Protein AF-A0A956HU89-F1 (afdb_monomer)

Structure (mmCIF, N/CA/C/O backbone):
data_AF-A0A956HU89-F1
#
_entry.id   AF-A0A956HU89-F1
#
loop_
_atom_site.group_PDB
_atom_site.id
_atom_site.type_symbol
_atom_site.label_atom_id
_atom_site.label_alt_id
_atom_site.label_comp_id
_atom_site.label_asym_id
_atom_site.label_entity_id
_atom_site.label_seq_id
_atom_site.pdbx_PDB_ins_code
_atom_site.Cartn_x
_atom_site.Cartn_y
_atom_site.Cartn_z
_atom_site.occupancy
_atom_site.B_iso_or_equiv
_atom_site.auth_seq_id
_atom_site.auth_comp_id
_atom_site.auth_asym_id
_atom_site.auth_atom_id
_atom_site.pdbx_PDB_model_num
ATOM 1 N N . ALA A 1 1 ? -17.784 -11.201 74.706 1.00 82.88 1 ALA A N 1
ATOM 2 C CA . ALA A 1 1 ? -17.337 -9.892 74.181 1.00 82.88 1 ALA A CA 1
ATOM 3 C C . ALA A 1 1 ? -16.255 -10.049 73.110 1.00 82.88 1 ALA A C 1
ATOM 5 O O . ALA A 1 1 ? -16.541 -9.756 71.960 1.00 82.88 1 ALA A O 1
ATOM 6 N N . ALA A 1 2 ? -15.072 -10.586 73.434 1.00 87.94 2 ALA A N 1
ATOM 7 C CA . ALA A 1 2 ? -13.952 -10.700 72.485 1.00 87.94 2 ALA A CA 1
ATOM 8 C C . ALA A 1 2 ? -14.277 -11.460 71.180 1.00 87.94 2 ALA A C 1
ATOM 10 O O . ALA A 1 2 ? -13.906 -11.008 70.104 1.00 87.94 2 ALA A O 1
ATOM 11 N N . VAL A 1 3 ? -15.031 -12.565 71.254 1.00 91.31 3 VAL A N 1
ATOM 12 C CA . VAL A 1 3 ? -15.441 -13.345 70.066 1.00 91.31 3 VAL A CA 1
ATOM 13 C C . VAL A 1 3 ? -16.353 -12.539 69.133 1.00 91.31 3 VAL A C 1
ATOM 15 O O . VAL A 1 3 ? -16.169 -12.566 67.924 1.00 91.31 3 VAL A O 1
ATOM 18 N N . ILE A 1 4 ? -17.294 -11.773 69.695 1.00 92.44 4 ILE A N 1
ATOM 19 C CA . ILE A 1 4 ? -18.227 -10.930 68.927 1.00 92.44 4 ILE A CA 1
ATOM 20 C C . ILE A 1 4 ? -17.469 -9.784 68.249 1.00 92.44 4 ILE A C 1
ATOM 22 O O . ILE A 1 4 ? -17.718 -9.489 67.086 1.00 92.44 4 ILE A O 1
ATOM 26 N N . VAL A 1 5 ? -16.509 -9.177 68.955 1.00 91.75 5 VAL A N 1
ATOM 27 C CA . VAL A 1 5 ? -15.653 -8.116 68.403 1.00 91.75 5 VAL A CA 1
ATOM 28 C C . VAL A 1 5 ? -14.773 -8.657 67.276 1.00 91.75 5 VAL A C 1
ATOM 30 O O . VAL A 1 5 ? -14.705 -8.039 66.222 1.00 91.75 5 VAL A O 1
ATOM 33 N N . SER A 1 6 ? -14.156 -9.828 67.460 1.00 91.81 6 SER A N 1
ATOM 34 C CA . SER A 1 6 ? -13.343 -10.479 66.424 1.00 91.81 6 SER A CA 1
ATOM 35 C C . SER A 1 6 ? -14.162 -10.799 65.169 1.00 91.81 6 SER A C 1
ATOM 37 O O . SER A 1 6 ? -13.731 -10.486 64.060 1.00 91.81 6 SER A O 1
ATOM 39 N N . LEU A 1 7 ? -15.375 -11.341 65.344 1.00 93.06 7 LEU A N 1
ATOM 40 C CA . LEU A 1 7 ? -16.300 -11.649 64.249 1.00 93.06 7 LEU A CA 1
ATOM 41 C C . LEU A 1 7 ? -16.748 -10.383 63.501 1.00 93.06 7 LEU A C 1
ATOM 43 O O . LEU A 1 7 ? -16.737 -10.346 62.274 1.00 93.06 7 LEU A O 1
ATOM 47 N N . ALA A 1 8 ? -17.104 -9.322 64.230 1.00 93.25 8 ALA A N 1
ATOM 48 C CA . ALA A 1 8 ? -17.482 -8.048 63.624 1.00 93.25 8 ALA A CA 1
ATOM 49 C C . ALA A 1 8 ? -16.316 -7.433 62.833 1.00 93.25 8 ALA A C 1
ATOM 51 O O . ALA A 1 8 ? -16.512 -6.967 61.713 1.00 93.25 8 ALA A O 1
ATOM 52 N N . LEU A 1 9 ? -15.095 -7.489 63.377 1.00 93.56 9 LEU A N 1
ATOM 53 C CA . LEU A 1 9 ? -13.902 -6.964 62.714 1.00 93.56 9 LEU A CA 1
ATOM 54 C C . LEU A 1 9 ? -13.557 -7.748 61.440 1.00 93.56 9 LEU A C 1
ATOM 56 O O . LEU A 1 9 ? -13.135 -7.151 60.455 1.00 93.56 9 LEU A O 1
ATOM 60 N N . THR A 1 10 ? -13.762 -9.069 61.435 1.00 95.50 10 THR A N 1
ATOM 61 C CA . THR A 1 10 ? -13.542 -9.897 60.238 1.00 95.50 10 THR A CA 1
ATOM 62 C C . THR A 1 10 ? -14.574 -9.615 59.155 1.00 95.50 10 THR A C 1
ATOM 64 O O . THR A 1 10 ? -14.192 -9.482 57.998 1.00 95.50 10 THR A O 1
ATOM 67 N N . ILE A 1 11 ? -15.854 -9.457 59.508 1.00 95.50 11 ILE A N 1
ATOM 68 C CA . ILE A 1 11 ? -16.905 -9.101 58.540 1.00 95.50 11 ILE A CA 1
ATOM 69 C C . ILE A 1 11 ? -16.629 -7.723 57.931 1.00 95.50 11 ILE A C 1
ATOM 71 O O . ILE A 1 11 ? -16.642 -7.582 56.710 1.00 95.50 11 ILE A O 1
ATOM 75 N N . VAL A 1 12 ? -16.328 -6.722 58.764 1.00 94.88 12 VAL A N 1
ATOM 76 C CA . VAL A 1 12 ? -16.001 -5.367 58.296 1.00 94.88 12 VAL A CA 1
ATOM 77 C C . VAL A 1 12 ? -14.730 -5.374 57.449 1.00 94.88 12 VAL A C 1
ATOM 79 O O . VAL A 1 12 ? -14.713 -4.764 56.385 1.00 94.88 12 VAL A O 1
ATOM 82 N N . GLY A 1 13 ? -13.691 -6.102 57.867 1.00 93.06 13 GLY A N 1
ATOM 83 C CA . GLY A 1 13 ? -12.455 -6.246 57.100 1.00 93.06 13 GLY A CA 1
ATOM 84 C C . GLY A 1 13 ? -12.687 -6.884 55.730 1.00 93.06 13 GLY A C 1
ATOM 85 O O . GLY A 1 13 ? -12.198 -6.371 54.727 1.00 93.06 13 GLY A O 1
ATOM 86 N N . LEU A 1 14 ? -13.490 -7.950 55.662 1.00 95.25 14 LEU A N 1
ATOM 87 C CA . LEU A 1 14 ? -13.819 -8.625 54.406 1.00 95.25 14 LEU A CA 1
ATOM 88 C C . LEU A 1 14 ? -14.645 -7.724 53.475 1.00 95.25 14 LEU A C 1
ATOM 90 O O . LEU A 1 14 ? -14.374 -7.672 52.274 1.00 95.25 14 LEU A O 1
ATOM 94 N N . PHE A 1 15 ? -15.600 -6.968 54.027 1.00 94.06 15 PHE A N 1
ATOM 95 C CA . PHE A 1 15 ? -16.367 -5.971 53.277 1.00 94.06 15 PHE A CA 1
ATOM 96 C C . PHE A 1 15 ? -15.479 -4.847 52.747 1.00 94.06 15 PHE A C 1
ATOM 98 O O . PHE A 1 15 ? -15.583 -4.493 51.577 1.00 94.06 15 PHE A O 1
ATOM 105 N N . MET A 1 16 ? -14.585 -4.312 53.579 1.00 93.31 16 MET A N 1
ATOM 106 C CA . MET A 1 16 ? -13.702 -3.213 53.194 1.00 93.31 16 MET A CA 1
ATOM 107 C C . MET A 1 16 ? -12.724 -3.644 52.096 1.00 93.31 16 MET A C 1
ATOM 109 O O . MET A 1 16 ? -12.531 -2.905 51.136 1.00 93.31 16 MET A O 1
ATOM 113 N N . VAL A 1 17 ? -12.156 -4.852 52.191 1.00 92.12 17 VAL A N 1
ATOM 114 C CA . VAL A 1 17 ? -11.281 -5.411 51.147 1.00 92.12 17 VAL A CA 1
ATOM 115 C C . VAL A 1 17 ? -12.058 -5.655 49.853 1.00 92.12 17 VAL A C 1
ATOM 117 O O . VAL A 1 17 ? -11.590 -5.261 48.791 1.00 92.12 17 VAL A O 1
ATOM 120 N N . SER A 1 18 ? -13.259 -6.235 49.927 1.00 90.31 18 SER A N 1
ATOM 121 C CA . SER A 1 18 ? -14.090 -6.482 48.737 1.00 90.31 18 SER A CA 1
ATOM 122 C C . SER A 1 18 ? -14.494 -5.178 48.044 1.00 90.31 18 SER A C 1
ATOM 124 O O . SER A 1 18 ? -14.421 -5.078 46.822 1.00 90.31 18 SER A O 1
ATOM 126 N N . PHE A 1 19 ? -14.861 -4.158 48.822 1.00 91.25 19 PHE A N 1
ATOM 127 C CA . PHE A 1 19 ? -15.212 -2.836 48.309 1.00 91.25 19 PHE A CA 1
ATOM 128 C C . PHE A 1 19 ? -14.010 -2.119 47.683 1.00 91.25 19 PHE A C 1
ATOM 130 O O . PHE A 1 19 ? -14.131 -1.530 46.613 1.00 91.25 19 PHE A O 1
ATOM 137 N N . LEU A 1 20 ? -12.836 -2.206 48.315 1.00 90.69 20 LEU A N 1
ATOM 138 C CA . LEU A 1 20 ? -11.608 -1.601 47.802 1.00 90.69 20 LEU A CA 1
ATOM 139 C C . LEU A 1 20 ? -11.134 -2.275 46.507 1.00 90.69 20 LEU A C 1
ATOM 141 O O . LEU A 1 20 ? -10.669 -1.586 45.604 1.00 90.69 20 LEU A O 1
ATOM 145 N N . ILE A 1 21 ? -11.297 -3.597 46.393 1.00 88.88 21 ILE A N 1
ATOM 146 C CA . ILE A 1 21 ? -11.040 -4.324 45.145 1.00 88.88 21 ILE A CA 1
ATOM 147 C C . ILE A 1 21 ? -12.030 -3.881 44.061 1.00 88.88 21 ILE A C 1
ATOM 149 O O . ILE A 1 21 ? -11.584 -3.565 42.965 1.00 88.88 21 ILE A O 1
ATOM 153 N N . GLY A 1 22 ? -13.330 -3.788 44.370 1.00 85.00 22 GLY A N 1
ATOM 154 C CA . GLY A 1 22 ? -14.356 -3.353 43.412 1.00 85.00 22 GLY A CA 1
ATOM 155 C C . GLY A 1 22 ? -14.124 -1.937 42.874 1.00 85.00 22 GLY A C 1
ATOM 156 O O . GLY A 1 22 ? -14.068 -1.737 41.664 1.00 85.00 22 GLY A O 1
ATOM 157 N N . LEU A 1 23 ? -13.880 -0.965 43.762 1.00 88.81 23 LEU A N 1
ATOM 158 C CA . LEU A 1 23 ? -13.516 0.395 43.347 1.00 88.81 23 LEU A CA 1
ATOM 159 C C . LEU A 1 23 ? -12.195 0.426 42.574 1.00 88.81 23 LEU A C 1
ATOM 161 O O . LEU A 1 23 ? -12.066 1.167 41.605 1.00 88.81 23 LEU A O 1
ATOM 165 N N . GLY A 1 24 ? -11.212 -0.377 42.989 1.00 79.56 24 GLY A N 1
ATOM 166 C CA . GLY A 1 24 ? -9.936 -0.483 42.292 1.00 79.56 24 GLY A CA 1
ATOM 167 C C . GLY A 1 24 ? -10.103 -0.979 40.857 1.00 79.56 24 GLY A C 1
ATOM 168 O O . GLY A 1 24 ? -9.500 -0.413 39.949 1.00 79.56 24 GLY A O 1
ATOM 169 N N . THR A 1 25 ? -10.941 -1.993 40.631 1.00 83.81 25 THR A N 1
ATOM 170 C CA . THR A 1 25 ? -11.200 -2.518 39.284 1.00 83.81 25 THR A CA 1
ATOM 171 C C . THR A 1 25 ? -11.967 -1.536 38.406 1.00 83.81 25 THR A C 1
ATOM 173 O O . THR A 1 25 ? -11.621 -1.407 37.233 1.00 83.81 25 THR A O 1
ATOM 176 N N . ASP A 1 26 ? -12.936 -0.801 38.958 1.00 83.44 26 ASP A N 1
ATOM 177 C CA . ASP A 1 26 ? -13.706 0.194 38.199 1.00 83.44 26 ASP A CA 1
ATOM 178 C C . ASP A 1 26 ? -12.840 1.394 37.800 1.00 83.44 26 ASP A C 1
ATOM 180 O O . ASP A 1 26 ? -12.830 1.786 36.637 1.00 83.44 26 ASP A O 1
ATOM 184 N N . VAL A 1 27 ? -12.026 1.915 38.724 1.00 80.31 27 VAL A N 1
ATOM 185 C CA . VAL A 1 27 ? -11.102 3.023 38.430 1.00 80.31 27 VAL A CA 1
ATOM 186 C C . VAL A 1 27 ? -10.046 2.609 37.407 1.00 80.31 27 VAL A C 1
ATOM 188 O O . VAL A 1 27 ? -9.702 3.397 36.531 1.00 80.31 27 VAL A O 1
ATOM 191 N N . VAL A 1 28 ? -9.523 1.379 37.487 1.00 77.62 28 VAL A N 1
ATOM 192 C CA . VAL A 1 28 ? -8.573 0.867 36.486 1.00 77.62 28 VAL A CA 1
ATOM 193 C C . VAL A 1 28 ? -9.242 0.733 35.123 1.00 77.62 28 VAL A C 1
ATOM 195 O O . VAL A 1 28 ? -8.631 1.102 34.124 1.00 77.62 28 VAL A O 1
ATOM 198 N N . ARG A 1 29 ? -10.488 0.255 35.072 1.00 75.25 29 ARG A N 1
ATOM 199 C CA . ARG A 1 29 ? -11.255 0.169 33.829 1.00 75.25 29 ARG A CA 1
ATOM 200 C C . ARG A 1 29 ? -11.483 1.550 33.217 1.00 75.25 29 ARG A C 1
ATOM 202 O O . ARG A 1 29 ? -11.174 1.735 32.046 1.00 75.25 29 ARG A O 1
ATOM 209 N N . GLU A 1 30 ? -11.914 2.524 34.012 1.00 76.88 30 GLU A N 1
ATOM 210 C CA . GLU A 1 30 ? -12.132 3.904 33.564 1.00 76.88 30 GLU A CA 1
ATOM 211 C C . GLU A 1 30 ? -10.821 4.570 33.111 1.00 76.88 30 GLU A C 1
ATOM 213 O O . GLU A 1 30 ? -10.773 5.233 32.078 1.00 76.88 30 GLU A O 1
ATOM 218 N N . LEU A 1 31 ? -9.707 4.330 33.814 1.00 73.06 31 LEU A N 1
ATOM 219 C CA . LEU A 1 31 ? -8.377 4.777 33.386 1.00 73.06 31 LEU A CA 1
ATOM 220 C C . LEU A 1 31 ? -7.920 4.105 32.091 1.00 73.06 31 LEU A C 1
ATOM 222 O O . LEU A 1 31 ? -7.289 4.762 31.263 1.00 73.06 31 LEU A O 1
ATOM 226 N N . MET A 1 32 ? -8.208 2.815 31.910 1.00 72.06 32 MET A N 1
ATOM 227 C CA . MET A 1 32 ? -7.911 2.109 30.667 1.00 72.06 32 MET A CA 1
ATOM 228 C C . MET A 1 32 ? -8.724 2.697 29.514 1.00 72.06 32 MET A C 1
ATOM 230 O O . MET A 1 32 ? -8.128 3.035 28.493 1.00 72.06 32 MET A O 1
ATOM 234 N N . GLU A 1 33 ? -10.025 2.916 29.701 1.00 69.44 33 GLU A N 1
ATOM 235 C CA . GLU A 1 33 ? -10.912 3.557 28.722 1.00 69.44 33 GLU A CA 1
ATOM 236 C C . GLU A 1 33 ? -10.426 4.983 28.383 1.00 69.44 33 GLU A C 1
ATOM 238 O O . GLU A 1 33 ? -10.229 5.306 27.212 1.00 69.44 33 GLU A O 1
ATOM 243 N N . LEU A 1 34 ? -10.075 5.805 29.379 1.00 68.88 34 LEU A N 1
ATOM 244 C CA . LEU A 1 34 ? -9.512 7.148 29.166 1.00 68.88 34 LEU A CA 1
ATOM 245 C C . LEU A 1 34 ? -8.141 7.127 28.474 1.00 68.88 34 LEU A C 1
ATOM 247 O O . LEU A 1 34 ? -7.839 8.000 27.659 1.00 68.88 34 LEU A O 1
ATOM 251 N N . SER A 1 35 ? -7.296 6.137 28.772 1.00 62.53 35 SER A N 1
ATOM 252 C CA . SER A 1 35 ? -5.987 5.994 28.123 1.00 62.53 35 SER A CA 1
ATOM 253 C C . SER A 1 35 ? -6.107 5.645 26.638 1.00 62.53 35 SER A C 1
ATOM 255 O O . SER A 1 35 ? -5.249 6.047 25.849 1.00 62.53 35 SER A O 1
ATOM 257 N N . GLN A 1 36 ? -7.180 4.951 26.242 1.00 65.62 36 GLN A N 1
ATOM 258 C CA . GLN A 1 36 ? -7.464 4.618 24.845 1.00 65.62 36 GLN A CA 1
ATOM 259 C C . GLN A 1 36 ? -7.910 5.839 24.029 1.00 65.62 36 GLN A C 1
ATOM 261 O O . GLN A 1 36 ? -7.708 5.857 22.815 1.00 65.62 36 GLN A O 1
ATOM 266 N N . LEU A 1 37 ? -8.451 6.876 24.681 1.00 66.50 37 LEU A N 1
ATOM 267 C CA . LEU A 1 37 ? -8.852 8.130 24.033 1.00 66.50 37 LEU A CA 1
ATOM 268 C C . LEU A 1 37 ? -7.666 9.043 23.695 1.00 66.50 37 LEU A C 1
ATOM 270 O O . LEU A 1 37 ? -7.812 9.985 22.916 1.00 66.50 37 LEU A O 1
ATOM 274 N N . ARG A 1 38 ? -6.488 8.794 24.279 1.00 73.00 38 ARG A N 1
ATOM 275 C CA . ARG A 1 38 ? -5.314 9.638 24.053 1.00 73.00 38 ARG A CA 1
ATOM 276 C C . ARG A 1 38 ? -4.676 9.329 22.692 1.00 73.00 38 ARG A C 1
ATOM 278 O O . ARG A 1 38 ? -4.453 8.149 22.389 1.00 73.00 38 ARG A O 1
ATOM 285 N N . PRO A 1 39 ? -4.303 10.357 21.901 1.00 75.88 39 PRO A N 1
ATOM 286 C CA . PRO A 1 39 ? -3.524 10.137 20.692 1.00 75.88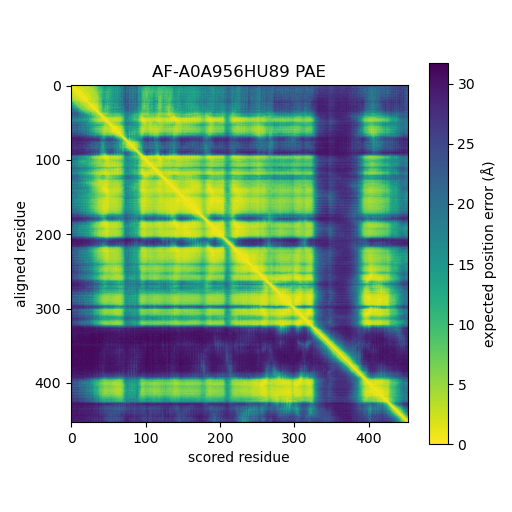 39 PRO A CA 1
ATOM 287 C C . PRO A 1 39 ? -2.216 9.405 21.033 1.00 75.88 39 PRO A C 1
ATOM 289 O O . PRO A 1 39 ? -1.636 9.631 22.099 1.00 75.88 39 PRO A O 1
ATOM 292 N N . PRO A 1 40 ? -1.726 8.522 20.151 1.00 77.00 40 PRO A N 1
ATOM 293 C CA . PRO A 1 40 ? -0.491 7.781 20.373 1.00 77.00 40 PRO A CA 1
ATOM 294 C C . PRO A 1 40 ? 0.763 8.668 20.261 1.00 77.00 40 PRO A C 1
ATOM 296 O O . PRO A 1 40 ? 1.851 8.197 20.584 1.00 77.00 40 PRO A O 1
ATOM 299 N N . GLU A 1 41 ? 0.616 9.930 19.827 1.00 77.94 41 GLU A N 1
ATOM 300 C CA . GLU A 1 41 ? 1.696 10.915 19.645 1.00 77.94 41 GLU A CA 1
ATOM 301 C C . GLU A 1 41 ? 2.824 10.379 18.733 1.00 77.94 41 GLU A C 1
ATOM 303 O O . GLU A 1 41 ? 4.011 10.671 18.910 1.00 77.94 41 GLU A O 1
ATOM 308 N N . LEU A 1 42 ? 2.445 9.566 17.740 1.00 77.38 42 LEU A N 1
ATOM 309 C CA . LEU A 1 42 ? 3.357 8.956 16.778 1.00 77.38 42 LEU A CA 1
ATOM 310 C C . LEU A 1 42 ? 3.462 9.841 15.537 1.00 77.38 42 LEU A C 1
ATOM 312 O O . LEU A 1 42 ? 2.469 10.328 15.014 1.00 77.38 42 LEU A O 1
ATOM 316 N N . ARG A 1 43 ? 4.684 10.025 15.030 1.00 76.25 43 ARG A N 1
ATOM 317 C CA . ARG A 1 43 ? 4.925 10.783 13.796 1.00 76.25 43 ARG A CA 1
ATOM 318 C C . ARG A 1 43 ? 5.377 9.870 12.675 1.00 76.25 43 ARG A C 1
ATOM 320 O O . ARG A 1 43 ? 6.342 9.120 12.830 1.00 76.25 43 ARG A O 1
ATOM 327 N N . GLY A 1 44 ? 4.729 9.994 11.521 1.00 76.00 44 GLY A N 1
ATOM 328 C CA . GLY A 1 44 ? 5.063 9.226 10.327 1.00 76.00 44 GLY A CA 1
ATOM 329 C C . GLY A 1 44 ? 4.829 7.721 10.483 1.00 76.00 44 GLY A C 1
ATOM 330 O O . GLY A 1 44 ? 5.515 6.925 9.839 1.00 76.00 44 GLY A O 1
ATOM 331 N N . HIS A 1 45 ? 3.902 7.325 11.357 1.00 85.94 45 HIS A N 1
ATOM 332 C CA . HIS A 1 45 ? 3.486 5.935 11.521 1.00 85.94 45 HIS A CA 1
ATOM 333 C C . HIS A 1 45 ? 2.625 5.462 10.347 1.00 85.94 45 HIS A C 1
ATOM 335 O O . HIS A 1 45 ? 2.158 6.242 9.512 1.00 85.94 45 HIS A O 1
ATOM 341 N N . THR A 1 46 ? 2.470 4.145 10.268 1.00 88.56 46 THR A N 1
ATOM 342 C CA . THR A 1 46 ? 1.530 3.466 9.377 1.00 88.56 46 THR A CA 1
ATOM 343 C C . THR A 1 46 ? 0.319 3.037 10.190 1.00 88.56 46 THR A C 1
ATOM 345 O O . THR A 1 46 ? 0.480 2.344 11.193 1.00 88.56 46 THR A O 1
ATOM 348 N N . ILE A 1 47 ? -0.867 3.450 9.761 1.00 91.81 47 ILE A N 1
ATOM 349 C CA . ILE A 1 47 ? -2.148 3.037 10.328 1.00 91.81 47 ILE A CA 1
ATOM 350 C C . ILE A 1 47 ? -2.691 1.892 9.477 1.00 91.81 47 ILE A C 1
ATOM 352 O O . ILE A 1 47 ? -2.699 1.993 8.251 1.00 91.81 47 ILE A O 1
ATOM 356 N N . VAL A 1 48 ? -3.128 0.819 10.123 1.00 92.38 48 VAL A N 1
ATOM 357 C CA . VAL A 1 48 ? -3.802 -0.315 9.491 1.00 92.38 48 VAL A CA 1
ATOM 358 C C . VAL A 1 48 ? -5.152 -0.500 10.170 1.00 92.38 48 VAL A C 1
ATOM 360 O O . VAL A 1 48 ? -5.201 -0.661 11.388 1.00 92.38 48 VAL A O 1
ATOM 363 N N . VAL A 1 49 ? -6.232 -0.443 9.402 1.00 92.50 49 VAL A N 1
ATOM 364 C CA . VAL A 1 49 ? -7.613 -0.448 9.903 1.00 92.50 49 VAL A CA 1
ATOM 365 C C . VAL A 1 49 ? -8.315 -1.737 9.491 1.00 92.50 49 VAL A C 1
ATOM 367 O O . VAL A 1 49 ? -8.010 -2.273 8.428 1.00 92.50 49 VAL A O 1
ATOM 370 N N . ASN A 1 50 ? -9.244 -2.205 10.330 1.00 88.62 50 ASN A N 1
ATOM 371 C CA . ASN A 1 50 ? -10.042 -3.421 10.133 1.00 88.62 50 ASN A CA 1
ATOM 372 C C . ASN A 1 50 ? -9.177 -4.677 10.006 1.00 88.62 50 ASN A C 1
ATOM 374 O O . ASN A 1 50 ? -9.288 -5.457 9.066 1.00 88.62 50 ASN A O 1
ATOM 378 N N . ILE A 1 51 ? -8.275 -4.870 10.969 1.00 84.69 51 ILE A N 1
ATOM 379 C CA . ILE A 1 51 ? -7.503 -6.110 11.019 1.00 84.69 51 ILE A CA 1
ATOM 380 C C . ILE A 1 51 ? -8.363 -7.296 11.465 1.00 84.69 51 ILE A C 1
ATOM 382 O O . ILE A 1 51 ? -9.106 -7.223 12.443 1.00 84.69 51 ILE A O 1
ATOM 386 N N . ASP A 1 52 ? -8.157 -8.423 10.800 1.00 79.25 52 ASP A N 1
ATOM 387 C CA . ASP A 1 52 ? -8.707 -9.722 11.180 1.00 79.25 52 ASP A CA 1
ATOM 388 C C . ASP A 1 52 ? -7.599 -10.795 11.217 1.00 79.25 52 ASP A C 1
ATOM 390 O O . ASP A 1 52 ? -6.453 -10.545 10.825 1.00 79.25 52 ASP A O 1
ATOM 394 N N . LEU A 1 53 ? -7.910 -12.003 11.693 1.00 77.62 53 LEU A N 1
ATOM 395 C CA . LEU A 1 53 ? -6.997 -13.147 11.731 1.00 77.62 53 LEU A CA 1
ATOM 396 C C . LEU A 1 53 ? -6.390 -13.446 10.347 1.00 77.62 53 LEU A C 1
ATOM 398 O O . LEU A 1 53 ? -5.209 -13.778 10.247 1.00 77.62 53 LEU A O 1
ATOM 402 N N . SER A 1 54 ? -7.168 -13.259 9.278 1.00 74.25 54 SER A N 1
ATOM 403 C CA . SER A 1 54 ? -6.723 -13.390 7.882 1.00 74.25 54 SER A CA 1
ATOM 404 C C . SER A 1 54 ? -5.594 -12.412 7.517 1.00 74.25 54 SER A C 1
ATOM 406 O O . SER A 1 54 ? -4.678 -12.754 6.767 1.00 74.25 54 SER A O 1
ATOM 408 N N . THR A 1 55 ? -5.588 -11.220 8.119 1.00 79.00 55 THR A N 1
ATOM 409 C CA . THR A 1 55 ? -4.585 -10.168 7.882 1.00 79.00 55 THR A CA 1
ATOM 410 C C . THR A 1 55 ? -3.307 -10.343 8.714 1.00 79.00 55 THR A C 1
ATOM 412 O O . THR A 1 55 ? -2.325 -9.625 8.505 1.00 79.00 55 THR A O 1
ATOM 415 N N . GLN A 1 56 ? -3.255 -11.329 9.624 1.00 84.75 56 GLN A N 1
ATOM 416 C CA . GLN A 1 56 ? -2.071 -11.610 10.447 1.00 84.75 56 GLN A CA 1
ATOM 417 C C . GLN A 1 56 ? -0.824 -11.844 9.586 1.00 84.75 56 GLN A C 1
ATOM 419 O O . GLN A 1 56 ? 0.253 -11.329 9.900 1.00 84.75 56 GLN A O 1
ATOM 424 N N . GLN A 1 57 ? -0.944 -12.627 8.511 1.00 82.19 57 GLN A N 1
ATOM 425 C CA . GLN A 1 57 ? 0.185 -12.926 7.629 1.00 82.19 57 GLN A CA 1
ATOM 426 C C . GLN A 1 57 ? 0.691 -11.660 6.928 1.00 82.19 57 GLN A C 1
ATOM 428 O O . GLN A 1 57 ? 1.898 -11.441 6.843 1.00 82.19 57 GLN A O 1
ATOM 433 N N . LEU A 1 58 ? -0.222 -10.777 6.522 1.00 81.88 58 LEU A N 1
ATOM 434 C CA . LEU A 1 58 ? 0.122 -9.502 5.907 1.00 81.88 58 LEU A CA 1
ATOM 435 C C . LEU A 1 58 ? 0.882 -8.583 6.872 1.00 81.88 58 LEU A C 1
ATOM 437 O O . LEU A 1 58 ? 1.865 -7.964 6.476 1.00 81.88 58 LEU A O 1
ATOM 441 N N . LEU A 1 59 ? 0.494 -8.534 8.150 1.00 83.12 59 LEU A N 1
ATOM 442 C CA . LEU A 1 59 ? 1.233 -7.768 9.161 1.00 83.12 59 LEU A CA 1
ATOM 443 C C . LEU A 1 59 ? 2.667 -8.285 9.347 1.00 83.12 59 LEU A C 1
ATOM 445 O O . LEU A 1 59 ? 3.594 -7.480 9.466 1.00 83.12 59 LEU A O 1
ATOM 449 N N . HIS A 1 60 ? 2.873 -9.605 9.325 1.00 84.31 60 HIS A N 1
ATOM 450 C CA . HIS A 1 60 ? 4.220 -10.183 9.365 1.00 84.31 60 HIS A CA 1
ATOM 451 C C . HIS A 1 60 ? 5.038 -9.788 8.132 1.00 84.31 60 HIS A C 1
ATOM 453 O O . HIS A 1 60 ? 6.190 -9.375 8.273 1.00 84.31 60 HIS A O 1
ATOM 459 N N . GLU A 1 61 ? 4.447 -9.852 6.938 1.00 81.44 61 GLU A N 1
ATOM 460 C CA . GLU A 1 61 ? 5.113 -9.443 5.698 1.00 81.44 61 GLU A CA 1
ATOM 461 C C . GLU A 1 61 ? 5.443 -7.942 5.690 1.00 81.44 61 GLU A C 1
ATOM 463 O O . GLU A 1 61 ? 6.552 -7.557 5.323 1.00 81.44 61 GLU A O 1
ATOM 468 N N . LEU A 1 62 ? 4.551 -7.082 6.192 1.00 78.75 62 LEU A N 1
ATOM 469 C CA . LEU A 1 62 ? 4.801 -5.643 6.327 1.00 78.75 62 LEU A CA 1
ATOM 470 C C . LEU A 1 62 ? 5.939 -5.335 7.306 1.00 78.75 62 LEU A C 1
ATOM 472 O O . LEU A 1 62 ? 6.787 -4.480 7.024 1.00 78.75 62 LEU A O 1
ATOM 476 N N . LEU A 1 63 ? 5.985 -6.026 8.449 1.00 77.81 63 LEU A N 1
ATOM 477 C CA . LEU A 1 63 ? 7.096 -5.889 9.389 1.00 77.81 63 LEU A CA 1
ATOM 478 C C . LEU A 1 63 ? 8.405 -6.374 8.768 1.00 77.81 63 LEU A C 1
ATOM 480 O O . LEU A 1 63 ? 9.415 -5.671 8.864 1.00 77.81 63 LEU A O 1
ATOM 484 N N . ARG A 1 64 ? 8.387 -7.517 8.081 1.00 76.38 64 ARG A N 1
ATOM 485 C CA . ARG A 1 64 ? 9.552 -8.080 7.395 1.00 76.38 64 ARG A CA 1
ATOM 486 C C . ARG A 1 64 ? 10.073 -7.144 6.307 1.00 76.38 64 ARG A C 1
ATOM 488 O O . ARG A 1 64 ? 11.273 -6.878 6.256 1.00 76.38 64 ARG A O 1
ATOM 495 N N . TYR A 1 65 ? 9.187 -6.569 5.498 1.00 70.19 65 TYR A N 1
ATOM 496 C CA . TYR A 1 65 ? 9.526 -5.525 4.533 1.00 70.19 65 TYR A CA 1
ATOM 497 C C . TYR A 1 65 ? 10.205 -4.327 5.213 1.00 70.19 65 TYR A C 1
ATOM 499 O O . TYR A 1 65 ? 11.252 -3.853 4.769 1.00 70.19 65 TYR A O 1
ATOM 507 N N . SER A 1 66 ? 9.661 -3.862 6.343 1.00 66.88 66 SER A N 1
ATOM 508 C CA . SER A 1 66 ? 10.244 -2.738 7.086 1.00 66.88 66 SER A CA 1
ATOM 509 C C . SER A 1 66 ? 11.658 -3.030 7.601 1.00 66.88 66 SER A C 1
ATOM 511 O O . SER A 1 66 ? 12.486 -2.120 7.666 1.00 66.88 66 SER A O 1
ATOM 513 N N . GLN A 1 67 ? 11.953 -4.296 7.916 1.00 67.38 67 GLN A N 1
ATOM 514 C CA . GLN A 1 67 ? 13.279 -4.734 8.340 1.00 67.38 67 GLN A CA 1
ATOM 515 C C . GLN A 1 67 ? 14.288 -4.721 7.179 1.00 67.38 67 GLN A C 1
ATOM 517 O O . GLN A 1 67 ? 15.446 -4.365 7.382 1.00 67.38 67 GLN A O 1
ATOM 522 N N . LYS A 1 68 ? 13.853 -5.002 5.945 1.00 61.84 68 LYS A N 1
ATOM 523 C CA . LYS A 1 68 ? 14.712 -4.927 4.744 1.00 61.84 68 LYS A CA 1
ATOM 524 C C . LYS A 1 68 ? 15.123 -3.506 4.365 1.00 61.84 68 LYS A C 1
ATOM 526 O O . LYS A 1 68 ? 16.105 -3.310 3.655 1.00 61.84 68 LYS A O 1
ATOM 531 N N . LEU A 1 69 ? 14.399 -2.496 4.851 1.00 55.09 69 LEU A N 1
ATOM 532 C CA . LEU A 1 69 ? 14.778 -1.092 4.680 1.00 55.09 69 LEU A CA 1
ATOM 533 C C . LEU A 1 69 ? 15.967 -0.683 5.571 1.00 55.09 69 LEU A C 1
ATOM 535 O O . LEU A 1 69 ? 16.483 0.430 5.420 1.00 55.09 69 LEU A O 1
ATOM 539 N N . PHE A 1 70 ? 16.424 -1.546 6.489 1.00 51.47 70 PHE A N 1
ATOM 540 C CA . PHE A 1 70 ? 17.697 -1.344 7.175 1.00 51.47 70 PHE A CA 1
ATOM 541 C C . PHE A 1 70 ? 18.852 -1.763 6.253 1.00 51.47 70 PHE A C 1
ATOM 543 O O . PHE A 1 70 ? 18.828 -2.854 5.693 1.00 51.47 70 PHE A O 1
ATOM 550 N N . PRO A 1 71 ? 19.873 -0.909 6.065 1.00 49.34 71 PRO A N 1
ATOM 551 C CA . PRO A 1 71 ? 20.956 -1.200 5.137 1.00 49.34 71 PRO A CA 1
ATOM 552 C C . PRO A 1 71 ? 21.781 -2.407 5.606 1.00 49.34 71 PRO A C 1
ATOM 554 O O . PRO A 1 71 ? 22.545 -2.310 6.570 1.00 49.34 71 PRO A O 1
ATOM 557 N N . GLU A 1 72 ? 21.671 -3.525 4.888 1.00 39.31 72 GLU A N 1
ATOM 558 C CA . GLU A 1 72 ? 22.585 -4.662 5.002 1.00 39.31 72 GLU A CA 1
ATOM 559 C C . GLU A 1 72 ? 23.919 -4.310 4.319 1.00 39.31 72 GLU A C 1
ATOM 561 O O . GLU A 1 72 ? 23.975 -4.059 3.115 1.00 39.31 72 GLU A O 1
ATOM 566 N N . GLY A 1 73 ? 25.012 -4.231 5.085 1.00 39.59 73 GLY A N 1
ATOM 567 C CA . GLY A 1 73 ? 26.335 -3.923 4.537 1.00 39.59 73 GLY A CA 1
ATOM 568 C C . GLY A 1 73 ? 27.399 -3.617 5.591 1.00 39.59 73 GLY A C 1
ATOM 569 O O . GLY A 1 73 ? 27.096 -3.284 6.735 1.00 39.59 73 GLY A O 1
ATOM 570 N N . ALA A 1 74 ? 28.670 -3.741 5.199 1.00 40.75 74 ALA A N 1
ATOM 571 C CA . ALA A 1 74 ? 29.818 -3.474 6.062 1.00 40.75 74 ALA A CA 1
ATOM 572 C C . ALA A 1 74 ? 29.891 -1.995 6.496 1.00 40.75 74 ALA A C 1
ATOM 574 O O . ALA A 1 74 ? 29.552 -1.089 5.730 1.00 40.75 74 ALA A O 1
ATOM 575 N N . LEU A 1 75 ? 30.383 -1.778 7.722 1.00 40.47 75 LEU A N 1
ATOM 576 C CA . LEU A 1 75 ? 30.555 -0.495 8.418 1.00 40.47 75 LEU A CA 1
ATOM 577 C C . LEU A 1 75 ? 31.357 0.536 7.595 1.00 40.47 75 LEU A C 1
ATOM 579 O O . LEU A 1 75 ? 32.547 0.748 7.817 1.00 40.47 75 LEU A O 1
ATOM 583 N N . SER A 1 76 ? 30.713 1.216 6.649 1.00 50.53 76 SER A N 1
ATOM 584 C CA . SER A 1 76 ? 31.282 2.372 5.951 1.00 50.53 76 SER A CA 1
ATOM 585 C C . SER A 1 76 ? 30.823 3.678 6.610 1.00 50.53 76 SER A C 1
ATOM 587 O O . SER A 1 76 ? 29.751 3.757 7.207 1.00 50.53 76 SER A O 1
ATOM 589 N N . ARG A 1 77 ? 31.600 4.761 6.486 1.00 58.72 77 ARG A N 1
ATOM 590 C CA . ARG A 1 77 ? 31.186 6.084 7.005 1.00 58.72 77 ARG A CA 1
ATOM 591 C C . ARG A 1 77 ? 29.867 6.577 6.389 1.00 58.72 77 ARG A C 1
ATOM 593 O O . ARG A 1 77 ? 29.098 7.247 7.071 1.00 58.72 77 ARG A O 1
ATOM 600 N N . ARG A 1 78 ? 29.577 6.194 5.138 1.00 58.38 78 ARG A N 1
ATOM 601 C CA . ARG A 1 78 ? 28.287 6.453 4.476 1.00 58.38 78 ARG A CA 1
ATOM 602 C C . ARG A 1 78 ? 27.162 5.591 5.057 1.00 58.38 78 ARG A C 1
ATOM 604 O O . ARG A 1 78 ? 26.076 6.117 5.266 1.00 58.38 78 ARG A O 1
ATOM 611 N N . TRP A 1 79 ? 27.438 4.330 5.405 1.00 63.72 79 TRP A N 1
ATOM 612 C CA . TRP A 1 79 ? 26.510 3.462 6.143 1.00 63.72 79 TRP A CA 1
ATOM 613 C C . TRP A 1 79 ? 26.168 4.052 7.512 1.00 63.72 79 TRP A C 1
ATOM 615 O O . TRP A 1 79 ? 24.998 4.131 7.854 1.00 63.72 79 TRP A O 1
ATOM 625 N N . VAL A 1 80 ? 27.152 4.568 8.260 1.00 58.31 80 VAL A N 1
ATOM 626 C CA . VAL A 1 80 ? 26.907 5.213 9.565 1.00 58.31 80 VAL A CA 1
ATOM 627 C C . VAL A 1 80 ? 26.094 6.501 9.403 1.00 58.31 80 VAL A C 1
ATOM 629 O O . VAL A 1 80 ? 25.211 6.757 10.210 1.00 58.31 80 VAL A O 1
ATOM 632 N N . GLN A 1 81 ? 26.323 7.299 8.353 1.00 61.44 81 GLN A N 1
ATOM 633 C CA . GLN A 1 81 ? 25.512 8.492 8.060 1.00 61.44 81 GLN A CA 1
ATOM 634 C C . GLN A 1 81 ? 24.082 8.152 7.603 1.00 61.44 81 GLN A C 1
ATOM 636 O O . GLN A 1 81 ? 23.132 8.826 8.008 1.00 61.44 81 GLN A O 1
ATOM 641 N N . GLN A 1 82 ? 23.901 7.100 6.802 1.00 56.03 82 GLN A N 1
ATOM 642 C CA . GLN A 1 82 ? 22.583 6.585 6.409 1.00 56.03 82 GLN A CA 1
ATOM 643 C C . GLN A 1 82 ? 21.849 5.973 7.603 1.00 56.03 82 GLN A C 1
ATOM 645 O O . GLN A 1 82 ? 20.673 6.252 7.815 1.00 56.03 82 GLN A O 1
ATOM 650 N N . LEU A 1 83 ? 22.556 5.226 8.450 1.00 54.22 83 LEU A N 1
ATOM 651 C CA . LEU A 1 83 ? 22.025 4.718 9.701 1.00 54.22 83 LEU A CA 1
ATOM 652 C C . LEU A 1 83 ? 21.661 5.874 10.627 1.00 54.22 83 LEU A C 1
ATOM 654 O O . LEU A 1 83 ? 20.550 5.861 11.119 1.00 54.22 83 LEU A O 1
ATOM 658 N N . LEU A 1 84 ? 22.506 6.894 10.823 1.00 55.22 84 LEU A N 1
ATOM 659 C CA . LEU A 1 84 ? 22.235 8.073 11.669 1.00 55.22 84 LEU A CA 1
ATOM 660 C C . LEU A 1 84 ? 21.056 8.916 11.169 1.00 55.22 84 LEU A C 1
ATOM 662 O O . LEU A 1 84 ? 20.244 9.372 11.971 1.00 55.22 84 LEU A O 1
ATOM 666 N N . SER A 1 85 ? 20.921 9.108 9.857 1.00 56.09 85 SER A N 1
ATOM 667 C CA . SER A 1 85 ? 19.764 9.803 9.271 1.00 56.09 85 SER A CA 1
ATOM 668 C C . SER A 1 85 ? 18.475 8.973 9.348 1.00 56.09 85 SER A C 1
ATOM 670 O O . SER A 1 85 ? 17.393 9.544 9.498 1.00 56.09 85 SER A O 1
ATOM 672 N N . ASN A 1 86 ? 18.578 7.640 9.345 1.00 43.69 86 ASN A N 1
ATOM 673 C CA . ASN A 1 86 ? 17.448 6.728 9.546 1.00 43.69 86 ASN A CA 1
ATOM 674 C C . ASN A 1 86 ? 17.123 6.466 11.035 1.00 43.69 86 ASN A C 1
ATOM 676 O O . ASN A 1 86 ? 15.961 6.254 11.373 1.00 43.69 86 ASN A O 1
ATOM 680 N N . THR A 1 87 ? 18.107 6.533 11.938 1.00 44.28 87 THR A N 1
ATOM 681 C CA . THR A 1 87 ? 17.968 6.305 13.394 1.00 44.28 87 THR A CA 1
ATOM 682 C C . THR A 1 87 ? 17.557 7.561 14.147 1.00 44.28 87 THR A C 1
ATOM 684 O O . THR A 1 87 ? 16.768 7.444 15.081 1.00 44.28 87 THR A O 1
ATOM 687 N N . LYS A 1 88 ? 17.930 8.766 13.679 1.00 48.31 88 LYS A N 1
ATOM 688 C CA . LYS A 1 88 ? 17.291 10.025 14.119 1.00 48.31 88 LYS A CA 1
ATOM 689 C C . LYS A 1 88 ? 15.765 10.027 13.902 1.00 48.31 88 LYS A C 1
ATOM 691 O O . LYS A 1 88 ? 15.081 10.866 14.471 1.00 48.31 88 LYS A O 1
ATOM 696 N N . ARG A 1 89 ? 15.236 9.084 13.107 1.00 51.41 89 ARG A N 1
ATOM 697 C CA . ARG A 1 89 ? 13.807 8.874 12.819 1.00 51.41 89 ARG A CA 1
ATOM 698 C C . ARG A 1 89 ? 13.207 7.598 13.445 1.00 51.41 89 ARG A C 1
ATOM 700 O O . ARG A 1 89 ? 12.119 7.206 13.030 1.00 51.41 89 ARG A O 1
ATOM 707 N N . GLY A 1 90 ? 13.897 6.860 14.327 1.00 42.06 90 GLY A N 1
ATOM 708 C CA . GLY A 1 90 ? 13.473 5.469 14.585 1.00 42.06 90 GLY A CA 1
ATOM 709 C C . GLY A 1 90 ? 13.893 4.759 15.868 1.00 42.06 90 GLY A C 1
ATOM 710 O O . GLY A 1 90 ? 13.772 3.542 15.892 1.00 42.06 90 GLY A O 1
ATOM 711 N N . ILE A 1 91 ? 14.375 5.441 16.913 1.00 40.88 91 ILE A N 1
ATOM 712 C CA . ILE A 1 91 ? 14.798 4.747 18.151 1.00 40.88 91 ILE A CA 1
ATOM 713 C C . ILE A 1 91 ? 13.739 4.739 19.275 1.00 40.88 91 ILE A C 1
ATOM 715 O O . ILE A 1 91 ? 13.901 3.996 20.235 1.00 40.88 91 ILE A O 1
ATOM 719 N N . ALA A 1 92 ? 12.605 5.438 19.170 1.00 41.12 92 ALA A N 1
ATOM 720 C CA . ALA A 1 92 ? 11.602 5.405 20.244 1.00 41.12 92 ALA A CA 1
ATOM 721 C C . ALA A 1 92 ? 10.161 5.450 19.719 1.00 41.12 92 ALA A C 1
ATOM 723 O O . ALA A 1 92 ? 9.575 6.521 19.626 1.00 41.12 92 ALA A O 1
ATOM 724 N N . GLY A 1 93 ? 9.589 4.295 19.371 1.00 51.59 93 GLY A N 1
ATOM 725 C CA . GLY A 1 93 ? 8.144 4.183 19.153 1.00 51.59 93 GLY A CA 1
ATOM 726 C C . GLY A 1 93 ? 7.733 3.100 18.164 1.00 51.59 93 GLY A C 1
ATOM 727 O O . GLY A 1 93 ? 8.457 2.783 17.217 1.00 51.59 93 GLY A O 1
ATOM 728 N N . ALA A 1 94 ? 6.549 2.538 18.392 1.00 57.72 94 ALA A N 1
ATOM 729 C CA . ALA A 1 94 ? 5.851 1.712 17.421 1.00 57.72 94 ALA A CA 1
ATOM 730 C C . ALA A 1 94 ? 5.684 2.484 16.106 1.00 57.72 94 ALA A C 1
ATOM 732 O O . ALA A 1 94 ? 5.169 3.597 16.094 1.00 57.72 94 ALA A O 1
ATOM 733 N N . ARG A 1 95 ? 6.120 1.902 14.986 1.00 76.06 95 ARG A N 1
ATOM 734 C CA . ARG A 1 95 ? 5.901 2.490 13.649 1.00 76.06 95 ARG A CA 1
ATOM 735 C C . ARG A 1 95 ? 4.542 2.149 13.058 1.00 76.06 95 ARG A C 1
ATOM 737 O O . ARG A 1 95 ? 4.162 2.731 12.046 1.00 76.06 95 ARG A O 1
ATOM 744 N N . TYR A 1 96 ? 3.854 1.202 13.677 1.00 86.12 96 TYR A N 1
ATOM 745 C CA . TYR A 1 96 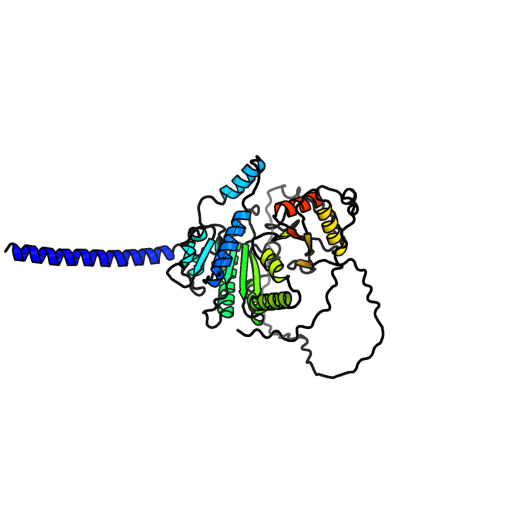? 2.600 0.656 13.208 1.00 86.12 96 TYR A CA 1
ATOM 746 C C . TYR A 1 96 ? 1.558 0.833 14.299 1.00 86.12 96 TYR A C 1
ATOM 748 O O . TYR A 1 96 ? 1.781 0.460 15.456 1.00 86.12 96 TYR A O 1
ATOM 756 N N . LEU A 1 97 ? 0.446 1.420 13.892 1.00 90.06 97 LEU A N 1
ATOM 757 C CA . LEU A 1 97 ? -0.783 1.498 14.643 1.00 90.06 97 LEU A CA 1
ATOM 758 C C . LEU A 1 97 ? -1.791 0.599 13.942 1.00 90.06 97 LEU A C 1
ATOM 760 O O . LEU A 1 97 ? -1.982 0.701 12.733 1.00 90.06 97 LEU A O 1
ATOM 764 N N . VAL A 1 98 ? -2.429 -0.263 14.706 1.00 91.38 98 VAL A N 1
ATOM 765 C CA . VAL A 1 98 ? -3.469 -1.152 14.226 1.00 91.38 98 VAL A CA 1
ATOM 766 C C . VAL A 1 98 ? -4.772 -0.787 14.914 1.00 91.38 98 VAL A C 1
ATOM 768 O O . VAL A 1 98 ? -4.803 -0.625 16.135 1.00 91.38 98 VAL A O 1
ATOM 771 N N . VAL A 1 99 ? -5.831 -0.662 14.124 1.00 90.31 99 VAL A N 1
ATOM 772 C CA . VAL A 1 99 ? -7.174 -0.354 14.598 1.00 90.31 99 VAL A CA 1
ATOM 773 C C . VAL A 1 99 ? -8.070 -1.559 14.370 1.00 90.31 99 VAL A C 1
ATOM 775 O O . VAL A 1 99 ? -8.145 -2.078 13.255 1.00 90.31 99 VAL A O 1
ATOM 778 N N . GLY A 1 100 ? -8.721 -2.014 15.435 1.00 88.69 100 GLY A N 1
ATOM 779 C CA . GLY A 1 100 ? -9.684 -3.107 15.383 1.00 88.69 100 GLY A CA 1
ATOM 780 C C . GLY A 1 100 ? -10.978 -2.771 16.115 1.00 88.69 100 GLY A C 1
ATOM 781 O O . GLY A 1 100 ? -11.062 -1.801 16.871 1.00 88.69 100 GLY A O 1
ATOM 782 N N . ARG A 1 101 ? -11.993 -3.612 15.901 1.00 83.88 101 ARG A N 1
ATOM 783 C CA . ARG A 1 101 ? -13.332 -3.463 16.497 1.00 83.88 101 ARG A CA 1
ATOM 784 C C . ARG A 1 101 ? -13.373 -3.820 17.986 1.00 83.88 101 ARG A C 1
ATOM 786 O O . ARG A 1 101 ? -14.131 -3.229 18.755 1.00 83.88 101 ARG A O 1
ATOM 793 N N . SER A 1 102 ? -12.572 -4.806 18.388 1.00 84.69 102 SER A N 1
ATOM 794 C CA . SER A 1 102 ? -12.563 -5.349 19.750 1.00 84.69 102 SER A CA 1
ATOM 795 C C . SER A 1 102 ? -11.869 -4.394 20.733 1.00 84.69 102 SER A C 1
ATOM 797 O O . SER A 1 102 ? -10.844 -3.809 20.376 1.00 84.69 102 SER A O 1
ATOM 799 N N . PRO A 1 103 ? -12.357 -4.252 21.979 1.00 82.31 103 PRO A N 1
ATOM 800 C CA . PRO A 1 103 ? -11.637 -3.512 23.018 1.00 82.31 103 PRO A CA 1
ATOM 801 C C . PRO A 1 103 ? -10.288 -4.160 23.350 1.00 82.31 103 PRO A C 1
ATOM 803 O O . PRO A 1 103 ? -9.302 -3.466 23.606 1.00 82.31 103 PRO A O 1
ATOM 806 N N . ASP A 1 104 ? -10.227 -5.490 23.291 1.00 83.88 104 ASP A N 1
ATOM 807 C CA . ASP A 1 104 ? -9.005 -6.248 23.517 1.00 83.88 104 ASP A CA 1
ATOM 808 C C . ASP A 1 104 ? -8.250 -6.493 22.203 1.00 83.88 104 ASP A C 1
ATOM 810 O O . ASP A 1 104 ? -8.874 -6.881 21.206 1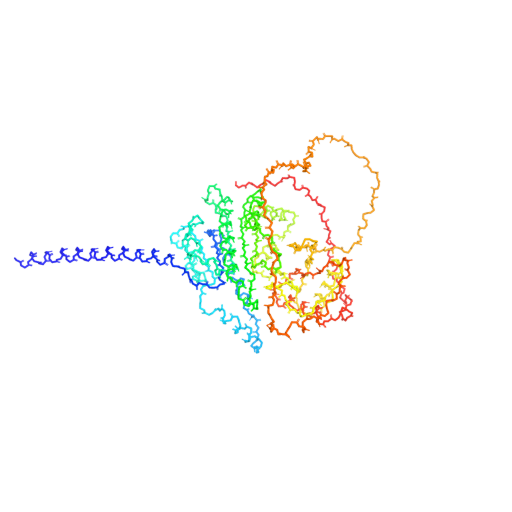.00 83.88 104 ASP A O 1
ATOM 814 N N . PRO A 1 105 ? -6.911 -6.328 22.191 1.00 86.44 105 PRO A N 1
ATOM 815 C CA . PRO A 1 105 ? -6.098 -6.647 21.027 1.00 86.44 105 PRO A CA 1
ATOM 816 C C . PRO A 1 105 ? -6.139 -8.154 20.739 1.00 86.44 105 PRO A C 1
ATOM 818 O O . PRO A 1 105 ? -6.027 -8.944 21.688 1.00 86.44 105 PRO A O 1
ATOM 821 N N . PRO A 1 106 ? -6.193 -8.562 19.456 1.00 87.56 106 PRO A N 1
ATOM 822 C CA . PRO A 1 106 ? -6.076 -9.962 19.067 1.00 87.56 106 PRO A CA 1
ATOM 823 C C . PRO A 1 106 ? -4.815 -10.630 19.625 1.00 87.56 106 PRO A C 1
ATOM 825 O O . PRO A 1 106 ? -3.745 -10.018 19.694 1.00 87.56 106 PRO A O 1
ATOM 828 N N . ASP A 1 107 ? -4.915 -11.913 19.978 1.00 88.38 107 ASP A N 1
ATOM 829 C CA . ASP A 1 107 ? -3.839 -12.648 20.657 1.00 88.38 107 ASP A CA 1
ATOM 830 C C . ASP A 1 107 ? -2.524 -12.674 19.872 1.00 88.38 107 ASP A C 1
ATOM 832 O O . ASP A 1 107 ? -1.445 -12.651 20.468 1.00 88.38 107 ASP A O 1
ATOM 836 N N . PHE A 1 108 ? -2.585 -12.674 18.538 1.00 86.81 108 PHE A N 1
ATOM 837 C CA . PHE A 1 108 ? -1.390 -12.662 17.694 1.00 86.81 108 PHE A CA 1
ATOM 838 C C . PHE A 1 108 ? -0.579 -11.363 17.826 1.00 86.81 108 PHE A C 1
ATOM 840 O O . PHE A 1 108 ? 0.640 -11.397 17.673 1.00 86.81 108 PHE A O 1
ATOM 847 N N . LEU A 1 109 ? -1.205 -10.231 18.180 1.00 87.38 109 LEU A N 1
ATOM 848 C CA . LEU A 1 109 ? -0.484 -8.980 18.443 1.00 87.38 109 LEU A CA 1
ATOM 849 C C . LEU A 1 109 ? 0.329 -9.042 19.737 1.00 87.38 109 LEU A C 1
ATOM 851 O O . LEU A 1 109 ? 1.255 -8.259 19.913 1.00 87.38 109 LEU A O 1
ATOM 855 N N . ARG A 1 110 ? 0.033 -9.983 20.640 1.00 85.38 110 ARG A N 1
ATOM 856 C CA . ARG A 1 110 ? 0.791 -10.171 21.888 1.00 85.38 110 ARG A CA 1
ATOM 857 C C . ARG A 1 110 ? 2.085 -10.963 21.672 1.00 85.38 110 ARG A C 1
ATOM 859 O O . ARG A 1 110 ? 2.876 -11.107 22.602 1.00 85.38 110 ARG A O 1
ATOM 866 N N . GLN A 1 111 ? 2.303 -11.501 20.472 1.00 84.25 111 GLN A N 1
ATOM 867 C CA . GLN A 1 111 ? 3.365 -12.461 20.187 1.00 84.25 111 GLN A CA 1
ATOM 868 C C . GLN A 1 111 ? 4.552 -11.816 19.463 1.00 84.25 111 GLN A C 1
ATOM 870 O O . GLN A 1 111 ? 4.394 -11.024 18.533 1.00 84.25 111 GLN A O 1
ATOM 875 N N . GLY A 1 112 ? 5.764 -12.215 19.863 1.00 81.19 112 GLY A N 1
ATOM 876 C CA . GLY A 1 112 ? 6.999 -11.990 19.107 1.00 81.19 112 GLY A CA 1
ATOM 877 C C . GLY A 1 112 ? 7.234 -10.539 18.676 1.00 81.19 112 GLY A C 1
ATOM 878 O O . GLY A 1 112 ? 7.290 -9.624 19.497 1.00 81.19 112 GLY A O 1
ATOM 879 N N . GLU A 1 113 ? 7.421 -10.343 17.371 1.00 79.25 113 GLU A N 1
ATOM 880 C CA . GLU A 1 113 ? 7.742 -9.045 16.765 1.00 79.25 113 GLU A CA 1
ATOM 881 C C . GLU A 1 113 ? 6.534 -8.096 16.690 1.00 79.25 113 GLU A C 1
ATOM 883 O O . GLU A 1 113 ? 6.715 -6.874 16.681 1.00 79.25 113 GLU A O 1
ATOM 888 N N . LEU A 1 114 ? 5.312 -8.641 16.703 1.00 83.12 114 LEU A N 1
ATOM 889 C CA . LEU A 1 114 ? 4.064 -7.878 16.626 1.00 83.12 114 LEU A CA 1
ATOM 890 C C . LEU A 1 114 ? 3.714 -7.169 17.939 1.00 83.12 114 LEU A C 1
ATOM 892 O O . LEU A 1 114 ? 2.993 -6.177 17.907 1.00 83.12 114 LEU A O 1
ATOM 896 N N . ALA A 1 115 ? 4.303 -7.578 19.069 1.00 81.19 115 ALA A N 1
ATOM 897 C CA . ALA A 1 115 ? 4.107 -6.937 20.377 1.00 81.19 115 ALA A CA 1
ATOM 898 C C . ALA A 1 115 ? 4.530 -5.457 20.422 1.00 81.19 115 ALA A C 1
ATOM 900 O O . ALA A 1 115 ? 4.217 -4.737 21.368 1.00 81.19 115 ALA A O 1
ATOM 901 N N . ARG A 1 116 ? 5.267 -4.993 19.406 1.00 81.19 116 ARG A N 1
ATOM 902 C CA . ARG A 1 116 ? 5.669 -3.590 19.250 1.00 81.19 116 ARG A CA 1
ATOM 903 C C . ARG A 1 116 ? 4.631 -2.742 18.517 1.00 81.19 116 ARG A C 1
ATOM 905 O O . ARG A 1 116 ? 4.838 -1.539 18.412 1.00 81.19 116 ARG A O 1
ATOM 912 N N . ILE A 1 117 ? 3.582 -3.345 17.965 1.00 86.50 117 ILE A N 1
ATOM 913 C CA . ILE A 1 117 ? 2.502 -2.645 17.272 1.00 86.50 117 ILE A CA 1
ATOM 914 C C . ILE A 1 117 ? 1.552 -2.063 18.318 1.00 86.50 117 ILE A C 1
ATOM 916 O O . ILE A 1 117 ? 1.152 -2.749 19.257 1.00 86.50 117 ILE A O 1
ATOM 920 N N . VAL A 1 118 ? 1.182 -0.792 18.162 1.00 88.44 118 VAL A N 1
ATOM 921 C CA . VAL A 1 118 ? 0.169 -0.182 19.030 1.00 88.44 118 VAL A CA 1
ATOM 922 C C . VAL A 1 118 ? -1.199 -0.602 18.519 1.00 88.44 118 VAL A C 1
ATOM 924 O O . VAL A 1 118 ? -1.500 -0.411 17.346 1.00 88.44 118 VAL A O 1
ATOM 927 N N . TYR A 1 119 ? -2.027 -1.155 19.398 1.00 88.75 119 TYR A N 1
ATOM 928 C CA . TYR A 1 119 ? -3.423 -1.446 19.101 1.00 88.75 119 TYR A CA 1
ATOM 929 C C . TYR A 1 119 ? -4.328 -0.329 19.624 1.00 88.75 119 TYR A C 1
ATOM 931 O O . TYR A 1 119 ? -4.105 0.212 20.718 1.00 88.75 119 TYR A O 1
ATOM 939 N N . ARG A 1 120 ? -5.357 0.010 18.852 1.00 88.12 120 ARG A N 1
ATOM 940 C CA . ARG A 1 120 ? -6.456 0.878 19.269 1.00 88.12 120 ARG A CA 1
ATOM 941 C C . ARG A 1 120 ? -7.778 0.241 18.892 1.00 88.12 120 ARG A C 1
ATOM 943 O O . ARG A 1 120 ? -7.928 -0.287 17.795 1.00 88.12 120 ARG A O 1
ATOM 950 N N . GLN A 1 121 ? -8.736 0.342 19.801 1.00 86.75 121 GLN A N 1
ATOM 951 C CA . GLN A 1 121 ? -10.120 0.123 19.440 1.00 86.75 121 GLN A CA 1
ATOM 952 C C . GLN A 1 121 ? -10.628 1.368 18.716 1.00 86.75 121 GLN A C 1
ATOM 954 O O . GLN A 1 121 ? -10.457 2.492 19.200 1.00 86.75 121 GLN A O 1
ATOM 959 N N . GLY A 1 122 ? -11.252 1.166 17.566 1.00 82.19 122 GLY A N 1
ATOM 960 C CA . GLY A 1 122 ? -11.895 2.238 16.829 1.00 82.19 122 GLY A CA 1
ATOM 961 C C . GLY A 1 122 ? -12.850 1.668 15.802 1.00 82.19 122 GLY A C 1
ATOM 962 O O . GLY A 1 122 ? -12.542 0.668 15.156 1.00 82.19 122 GLY A O 1
ATOM 963 N N . GLN A 1 123 ? -13.999 2.314 15.676 1.00 81.62 123 GLN A N 1
ATOM 964 C CA . GLN A 1 123 ? -14.871 2.159 14.524 1.00 81.62 123 GLN A CA 1
ATOM 965 C C . GLN A 1 123 ? -14.671 3.379 13.622 1.00 81.62 123 GLN A C 1
ATOM 967 O O . GLN A 1 123 ? -14.280 4.448 14.093 1.00 81.62 123 GLN A O 1
ATOM 972 N N . LEU A 1 124 ? -14.844 3.193 12.317 1.00 78.06 124 LEU A N 1
ATOM 973 C CA . LEU A 1 124 ? -14.574 4.230 11.317 1.00 78.06 124 LEU A CA 1
ATOM 974 C C . LEU A 1 124 ? -15.623 5.352 11.317 1.00 78.06 124 LEU A C 1
ATOM 976 O O . LEU A 1 124 ? -15.352 6.438 10.810 1.00 78.06 124 LEU A O 1
ATOM 980 N N . ASP A 1 125 ? -16.794 5.089 11.891 1.00 74.06 125 ASP A N 1
ATOM 981 C CA . ASP A 1 125 ? -17.904 6.021 12.090 1.00 74.06 125 ASP A CA 1
ATOM 982 C C . ASP A 1 125 ? -17.755 6.890 13.355 1.00 74.06 125 ASP A C 1
ATOM 984 O O . ASP A 1 125 ? -18.442 7.902 13.491 1.00 74.06 125 ASP A O 1
ATOM 988 N N . ASP A 1 126 ? -16.844 6.539 14.269 1.00 80.81 126 ASP A N 1
ATOM 989 C CA . ASP A 1 126 ? -16.573 7.305 15.485 1.00 80.81 126 ASP A CA 1
ATOM 990 C C . ASP A 1 126 ? -15.805 8.594 15.141 1.00 80.81 126 ASP A C 1
ATOM 992 O O . ASP A 1 126 ? -14.666 8.554 14.671 1.00 80.81 126 ASP A O 1
ATOM 996 N N . GLU A 1 127 ? -16.382 9.761 15.448 1.00 72.75 127 GLU A N 1
ATOM 997 C CA . GLU A 1 127 ? -15.747 11.077 15.256 1.00 72.75 127 GLU A CA 1
ATOM 998 C C . GLU A 1 127 ? -14.369 11.180 15.935 1.00 72.75 127 GLU A C 1
ATOM 1000 O O . GLU A 1 127 ? -13.486 11.928 15.504 1.00 72.75 127 GLU A O 1
ATOM 1005 N N . THR A 1 128 ? -14.143 10.403 16.996 1.00 82.50 128 THR A N 1
ATOM 1006 C CA . THR A 1 128 ? -12.872 10.387 17.720 1.00 82.50 128 THR A CA 1
ATOM 1007 C C . THR A 1 128 ? -11.812 9.489 17.074 1.00 82.50 128 THR A C 1
ATOM 1009 O O . THR A 1 128 ? -10.646 9.564 17.475 1.00 82.50 128 THR A O 1
ATOM 1012 N N . PHE A 1 129 ? -12.155 8.693 16.051 1.00 86.75 129 PHE A N 1
ATOM 1013 C CA . PHE A 1 129 ? -11.231 7.815 15.322 1.00 86.75 129 PHE A CA 1
ATOM 1014 C C . PHE A 1 129 ? -9.991 8.570 14.836 1.00 86.75 129 PHE A C 1
ATOM 1016 O O . PHE A 1 129 ? -8.858 8.147 15.089 1.00 86.75 129 PHE A O 1
ATOM 1023 N N . LEU A 1 130 ? -10.192 9.727 14.196 1.00 87.25 130 LEU A N 1
ATOM 1024 C CA . LEU A 1 130 ? -9.107 10.536 13.634 1.00 87.25 130 LEU A CA 1
ATOM 1025 C C . LEU A 1 130 ? -8.108 10.987 14.709 1.00 87.25 130 LEU A C 1
ATOM 1027 O O . LEU A 1 130 ? -6.895 10.983 14.484 1.00 87.25 130 LEU A O 1
ATOM 1031 N N . ILE A 1 131 ? -8.620 11.331 15.894 1.00 85.81 131 ILE A N 1
ATOM 1032 C CA . ILE A 1 131 ? -7.830 11.798 17.038 1.00 85.81 131 ILE A CA 1
ATOM 1033 C C . ILE A 1 131 ? -7.096 10.623 17.689 1.00 85.81 131 ILE A C 1
ATOM 1035 O O . ILE A 1 131 ? -5.890 10.696 17.922 1.00 85.81 131 ILE A O 1
ATOM 1039 N N . ARG A 1 132 ? -7.797 9.513 17.951 1.00 84.62 132 ARG A N 1
ATOM 1040 C CA . ARG A 1 132 ? -7.225 8.323 18.606 1.00 84.62 132 ARG A CA 1
ATOM 1041 C C . ARG A 1 132 ? -6.137 7.653 17.780 1.00 84.62 132 ARG A C 1
ATOM 1043 O O . ARG A 1 132 ? -5.303 6.941 18.338 1.00 84.62 132 ARG A O 1
ATOM 1050 N N . THR A 1 133 ? -6.158 7.848 16.466 1.00 87.12 133 THR A N 1
ATOM 1051 C CA . THR A 1 133 ? -5.208 7.222 15.544 1.00 87.12 133 THR A CA 1
ATOM 1052 C C . THR A 1 133 ? -4.138 8.174 15.022 1.00 87.12 133 THR A C 1
ATOM 1054 O O . THR A 1 133 ? -3.152 7.717 14.439 1.00 87.12 133 THR A O 1
ATOM 1057 N N . ASP A 1 134 ? -4.281 9.472 15.298 1.00 88.06 134 ASP A N 1
ATOM 1058 C CA . ASP A 1 134 ? -3.376 10.528 14.843 1.00 88.06 134 ASP A CA 1
ATOM 1059 C C . ASP A 1 134 ? -3.174 10.487 13.314 1.00 88.06 134 ASP A C 1
ATOM 1061 O O . ASP A 1 134 ? -2.052 10.504 12.800 1.00 88.06 134 ASP A O 1
ATOM 1065 N N . VAL A 1 135 ? -4.286 10.380 12.568 1.00 89.31 135 VAL A N 1
ATOM 1066 C CA . VAL A 1 135 ? -4.286 10.295 11.090 1.00 89.31 135 VAL A CA 1
ATOM 1067 C C . VAL A 1 135 ? -3.525 11.462 10.470 1.00 89.31 135 VAL A C 1
ATOM 1069 O O . VAL A 1 135 ? -2.762 11.278 9.521 1.00 89.31 135 VAL A O 1
ATOM 1072 N N . ALA A 1 136 ? -3.674 12.655 11.044 1.00 86.75 136 ALA A N 1
ATOM 1073 C CA . ALA A 1 136 ? -2.996 13.861 10.592 1.00 86.75 136 ALA A CA 1
ATOM 1074 C C . ALA A 1 136 ? -1.462 13.730 10.613 1.00 86.75 136 ALA A C 1
ATOM 1076 O O . ALA A 1 136 ? -0.786 14.331 9.779 1.00 86.75 136 ALA A O 1
ATOM 1077 N N . GLU A 1 137 ? -0.876 12.937 11.509 1.00 84.75 137 GLU A N 1
ATOM 1078 C CA . GLU A 1 137 ? 0.575 12.729 11.572 1.00 84.75 137 GLU A CA 1
ATOM 1079 C C . GLU A 1 137 ? 1.050 11.455 10.858 1.00 84.75 137 GLU A C 1
ATOM 1081 O O . GLU A 1 137 ? 2.261 11.268 10.665 1.00 84.75 137 GLU A O 1
ATOM 1086 N N . ALA A 1 138 ? 0.122 10.618 10.390 1.00 87.69 138 ALA A N 1
ATOM 1087 C CA . ALA A 1 138 ? 0.434 9.377 9.700 1.00 87.69 138 ALA A CA 1
ATOM 1088 C C . ALA A 1 138 ? 1.171 9.621 8.374 1.00 87.69 138 ALA A C 1
ATOM 1090 O O . ALA A 1 138 ? 0.904 10.564 7.622 1.00 87.69 138 ALA A O 1
ATOM 1091 N N . GLN A 1 139 ? 2.120 8.732 8.068 1.00 84.19 139 GLN A N 1
ATOM 1092 C CA . GLN A 1 139 ? 2.733 8.670 6.741 1.00 84.19 139 GLN A CA 1
ATOM 1093 C C . GLN A 1 139 ? 1.913 7.775 5.810 1.00 84.19 139 GLN A C 1
ATOM 1095 O O . GLN A 1 139 ? 1.888 8.006 4.601 1.00 84.19 139 GLN A O 1
ATOM 1100 N N . ARG A 1 140 ? 1.301 6.718 6.352 1.00 86.88 140 ARG A N 1
ATOM 1101 C CA . ARG A 1 140 ? 0.558 5.735 5.566 1.00 86.88 140 ARG A CA 1
ATOM 1102 C C . ARG A 1 140 ? -0.716 5.323 6.282 1.00 86.88 140 ARG A C 1
ATOM 1104 O O . ARG A 1 140 ? -0.679 5.120 7.492 1.00 86.88 140 ARG A O 1
ATOM 1111 N N . VAL A 1 141 ? -1.790 5.143 5.532 1.00 91.12 141 VAL A N 1
ATOM 1112 C CA . VAL A 1 141 ? -3.058 4.604 6.018 1.00 91.12 141 VAL A CA 1
ATOM 1113 C C . VAL A 1 141 ? -3.469 3.471 5.087 1.00 91.12 141 VAL A C 1
ATOM 1115 O O . VAL A 1 141 ? -3.490 3.650 3.872 1.00 91.12 141 VAL A O 1
ATOM 1118 N N . VAL A 1 142 ? -3.738 2.302 5.655 1.00 92.44 142 VAL A N 1
ATOM 1119 C CA . VAL A 1 142 ? -4.213 1.114 4.944 1.00 92.44 142 VAL A CA 1
ATOM 1120 C C . VAL A 1 142 ? -5.565 0.736 5.533 1.00 92.44 142 VAL A C 1
ATOM 1122 O O . VAL A 1 142 ? -5.654 0.459 6.729 1.00 92.44 142 VAL A O 1
ATOM 1125 N N . LEU A 1 143 ? -6.601 0.767 4.704 1.00 93.62 143 LEU A N 1
ATOM 1126 C CA . LEU A 1 143 ? -7.973 0.420 5.052 1.00 93.62 143 LEU A CA 1
ATOM 1127 C C . LEU A 1 143 ? -8.298 -0.931 4.423 1.00 93.62 143 LEU A C 1
ATOM 1129 O O . LEU A 1 143 ? -8.267 -1.044 3.198 1.00 93.62 143 LEU A O 1
ATOM 1133 N N . PHE A 1 144 ? -8.576 -1.933 5.253 1.00 93.1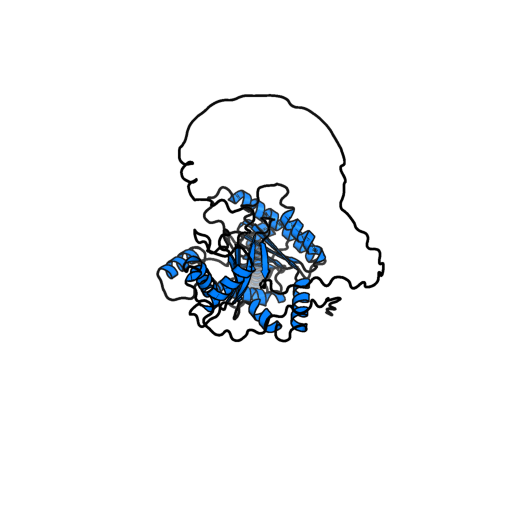9 144 PHE A N 1
ATOM 1134 C CA . PHE A 1 144 ? -9.159 -3.190 4.789 1.00 93.19 144 PHE A CA 1
ATOM 1135 C C . PHE A 1 144 ? -10.678 -3.112 4.839 1.00 93.19 144 PHE A C 1
ATOM 1137 O O . PHE A 1 144 ? -11.242 -2.454 5.723 1.00 93.19 144 PHE A O 1
ATOM 1144 N N . ALA A 1 145 ? -11.323 -3.778 3.887 1.00 92.00 145 ALA A N 1
ATOM 1145 C CA . ALA A 1 145 ? -12.770 -3.872 3.873 1.00 92.00 145 ALA A CA 1
ATOM 1146 C C . ALA A 1 145 ? -13.220 -4.756 5.037 1.00 92.00 145 ALA A C 1
ATOM 1148 O O . ALA A 1 145 ? -12.629 -5.803 5.317 1.00 92.00 145 ALA A O 1
ATOM 1149 N N . ASP A 1 146 ? -14.259 -4.328 5.747 1.00 90.06 146 ASP A N 1
ATOM 1150 C CA . ASP A 1 146 ? -14.712 -5.069 6.911 1.00 90.06 146 ASP A CA 1
ATOM 1151 C C . ASP A 1 146 ? -15.708 -6.161 6.538 1.00 90.06 146 ASP A C 1
ATOM 1153 O O . ASP A 1 146 ? -16.900 -5.913 6.388 1.00 90.06 146 ASP A O 1
ATOM 1157 N N . LEU A 1 147 ? -15.226 -7.397 6.436 1.00 89.25 147 LEU A N 1
ATOM 1158 C CA . LEU A 1 147 ? -16.036 -8.547 6.021 1.00 89.25 147 LEU A CA 1
ATOM 1159 C C . LEU A 1 147 ? -17.199 -8.879 6.974 1.00 89.25 147 LEU A C 1
ATOM 1161 O O . LEU A 1 147 ? -18.034 -9.724 6.653 1.00 89.25 147 LEU A O 1
ATOM 1165 N N . HIS A 1 148 ? -17.247 -8.268 8.160 1.00 87.69 148 HIS A N 1
ATOM 1166 C CA . HIS A 1 148 ? -18.331 -8.444 9.124 1.00 87.69 148 HIS A CA 1
ATOM 1167 C C . HIS A 1 148 ? -19.359 -7.304 9.101 1.00 87.69 148 HIS A C 1
ATOM 1169 O O . HIS A 1 148 ? -20.307 -7.342 9.887 1.00 87.69 148 HIS A O 1
ATOM 1175 N N . ALA A 1 149 ? -19.156 -6.271 8.283 1.00 88.94 149 ALA A N 1
ATOM 1176 C CA . ALA A 1 149 ? -20.155 -5.239 8.025 1.00 88.94 149 ALA A CA 1
ATOM 1177 C C . ALA A 1 149 ? -21.311 -5.772 7.160 1.00 88.94 149 ALA A C 1
ATOM 1179 O O . ALA A 1 149 ? -21.162 -6.765 6.450 1.00 88.94 149 ALA A O 1
ATOM 1180 N N . GLU A 1 150 ? -22.463 -5.096 7.210 1.00 90.69 150 GLU A N 1
ATOM 1181 C CA . GLU A 1 150 ? -23.581 -5.380 6.295 1.00 90.69 150 GLU A CA 1
ATOM 1182 C C . GLU A 1 150 ? -23.225 -4.981 4.855 1.00 90.69 150 GLU A C 1
ATOM 1184 O O . GLU A 1 150 ? -23.512 -5.731 3.923 1.00 90.69 150 GLU A O 1
ATOM 1189 N N . ASP A 1 151 ? -22.540 -3.845 4.696 1.00 93.81 151 ASP A N 1
ATOM 1190 C CA . ASP A 1 151 ? -21.994 -3.361 3.427 1.00 93.81 151 ASP A CA 1
ATOM 1191 C C . ASP A 1 151 ? -20.527 -2.909 3.621 1.00 93.81 151 ASP A C 1
ATOM 1193 O O . ASP A 1 151 ? -20.262 -1.756 3.985 1.00 93.81 151 ASP A O 1
ATOM 1197 N N . PRO A 1 152 ? -19.556 -3.828 3.435 1.00 93.25 152 PRO A N 1
ATOM 1198 C CA . PRO A 1 152 ? -18.134 -3.563 3.673 1.00 93.25 152 PRO A CA 1
ATOM 1199 C C . PRO A 1 152 ? -17.562 -2.425 2.823 1.00 93.25 152 PRO A C 1
ATOM 1201 O O . PRO A 1 152 ? -16.717 -1.653 3.292 1.00 93.25 152 PRO A O 1
ATOM 1204 N N . ASP A 1 153 ? -18.008 -2.316 1.572 1.00 95.25 153 ASP A N 1
ATOM 1205 C CA . ASP A 1 153 ? -17.500 -1.319 0.634 1.00 95.25 153 ASP A CA 1
ATOM 1206 C C . ASP A 1 153 ? -18.068 0.060 0.947 1.00 95.25 153 ASP A C 1
ATOM 1208 O O . ASP A 1 153 ? -17.314 1.035 0.947 1.00 95.25 153 ASP A O 1
ATOM 1212 N N . ALA A 1 154 ? -19.359 0.157 1.280 1.00 94.69 154 ALA A N 1
ATOM 1213 C CA . ALA A 1 154 ? -19.958 1.424 1.691 1.00 94.69 154 ALA A CA 1
ATOM 1214 C C . ALA A 1 154 ? -19.281 1.993 2.949 1.00 94.69 154 ALA A C 1
ATOM 1216 O O . ALA A 1 154 ? -18.910 3.171 2.960 1.00 94.69 154 ALA A O 1
ATOM 1217 N N . GLU A 1 155 ? -19.040 1.161 3.973 1.00 92.88 155 GLU A N 1
ATOM 1218 C CA . GLU A 1 155 ? -18.300 1.575 5.175 1.00 92.88 155 GLU A CA 1
ATOM 1219 C C . GLU A 1 155 ? -16.869 2.023 4.833 1.00 92.88 155 GLU A C 1
ATOM 1221 O O . GLU A 1 155 ? -16.387 3.044 5.336 1.00 92.88 155 GLU A O 1
ATOM 1226 N N . THR A 1 156 ? -16.190 1.304 3.934 1.00 93.69 156 THR A N 1
ATOM 1227 C CA . THR A 1 156 ? -14.821 1.646 3.524 1.00 93.69 156 THR A CA 1
ATOM 1228 C C . THR A 1 156 ? -14.765 2.959 2.743 1.00 93.69 156 THR A C 1
ATOM 1230 O O . THR A 1 156 ? -13.882 3.783 2.989 1.00 93.69 156 THR A O 1
ATOM 1233 N N . ILE A 1 157 ? -15.720 3.204 1.844 1.00 94.12 157 ILE A N 1
ATOM 1234 C CA . ILE A 1 157 ? -15.837 4.457 1.083 1.00 94.12 157 ILE A CA 1
ATOM 1235 C C . ILE A 1 157 ? -16.148 5.631 2.018 1.00 94.12 157 ILE A C 1
ATOM 1237 O O . ILE A 1 157 ? -15.537 6.696 1.896 1.00 94.12 157 ILE A O 1
ATOM 1241 N N . GLN A 1 158 ? -17.046 5.445 2.986 1.00 92.25 158 GLN A N 1
ATOM 1242 C CA . GLN A 1 158 ? -17.339 6.462 3.995 1.00 92.25 158 GLN A CA 1
ATOM 1243 C C . GLN A 1 158 ? -16.091 6.806 4.821 1.00 92.25 158 GLN A C 1
ATOM 1245 O O . GLN A 1 158 ? -15.777 7.981 5.026 1.00 92.25 158 GLN A O 1
ATOM 1250 N N . ALA A 1 159 ? -15.336 5.797 5.253 1.00 91.44 159 ALA A N 1
ATOM 1251 C CA . ALA A 1 159 ? -14.083 6.003 5.970 1.00 91.44 159 ALA A CA 1
ATOM 1252 C C . ALA A 1 159 ? -13.033 6.725 5.114 1.00 91.44 159 ALA A C 1
ATOM 1254 O O . ALA A 1 159 ? -12.307 7.593 5.605 1.00 91.44 159 ALA A O 1
ATOM 1255 N N . LEU A 1 160 ? -12.973 6.392 3.823 1.00 91.81 160 LEU A N 1
ATOM 1256 C CA . LEU A 1 160 ? -12.079 7.012 2.856 1.00 91.81 160 LEU A CA 1
ATOM 1257 C C . LEU A 1 160 ? -12.351 8.516 2.726 1.00 91.81 160 LEU A C 1
ATOM 1259 O O . LEU A 1 160 ? -11.406 9.302 2.782 1.00 91.81 160 LEU A O 1
ATOM 1263 N N . LEU A 1 161 ? -13.619 8.930 2.642 1.00 90.69 161 LEU A N 1
ATOM 1264 C CA . LEU A 1 161 ? -14.019 10.345 2.651 1.00 90.69 161 LEU A CA 1
ATOM 1265 C C . LEU A 1 161 ? -13.539 11.067 3.919 1.00 90.69 161 LEU A C 1
ATOM 1267 O O . LEU A 1 161 ? -12.878 12.101 3.847 1.00 90.69 161 LEU A O 1
ATOM 1271 N N . THR A 1 162 ? -13.803 10.493 5.092 1.00 89.94 162 THR A N 1
ATOM 1272 C CA . THR A 1 162 ? -13.426 11.098 6.380 1.00 89.94 162 THR A CA 1
ATOM 1273 C C . THR A 1 162 ? -11.907 11.246 6.528 1.00 89.94 162 THR A C 1
ATOM 1275 O O . THR A 1 162 ? -11.397 12.272 6.987 1.00 89.94 162 THR A O 1
ATOM 1278 N N . ILE A 1 163 ? -11.152 10.225 6.118 1.00 90.81 163 ILE A N 1
ATOM 1279 C CA . ILE A 1 163 ? -9.689 10.211 6.228 1.00 90.81 163 ILE A CA 1
ATOM 1280 C C . ILE A 1 163 ? -9.050 11.157 5.214 1.00 90.81 163 ILE A C 1
ATOM 1282 O O . ILE A 1 163 ? -8.122 11.885 5.570 1.00 90.81 163 ILE A O 1
ATOM 1286 N N . THR A 1 164 ? -9.523 11.168 3.968 1.00 89.31 164 THR A N 1
ATOM 1287 C CA . THR A 1 164 ? -9.004 12.078 2.934 1.00 89.31 164 THR A CA 1
ATOM 1288 C C . THR A 1 164 ? -9.204 13.537 3.332 1.00 89.31 164 THR A C 1
ATOM 1290 O O . THR A 1 164 ? -8.258 14.320 3.219 1.00 89.31 164 THR A O 1
ATOM 1293 N N . GLU A 1 165 ? -10.361 13.884 3.901 1.00 86.94 165 GLU A N 1
ATOM 1294 C CA . GLU A 1 165 ? -10.632 15.229 4.413 1.00 86.94 165 GLU A CA 1
ATOM 1295 C C . GLU A 1 165 ? -9.681 15.611 5.559 1.00 86.94 165 GLU A C 1
ATOM 1297 O O . GLU A 1 165 ? -9.030 16.658 5.517 1.00 86.94 165 GLU A O 1
ATOM 1302 N N . SER A 1 166 ? -9.492 14.720 6.537 1.00 87.81 166 SER A N 1
ATOM 1303 C CA . SER A 1 166 ? -8.554 14.945 7.646 1.00 87.81 166 SER A CA 1
ATOM 1304 C C . SER A 1 166 ? -7.107 15.141 7.171 1.00 87.81 166 SER A C 1
ATOM 1306 O O . SER A 1 166 ? -6.393 16.039 7.636 1.00 87.81 166 SER A O 1
ATOM 1308 N N . LEU A 1 167 ? -6.660 14.324 6.212 1.00 86.75 167 LEU A N 1
ATOM 1309 C CA . LEU A 1 167 ? -5.326 14.440 5.627 1.00 86.75 167 LEU A CA 1
ATOM 1310 C C . LEU A 1 167 ? -5.166 15.763 4.874 1.00 86.75 167 LEU A C 1
ATOM 1312 O O . LEU A 1 167 ? -4.132 16.418 5.034 1.00 86.75 167 LEU A O 1
ATOM 1316 N N . ARG A 1 168 ? -6.198 16.191 4.136 1.00 82.56 168 ARG A N 1
ATOM 1317 C CA . ARG A 1 168 ? -6.243 17.463 3.402 1.00 82.56 168 ARG A CA 1
ATOM 1318 C C . ARG A 1 168 ? -6.112 18.664 4.334 1.00 82.56 168 ARG A C 1
ATOM 1320 O O . ARG A 1 168 ? -5.286 19.543 4.076 1.00 82.56 168 ARG A O 1
ATOM 1327 N N . GLU A 1 169 ? -6.854 18.691 5.438 1.00 84.06 169 GLU A N 1
ATOM 1328 C CA . GLU A 1 169 ? -6.724 19.739 6.457 1.00 84.06 169 GLU A CA 1
ATOM 1329 C C . GLU A 1 169 ? -5.315 19.779 7.063 1.00 84.06 169 GLU A C 1
ATOM 1331 O O . GLU A 1 169 ? -4.718 20.849 7.233 1.00 84.06 169 GLU A O 1
ATOM 1336 N N . ALA A 1 170 ? -4.756 18.608 7.379 1.00 83.12 170 ALA A N 1
ATOM 1337 C CA . ALA A 1 170 ? -3.402 18.499 7.910 1.00 83.12 170 ALA A CA 1
ATOM 1338 C C . ALA A 1 170 ? -2.355 18.976 6.890 1.00 83.12 170 ALA A C 1
ATOM 1340 O O . ALA A 1 170 ? -1.361 19.603 7.258 1.00 83.12 170 ALA A O 1
ATOM 1341 N N . ASP A 1 171 ? -2.580 18.706 5.608 1.00 79.25 171 ASP A N 1
ATOM 1342 C CA . ASP A 1 171 ? -1.719 19.135 4.514 1.00 79.25 171 ASP A CA 1
ATOM 1343 C C . ASP A 1 171 ? -1.785 20.647 4.286 1.00 79.25 171 ASP A C 1
ATOM 1345 O O . ASP A 1 171 ? -0.740 21.274 4.102 1.00 79.25 171 ASP A O 1
ATOM 1349 N N . ALA A 1 172 ? -2.973 21.252 4.384 1.00 79.81 172 ALA A N 1
ATOM 1350 C CA . ALA A 1 172 ? -3.156 22.701 4.343 1.00 79.81 172 ALA A CA 1
ATOM 1351 C C . ALA A 1 172 ? -2.389 23.399 5.476 1.00 79.81 172 ALA A C 1
ATOM 1353 O O . ALA A 1 172 ? -1.592 24.295 5.203 1.00 79.81 172 ALA A O 1
ATOM 1354 N N . LYS A 1 173 ? -2.531 22.918 6.720 1.00 77.62 173 LYS A N 1
ATOM 1355 C CA . LYS A 1 173 ? -1.781 23.422 7.891 1.00 77.62 173 LYS A CA 1
ATOM 1356 C C . LYS A 1 173 ? -0.275 23.263 7.733 1.00 77.62 173 LYS A C 1
ATOM 1358 O O . LYS A 1 173 ? 0.504 24.045 8.272 1.00 77.62 173 LYS A O 1
ATOM 1363 N N . ARG A 1 174 ? 0.157 22.225 7.015 1.00 71.69 174 ARG A N 1
ATOM 1364 C CA . ARG A 1 174 ? 1.577 21.981 6.802 1.00 71.69 174 ARG A CA 1
ATOM 1365 C C . ARG A 1 174 ? 2.179 22.963 5.823 1.00 71.69 174 ARG A C 1
ATOM 1367 O O . ARG A 1 174 ? 3.357 23.218 6.038 1.00 71.69 174 ARG A O 1
ATOM 1374 N N . ARG A 1 175 ? 1.449 23.492 4.822 1.00 66.88 175 ARG A N 1
ATOM 1375 C CA . ARG A 1 175 ? 1.980 24.261 3.667 1.00 66.88 175 ARG A CA 1
ATOM 1376 C C . ARG A 1 175 ? 3.013 25.330 4.028 1.00 66.88 175 ARG A C 1
ATOM 1378 O O . ARG A 1 175 ? 4.009 25.414 3.313 1.00 66.88 175 ARG A O 1
ATOM 1385 N N . ASP A 1 176 ? 2.854 26.005 5.161 1.00 64.94 176 ASP A N 1
ATOM 1386 C CA . ASP A 1 176 ? 3.724 27.101 5.622 1.00 64.94 176 ASP A CA 1
ATOM 1387 C C . ASP A 1 176 ? 5.140 26.668 6.052 1.00 64.94 176 ASP A C 1
ATOM 1389 O O . ASP A 1 176 ? 6.031 27.495 6.240 1.00 64.94 176 ASP A O 1
ATOM 1393 N N . LEU A 1 177 ? 5.388 25.363 6.196 1.00 63.25 177 LEU A N 1
ATOM 1394 C CA . LEU A 1 177 ? 6.721 24.829 6.497 1.00 63.25 177 LEU A CA 1
ATOM 1395 C C . LEU A 1 177 ? 7.616 24.767 5.233 1.00 63.25 177 LEU A C 1
ATOM 1397 O O . LEU A 1 177 ? 7.122 24.544 4.125 1.00 63.25 177 LEU A O 1
ATOM 1401 N N . PRO A 1 178 ? 8.947 24.915 5.361 1.00 58.59 178 PRO A N 1
ATOM 1402 C CA . PRO A 1 178 ? 9.863 24.832 4.222 1.00 58.59 178 PRO A CA 1
ATOM 1403 C C . PRO A 1 178 ? 9.788 23.464 3.512 1.00 58.59 178 PRO A C 1
ATOM 1405 O O . PRO A 1 178 ? 9.756 22.418 4.161 1.00 58.59 178 PRO A O 1
ATOM 1408 N N . LEU A 1 179 ? 9.795 23.478 2.169 1.00 54.31 179 LEU A N 1
ATOM 1409 C CA . LEU A 1 179 ? 9.554 22.313 1.292 1.00 54.31 179 LEU A CA 1
ATOM 1410 C C . LEU A 1 179 ? 10.551 21.149 1.456 1.00 54.31 179 LEU A C 1
ATOM 1412 O O . LEU A 1 179 ? 10.225 20.006 1.142 1.00 54.31 179 LEU A O 1
ATOM 1416 N N . GLY A 1 180 ? 11.758 21.411 1.964 1.00 44.84 180 GLY A N 1
ATOM 1417 C CA . GLY A 1 180 ? 12.850 20.437 2.055 1.00 44.84 180 GLY A CA 1
ATOM 1418 C C . GLY A 1 180 ? 12.626 19.351 3.111 1.00 44.84 180 GLY A C 1
ATOM 1419 O O . GLY A 1 180 ? 13.266 19.366 4.160 1.00 44.84 180 GLY A O 1
ATOM 1420 N N . GLY A 1 181 ? 11.739 18.391 2.844 1.00 50.91 181 GLY A N 1
ATOM 1421 C CA . GLY A 1 181 ? 11.573 17.201 3.685 1.00 50.91 181 GLY A CA 1
ATOM 1422 C C . GLY A 1 181 ? 10.180 16.579 3.732 1.00 50.91 181 GLY A C 1
ATOM 1423 O O . GLY A 1 181 ? 10.008 15.589 4.450 1.00 50.91 181 GLY A O 1
ATOM 1424 N N . ARG A 1 182 ? 9.187 17.108 3.005 1.00 59.16 182 ARG A N 1
ATOM 1425 C CA . ARG A 1 182 ? 7.847 16.507 2.985 1.00 59.16 182 ARG A CA 1
ATOM 1426 C C . ARG A 1 182 ? 7.854 15.235 2.141 1.00 59.16 182 ARG A C 1
ATOM 1428 O O . ARG A 1 182 ? 7.991 15.276 0.926 1.00 59.16 182 ARG A O 1
ATOM 1435 N N . ARG A 1 183 ? 7.724 14.080 2.795 1.00 61.53 183 ARG A N 1
ATOM 1436 C CA . ARG A 1 183 ? 7.415 12.827 2.099 1.00 61.53 183 ARG A CA 1
ATOM 1437 C C . ARG A 1 183 ? 5.936 12.814 1.748 1.00 61.53 183 ARG A C 1
ATOM 1439 O O . ARG A 1 183 ? 5.122 13.165 2.598 1.00 61.53 183 ARG A O 1
ATOM 1446 N N . ALA A 1 184 ? 5.618 12.345 0.545 1.00 69.44 184 ALA A N 1
ATOM 1447 C CA . ALA A 1 184 ? 4.244 12.056 0.179 1.00 69.44 184 ALA A CA 1
ATOM 1448 C C . ALA A 1 184 ? 3.655 11.010 1.144 1.00 69.44 184 ALA A C 1
ATOM 1450 O O . ALA A 1 184 ? 4.308 10.004 1.461 1.00 69.44 184 ALA A O 1
ATOM 1451 N N . ARG A 1 185 ? 2.442 11.267 1.630 1.00 79.62 185 ARG A N 1
ATOM 1452 C CA . ARG A 1 185 ? 1.625 10.302 2.358 1.00 79.62 185 ARG A CA 1
ATOM 1453 C C . ARG A 1 185 ? 1.003 9.305 1.390 1.00 79.62 185 ARG A C 1
ATOM 1455 O O . ARG A 1 185 ? 0.856 9.590 0.202 1.00 79.62 185 ARG A O 1
ATOM 1462 N N . LEU A 1 186 ? 0.650 8.139 1.913 1.00 83.62 186 LEU A N 1
ATOM 1463 C CA . LEU A 1 186 ? 0.063 7.046 1.149 1.00 83.62 186 LEU A CA 1
ATOM 1464 C C . LEU A 1 186 ? -1.227 6.566 1.812 1.00 83.62 186 LEU A C 1
ATOM 1466 O O . LEU A 1 186 ? -1.214 6.209 2.983 1.00 83.62 186 LEU A O 1
ATOM 1470 N N . LEU A 1 187 ? -2.305 6.508 1.054 1.00 89.25 187 LEU A N 1
ATOM 1471 C CA . LEU A 1 187 ? -3.588 5.954 1.446 1.00 89.25 187 LEU A CA 1
ATOM 1472 C C . LEU A 1 187 ? -3.880 4.755 0.543 1.00 89.25 187 LEU A C 1
ATOM 1474 O O . LEU A 1 187 ? -3.752 4.843 -0.673 1.00 89.25 187 LEU A O 1
ATOM 1478 N N . ILE A 1 188 ? -4.202 3.613 1.127 1.00 91.06 188 ILE A N 1
ATOM 1479 C CA . ILE A 1 188 ? -4.572 2.402 0.398 1.00 91.06 188 ILE A CA 1
ATOM 1480 C C . ILE A 1 188 ? -5.904 1.951 0.970 1.00 91.06 188 ILE A C 1
ATOM 1482 O O . ILE A 1 188 ? -6.013 1.820 2.185 1.00 91.06 188 ILE A O 1
ATOM 1486 N N . ALA A 1 189 ? -6.887 1.718 0.112 1.00 94.75 189 ALA A N 1
ATOM 1487 C CA . ALA A 1 189 ? -8.175 1.178 0.506 1.00 94.75 189 ALA A CA 1
ATOM 1488 C C . ALA A 1 189 ? -8.492 -0.070 -0.306 1.00 94.75 189 ALA A C 1
ATOM 1490 O O . ALA A 1 189 ? -8.412 -0.057 -1.536 1.00 94.75 189 ALA A O 1
ATOM 1491 N N . GLU A 1 190 ? -8.819 -1.143 0.395 1.00 94.81 190 GLU A N 1
ATOM 1492 C CA . GLU A 1 190 ? -9.415 -2.331 -0.186 1.00 94.81 190 GLU A CA 1
ATOM 1493 C C . GLU A 1 190 ? -10.889 -2.070 -0.483 1.00 94.81 190 GLU A C 1
ATOM 1495 O O . GLU A 1 190 ? -11.611 -1.554 0.359 1.00 94.81 190 GLU A O 1
ATOM 1500 N N . ILE A 1 191 ? -11.316 -2.437 -1.682 1.00 96.31 191 ILE A N 1
ATOM 1501 C CA . ILE A 1 191 ? -12.719 -2.498 -2.075 1.00 96.31 191 ILE A CA 1
ATOM 1502 C C . ILE A 1 191 ? -12.937 -3.912 -2.596 1.00 96.31 191 ILE A C 1
ATOM 1504 O O . ILE A 1 191 ? -12.122 -4.411 -3.377 1.00 96.31 191 ILE A O 1
ATOM 1508 N N . LEU A 1 192 ? -13.985 -4.576 -2.132 1.00 94.75 192 LEU A N 1
ATOM 1509 C CA . LEU A 1 192 ? -14.290 -5.945 -2.514 1.00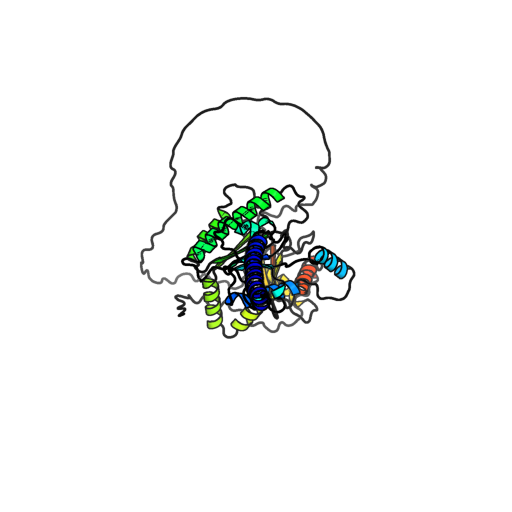 94.75 192 LEU A CA 1
ATOM 1510 C C . LEU A 1 192 ? -14.851 -5.958 -3.936 1.00 94.75 192 LEU A C 1
ATOM 1512 O O . LEU A 1 192 ? -14.221 -6.532 -4.828 1.00 94.75 192 LEU A O 1
ATOM 1516 N N . ASP A 1 193 ? -15.961 -5.253 -4.167 1.00 94.06 193 ASP A N 1
ATOM 1517 C CA . ASP A 1 193 ? -16.656 -5.244 -5.451 1.00 94.06 193 ASP A CA 1
ATOM 1518 C C . ASP A 1 193 ? -16.063 -4.200 -6.408 1.00 94.06 193 ASP A C 1
ATOM 1520 O O . ASP A 1 193 ? -15.968 -2.998 -6.135 1.00 94.06 193 ASP A O 1
ATOM 1524 N N . GLU A 1 194 ? -15.704 -4.652 -7.606 1.00 92.62 194 GLU A N 1
ATOM 1525 C CA . GLU A 1 194 ? -15.207 -3.784 -8.664 1.00 92.62 194 GLU A CA 1
ATOM 1526 C C . GLU A 1 194 ? -16.207 -2.677 -9.044 1.00 92.62 194 GLU A C 1
ATOM 1528 O O . GLU A 1 194 ? -15.776 -1.575 -9.405 1.00 92.62 194 GLU A O 1
ATOM 1533 N N . SER A 1 195 ? -17.520 -2.910 -8.920 1.00 94.75 195 SER A N 1
ATOM 1534 C CA . SER A 1 195 ? -18.527 -1.885 -9.225 1.00 94.75 195 SER A CA 1
ATOM 1535 C C . SER A 1 195 ? -18.463 -0.672 -8.296 1.00 94.75 195 SER A C 1
ATOM 1537 O O . SER A 1 195 ? -18.915 0.406 -8.681 1.00 94.75 195 SER A O 1
ATOM 1539 N N . ASN A 1 196 ? -17.873 -0.821 -7.106 1.00 95.81 196 ASN A N 1
ATOM 1540 C CA . ASN A 1 196 ? -17.744 0.235 -6.101 1.00 95.81 196 ASN A CA 1
ATOM 1541 C C . ASN A 1 196 ? -16.438 1.038 -6.236 1.00 95.81 196 ASN A C 1
ATOM 1543 O O . ASN A 1 196 ? -16.279 2.099 -5.627 1.00 95.81 196 ASN A O 1
ATOM 1547 N N . VAL A 1 197 ? -15.506 0.595 -7.090 1.00 93.00 197 VAL A N 1
ATOM 1548 C CA . VAL A 1 197 ? -14.231 1.287 -7.340 1.00 93.00 197 VAL A CA 1
ATOM 1549 C C . VAL A 1 197 ? -14.412 2.730 -7.833 1.00 93.00 197 VAL A C 1
ATOM 1551 O O . VAL A 1 197 ? -13.673 3.590 -7.348 1.00 93.00 197 VAL A O 1
ATOM 1554 N N . PRO A 1 198 ? -15.344 3.055 -8.757 1.00 92.19 198 PRO A N 1
ATOM 1555 C CA . PRO A 1 198 ? -15.575 4.439 -9.166 1.00 92.19 198 PRO A CA 1
ATOM 1556 C C . PRO A 1 198 ? -15.975 5.329 -7.987 1.00 92.19 198 PRO A C 1
ATOM 1558 O O . PRO A 1 198 ? -15.393 6.393 -7.814 1.00 92.19 198 PRO A O 1
ATOM 1561 N N . ALA A 1 199 ? -16.876 4.863 -7.118 1.00 92.62 199 ALA A N 1
ATOM 1562 C CA . ALA A 1 199 ? -17.292 5.608 -5.931 1.00 92.62 199 ALA A CA 1
ATOM 1563 C C . ALA A 1 199 ? -16.130 5.820 -4.944 1.00 92.62 199 ALA A C 1
ATOM 1565 O O . ALA A 1 199 ? -15.950 6.921 -4.429 1.00 92.62 199 ALA A O 1
ATOM 1566 N N . ALA A 1 200 ? -15.279 4.811 -4.737 1.00 92.44 200 ALA A N 1
ATOM 1567 C CA . ALA A 1 200 ? -14.071 4.950 -3.922 1.00 92.44 200 ALA A CA 1
ATOM 1568 C C . ALA A 1 200 ? -13.050 5.936 -4.528 1.00 92.44 200 ALA A C 1
ATOM 1570 O O . ALA A 1 200 ? -12.394 6.688 -3.807 1.00 92.44 200 ALA A O 1
ATOM 1571 N N . ARG A 1 201 ? -12.914 5.969 -5.860 1.00 89.31 201 ARG A N 1
ATOM 1572 C CA . ARG A 1 201 ? -12.065 6.953 -6.554 1.00 89.31 201 ARG A CA 1
ATOM 1573 C C . ARG A 1 201 ? -12.631 8.362 -6.438 1.00 89.31 201 ARG A C 1
ATOM 1575 O O . ARG A 1 201 ? -11.876 9.277 -6.129 1.00 89.31 201 ARG A O 1
ATOM 1582 N N . GLU A 1 202 ? -13.937 8.525 -6.598 1.00 87.38 202 GLU A N 1
ATOM 1583 C CA . GLU A 1 202 ? -14.613 9.801 -6.366 1.00 87.38 202 GLU A CA 1
ATOM 1584 C C . GLU A 1 202 ? -14.501 10.245 -4.907 1.00 87.38 202 GLU A C 1
ATOM 1586 O O . GLU A 1 202 ? -14.320 11.424 -4.647 1.00 87.38 202 GLU A O 1
ATOM 1591 N N . ALA A 1 203 ? -14.490 9.335 -3.933 1.00 87.50 203 ALA A N 1
ATOM 1592 C CA . ALA A 1 203 ? -14.223 9.706 -2.544 1.00 87.50 203 ALA A CA 1
ATOM 1593 C C . ALA A 1 203 ? -12.809 10.282 -2.336 1.00 87.50 203 ALA A C 1
ATOM 1595 O O . ALA A 1 203 ? -12.607 11.169 -1.511 1.00 87.50 203 ALA A O 1
ATOM 1596 N N . ILE A 1 204 ? -11.830 9.818 -3.113 1.00 85.12 204 ILE A N 1
ATOM 1597 C CA . ILE A 1 204 ? -10.463 10.354 -3.107 1.00 85.12 204 ILE A CA 1
ATOM 1598 C C . ILE A 1 204 ? -10.386 11.702 -3.841 1.00 85.12 204 ILE A C 1
ATOM 1600 O O . ILE A 1 204 ? -9.676 12.602 -3.390 1.00 85.12 204 ILE A O 1
ATOM 1604 N N . ILE A 1 205 ? -11.073 11.828 -4.983 1.00 76.00 205 ILE A N 1
ATOM 1605 C CA . ILE A 1 205 ? -10.985 12.980 -5.898 1.00 76.00 205 ILE A CA 1
ATOM 1606 C C . ILE A 1 205 ? -11.938 14.111 -5.483 1.00 76.00 205 ILE A C 1
ATOM 1608 O O . ILE A 1 205 ? -11.533 15.269 -5.411 1.00 76.00 205 ILE A O 1
ATOM 1612 N N . GLY A 1 206 ? -13.196 13.779 -5.195 1.00 59.59 206 GLY A N 1
ATOM 1613 C CA . GLY A 1 206 ? -14.327 14.665 -4.901 1.00 59.59 206 GLY A CA 1
ATOM 1614 C C . GLY A 1 206 ? -14.212 15.452 -3.595 1.00 59.59 206 GLY A C 1
ATOM 1615 O O . GLY A 1 206 ? -14.834 16.504 -3.457 1.00 59.59 206 GLY A O 1
ATOM 1616 N N . ALA A 1 207 ? -13.306 15.066 -2.693 1.00 53.19 207 ALA A N 1
ATOM 1617 C CA . ALA A 1 207 ? -12.824 15.952 -1.627 1.00 53.19 207 ALA A CA 1
ATOM 1618 C C . ALA A 1 207 ? -12.025 17.168 -2.172 1.00 53.19 207 ALA A C 1
ATOM 1620 O O . ALA A 1 207 ? -11.545 18.007 -1.410 1.00 53.19 207 ALA A O 1
ATOM 1621 N N . GLY A 1 208 ? -11.852 17.287 -3.492 1.00 46.16 208 GLY A N 1
ATOM 1622 C CA . GLY A 1 208 ? -11.059 18.289 -4.201 1.00 46.16 208 GLY A CA 1
ATOM 1623 C C . GLY A 1 208 ? -11.848 19.234 -5.112 1.00 46.16 208 GLY A C 1
ATOM 1624 O O . GLY A 1 208 ? -11.307 19.651 -6.135 1.00 46.16 208 GLY A O 1
ATOM 1625 N N . VAL A 1 209 ? -13.083 19.626 -4.771 1.00 37.31 209 VAL A N 1
ATOM 1626 C CA . VAL A 1 209 ? -13.744 20.771 -5.437 1.00 37.31 209 VAL A CA 1
ATOM 1627 C C . VAL A 1 209 ? -12.975 22.058 -5.093 1.00 37.31 209 VAL A C 1
ATOM 1629 O O . VAL A 1 209 ? -13.242 22.728 -4.099 1.00 37.31 209 VAL A O 1
ATOM 1632 N N . GLY A 1 210 ? -11.947 22.361 -5.887 1.00 38.00 210 GLY A N 1
ATOM 1633 C CA . GLY A 1 210 ? -11.083 23.531 -5.737 1.00 38.00 210 GLY A CA 1
ATOM 1634 C C . GLY A 1 210 ? -9.775 23.361 -6.507 1.00 38.00 210 GLY A C 1
ATOM 1635 O O . GLY A 1 210 ? -8.804 22.826 -5.975 1.00 38.00 210 GLY A O 1
ATOM 1636 N N . GLY A 1 211 ? -9.761 23.817 -7.763 1.00 37.34 211 GLY A N 1
ATOM 1637 C CA . GLY A 1 211 ? -8.691 23.620 -8.745 1.00 37.34 211 GLY A CA 1
ATOM 1638 C C . GLY A 1 211 ? -7.367 24.315 -8.417 1.00 37.34 211 GLY A C 1
ATOM 1639 O O . GLY A 1 211 ? -7.003 25.301 -9.056 1.00 37.34 211 GLY A O 1
ATOM 1640 N N . LEU A 1 212 ? -6.610 23.780 -7.457 1.00 44.66 212 LEU A N 1
ATOM 1641 C CA . LEU A 1 212 ? -5.183 24.075 -7.357 1.00 44.66 212 LEU A CA 1
ATOM 1642 C C . LEU A 1 212 ? -4.380 23.147 -8.282 1.00 44.66 212 LEU A C 1
ATOM 1644 O O . LEU A 1 212 ? -4.648 21.947 -8.319 1.00 44.66 212 LEU A O 1
ATOM 1648 N N . PRO A 1 213 ? -3.367 23.676 -8.995 1.00 45.28 213 PRO A N 1
ATOM 1649 C CA . PRO A 1 213 ? -2.522 22.881 -9.873 1.00 45.28 213 PRO A CA 1
ATOM 1650 C C . PRO A 1 213 ? -1.767 21.794 -9.098 1.00 45.28 213 PRO A C 1
ATOM 1652 O O . PRO A 1 213 ? -1.162 22.030 -8.051 1.00 45.28 213 PRO A O 1
ATOM 1655 N N . ASP A 1 214 ? -1.774 20.604 -9.688 1.00 50.50 214 ASP A N 1
ATOM 1656 C CA . ASP A 1 214 ? -1.531 19.295 -9.080 1.00 50.50 214 ASP A CA 1
ATOM 1657 C C . ASP A 1 214 ? -0.079 18.988 -8.657 1.00 50.50 214 ASP A C 1
ATOM 1659 O O . ASP A 1 214 ? 0.237 17.936 -8.103 1.00 50.50 214 ASP A O 1
ATOM 1663 N N . LYS A 1 215 ? 0.851 19.932 -8.834 1.00 46.72 215 LYS A N 1
ATOM 1664 C CA . LYS A 1 215 ? 2.285 19.716 -8.557 1.00 46.72 215 LYS A CA 1
ATOM 1665 C C . LYS A 1 215 ? 2.637 19.567 -7.070 1.00 46.72 215 LYS A C 1
ATOM 1667 O O . LYS A 1 215 ? 3.812 19.443 -6.740 1.00 46.72 215 LYS A O 1
ATOM 1672 N N . ALA A 1 216 ? 1.653 19.579 -6.173 1.00 52.03 216 ALA A N 1
ATOM 1673 C CA . ALA A 1 216 ? 1.879 19.483 -4.739 1.00 52.03 216 ALA A CA 1
ATOM 1674 C C . ALA A 1 216 ? 0.776 18.732 -3.977 1.00 52.03 216 ALA A C 1
ATOM 1676 O O . ALA A 1 216 ? 0.586 19.051 -2.806 1.00 52.03 216 ALA A O 1
ATOM 1677 N N . LYS A 1 217 ? 0.055 17.757 -4.567 1.00 61.09 217 LYS A N 1
ATOM 1678 C CA . LYS A 1 217 ? -0.778 16.839 -3.760 1.00 61.09 217 LYS A CA 1
ATOM 1679 C C . LYS A 1 217 ? 0.158 16.006 -2.868 1.00 61.09 217 LYS A C 1
ATOM 1681 O O . LYS A 1 217 ? 0.876 15.136 -3.363 1.00 61.09 217 LYS A O 1
ATOM 1686 N N . PRO A 1 218 ? 0.207 16.259 -1.550 1.00 66.62 218 PRO A N 1
ATOM 1687 C CA . PRO A 1 218 ? 1.162 15.596 -0.669 1.00 66.62 218 PRO A CA 1
ATOM 1688 C C . PRO A 1 218 ? 0.653 14.223 -0.209 1.00 66.62 218 PRO A C 1
ATOM 1690 O O . PRO A 1 218 ? 1.391 13.515 0.466 1.00 66.62 218 PRO A O 1
ATOM 1693 N N . THR A 1 219 ? -0.565 13.825 -0.586 1.00 75.06 219 THR A N 1
ATOM 1694 C CA . THR A 1 219 ? -1.167 12.529 -0.264 1.00 75.06 219 THR A CA 1
ATOM 1695 C C . THR A 1 219 ? -1.510 11.791 -1.558 1.00 75.06 219 THR A C 1
ATOM 1697 O O . THR A 1 219 ? -2.204 12.323 -2.418 1.00 75.06 219 THR A O 1
ATOM 1700 N N . ARG A 1 220 ? -1.006 10.562 -1.697 1.00 78.44 220 ARG A N 1
ATOM 1701 C CA . ARG A 1 220 ? -1.324 9.631 -2.786 1.00 78.44 220 ARG A CA 1
ATOM 1702 C C . ARG A 1 220 ? -2.294 8.583 -2.289 1.00 78.44 220 ARG A C 1
ATOM 1704 O O . ARG A 1 220 ? -2.075 8.057 -1.202 1.00 78.44 220 ARG A O 1
ATOM 1711 N N . ALA A 1 221 ? -3.292 8.234 -3.088 1.00 84.38 221 ALA A N 1
ATOM 1712 C CA . ALA A 1 221 ? -4.280 7.235 -2.715 1.00 84.38 221 ALA A CA 1
ATOM 1713 C C . ALA A 1 221 ? -4.423 6.141 -3.781 1.00 84.38 221 ALA A C 1
ATOM 1715 O O . ALA A 1 221 ? -4.315 6.416 -4.976 1.00 84.38 221 ALA A O 1
ATOM 1716 N N . PHE A 1 222 ? -4.659 4.907 -3.340 1.00 86.75 222 PHE A N 1
ATOM 1717 C CA . PHE A 1 222 ? -4.866 3.737 -4.187 1.00 86.75 222 P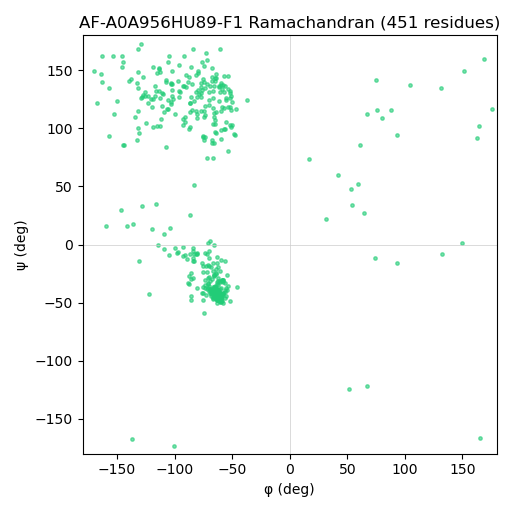HE A CA 1
ATOM 1718 C C . PHE A 1 222 ? -6.100 2.971 -3.727 1.00 86.75 222 PHE A C 1
ATOM 1720 O O . PHE A 1 222 ? -6.255 2.698 -2.538 1.00 86.75 222 PHE A O 1
ATOM 1727 N N . VAL A 1 223 ? -6.934 2.587 -4.689 1.00 91.19 223 VAL A N 1
ATOM 1728 C CA . VAL A 1 223 ? -8.053 1.666 -4.481 1.00 91.19 223 VAL A CA 1
ATOM 1729 C C . VAL A 1 223 ? -7.640 0.297 -5.007 1.00 91.19 223 VAL A C 1
ATOM 1731 O O . VAL A 1 223 ? -7.168 0.187 -6.142 1.00 91.19 223 VAL A O 1
ATOM 1734 N N . VAL A 1 224 ? -7.795 -0.730 -4.179 1.00 92.38 224 VAL A N 1
ATOM 1735 C CA . VAL A 1 224 ? -7.391 -2.108 -4.459 1.00 92.38 224 VAL A CA 1
ATOM 1736 C C . VAL A 1 224 ? -8.652 -2.970 -4.570 1.00 92.38 224 VAL A C 1
ATOM 1738 O O . VAL A 1 224 ? -9.209 -3.316 -3.533 1.00 92.38 224 VAL A O 1
ATOM 1741 N N . PRO A 1 225 ? -9.106 -3.322 -5.791 1.00 93.31 225 PRO A N 1
ATOM 1742 C CA . PRO A 1 225 ? -10.253 -4.207 -5.987 1.00 93.31 225 PRO A CA 1
ATOM 1743 C C . PRO A 1 225 ? -9.856 -5.661 -5.696 1.00 93.31 225 PRO A C 1
ATOM 1745 O O . PRO A 1 225 ? -9.307 -6.345 -6.570 1.00 93.31 225 PRO A O 1
ATOM 1748 N N . SER A 1 226 ? -10.046 -6.128 -4.463 1.00 91.25 226 SER A N 1
ATOM 1749 C CA . SER A 1 226 ? -9.461 -7.396 -4.017 1.00 91.25 226 SER A CA 1
ATOM 1750 C C . SER A 1 226 ? -10.098 -8.612 -4.689 1.00 91.25 226 SER A C 1
ATOM 1752 O O . SER A 1 226 ? -9.356 -9.495 -5.128 1.00 91.25 226 SER A O 1
ATOM 1754 N N . GLU A 1 227 ? -11.417 -8.639 -4.910 1.00 92.00 227 GLU A N 1
ATOM 1755 C CA . GLU A 1 227 ? -12.070 -9.755 -5.612 1.00 92.00 227 GLU A CA 1
ATOM 1756 C C . GLU A 1 227 ? -11.573 -9.898 -7.052 1.00 92.00 227 GLU A C 1
ATOM 1758 O O . GLU A 1 227 ? -11.234 -11.001 -7.496 1.00 92.00 227 GLU A O 1
ATOM 1763 N N . ARG A 1 228 ? -11.435 -8.777 -7.775 1.00 91.44 228 ARG A N 1
ATOM 1764 C CA . ARG A 1 228 ? -10.872 -8.772 -9.132 1.00 91.44 228 ARG A CA 1
ATOM 1765 C C . ARG A 1 228 ? -9.447 -9.323 -9.129 1.00 91.44 228 ARG A C 1
ATOM 1767 O O . ARG A 1 228 ? -9.098 -10.131 -9.992 1.00 91.44 228 ARG A O 1
ATOM 1774 N N . LEU A 1 229 ? -8.612 -8.902 -8.177 1.00 89.50 229 LEU A N 1
ATOM 1775 C CA . LEU A 1 229 ? -7.230 -9.377 -8.074 1.00 89.50 229 LEU A CA 1
ATOM 1776 C C . LEU A 1 229 ? -7.160 -10.874 -7.763 1.00 89.50 229 LEU A C 1
ATOM 1778 O O . LEU A 1 229 ? -6.361 -11.579 -8.383 1.00 89.50 229 LEU A O 1
ATOM 1782 N N . ILE A 1 230 ? -8.018 -11.376 -6.874 1.00 89.44 230 ILE A N 1
ATOM 1783 C CA . ILE A 1 230 ? -8.128 -12.806 -6.567 1.00 89.44 230 ILE A CA 1
ATOM 1784 C C . ILE A 1 230 ? -8.568 -13.581 -7.815 1.00 89.44 230 ILE A C 1
ATOM 1786 O O . ILE A 1 230 ? -7.936 -14.576 -8.179 1.00 89.44 230 ILE A O 1
ATOM 1790 N N . ALA A 1 231 ? -9.593 -13.107 -8.526 1.00 89.56 231 ALA A N 1
ATOM 1791 C CA . ALA A 1 231 ? -10.071 -13.733 -9.755 1.00 89.56 231 ALA A CA 1
ATOM 1792 C C . ALA A 1 231 ? -8.980 -13.780 -10.840 1.00 89.56 231 ALA A C 1
ATOM 1794 O O . ALA A 1 231 ? -8.771 -14.819 -11.474 1.00 89.56 231 ALA A O 1
ATOM 1795 N N . LEU A 1 232 ? -8.230 -12.686 -11.021 1.00 89.56 232 LEU A N 1
ATOM 1796 C CA . LEU A 1 232 ? -7.104 -12.616 -11.956 1.00 89.56 232 LEU A CA 1
ATOM 1797 C C . LEU A 1 232 ? -5.948 -13.528 -11.541 1.00 89.56 232 LEU A C 1
ATOM 1799 O O . LEU A 1 232 ? -5.363 -14.198 -12.395 1.00 89.56 232 LEU A O 1
ATOM 1803 N N . TYR A 1 233 ? -5.633 -13.600 -10.248 1.00 88.19 233 TYR A N 1
ATOM 1804 C CA . TYR A 1 233 ? -4.638 -14.531 -9.726 1.00 88.19 233 TYR A CA 1
ATOM 1805 C C . TYR A 1 233 ? -5.027 -15.977 -10.057 1.00 88.19 233 TYR A C 1
ATOM 1807 O O . TYR A 1 233 ? -4.228 -16.716 -10.638 1.00 88.19 233 TYR A O 1
ATOM 1815 N N . MET A 1 234 ? -6.277 -16.366 -9.792 1.00 89.50 234 MET A N 1
ATOM 1816 C CA . MET A 1 234 ? -6.778 -17.709 -10.101 1.00 89.50 234 MET A CA 1
ATOM 1817 C C . MET A 1 234 ? -6.765 -17.997 -11.606 1.00 89.50 234 MET A C 1
ATOM 1819 O O . MET A 1 234 ? -6.343 -19.075 -12.035 1.00 89.50 234 MET A O 1
ATOM 1823 N N . ALA A 1 235 ? -7.146 -17.025 -12.436 1.00 89.06 235 ALA A N 1
ATOM 1824 C CA . ALA A 1 235 ? -7.060 -17.142 -13.889 1.00 89.06 235 ALA A CA 1
ATOM 1825 C C . ALA A 1 235 ? -5.610 -17.339 -14.375 1.00 89.06 235 ALA A C 1
ATOM 1827 O O . ALA A 1 235 ? -5.344 -18.168 -15.247 1.00 89.06 235 ALA A O 1
ATOM 1828 N N . CYS A 1 236 ? -4.647 -16.628 -13.786 1.00 87.38 236 CYS A N 1
ATOM 1829 C CA . CYS A 1 236 ? -3.229 -16.801 -14.094 1.00 87.38 236 CYS A CA 1
ATOM 1830 C C . CYS A 1 236 ? -2.740 -18.204 -13.719 1.00 87.38 236 CYS A C 1
ATOM 1832 O O . CYS A 1 236 ? -2.143 -18.889 -14.555 1.00 87.38 236 CYS A O 1
ATOM 1834 N N . VAL A 1 237 ? -3.027 -18.646 -12.490 1.00 88.56 237 VAL A N 1
ATOM 1835 C CA . VAL A 1 237 ? -2.596 -19.952 -11.967 1.00 88.56 237 VAL A CA 1
ATOM 1836 C C . VAL A 1 237 ? -3.164 -21.110 -12.782 1.00 88.56 237 VAL A C 1
ATOM 1838 O O . VAL A 1 237 ? -2.436 -22.052 -13.097 1.00 88.56 237 VAL A O 1
ATOM 1841 N N . THR A 1 238 ? -4.431 -21.021 -13.181 1.00 89.19 238 THR A N 1
ATOM 1842 C CA . THR A 1 238 ? -5.084 -22.045 -14.011 1.00 89.19 238 THR A CA 1
ATOM 1843 C C . THR A 1 238 ? -4.548 -22.073 -15.443 1.00 89.19 238 THR A C 1
ATOM 1845 O O . THR A 1 238 ? -4.402 -23.150 -16.019 1.00 89.19 238 THR A O 1
ATOM 1848 N N . ARG A 1 239 ? -4.200 -20.914 -16.018 1.00 88.81 239 ARG A N 1
ATOM 1849 C CA . ARG A 1 239 ? -3.678 -20.815 -17.391 1.00 88.81 239 ARG A CA 1
ATOM 1850 C C . ARG A 1 239 ? -2.226 -21.275 -17.520 1.00 88.81 239 ARG A C 1
ATOM 1852 O O . ARG A 1 239 ? -1.854 -21.824 -18.557 1.00 88.81 239 ARG A O 1
ATOM 1859 N N . ARG A 1 240 ? -1.380 -21.013 -16.519 1.00 87.44 240 ARG A N 1
ATOM 1860 C CA . ARG A 1 240 ? 0.057 -21.332 -16.556 1.00 87.44 240 ARG A CA 1
ATOM 1861 C C . ARG A 1 240 ? 0.485 -22.065 -15.282 1.00 87.44 240 ARG A C 1
ATOM 1863 O O . ARG A 1 240 ? 0.831 -21.414 -14.294 1.00 87.44 240 ARG A O 1
ATOM 1870 N N . PRO A 1 241 ? 0.534 -23.411 -15.303 1.00 84.69 241 PRO A N 1
ATOM 1871 C CA . PRO A 1 241 ? 1.030 -24.189 -14.175 1.00 84.69 241 PRO A CA 1
ATOM 1872 C C . PRO A 1 241 ? 2.410 -23.699 -13.716 1.00 84.69 241 PRO A C 1
ATOM 1874 O O . PRO A 1 241 ? 3.307 -23.485 -14.528 1.00 84.69 241 PRO A O 1
ATOM 1877 N N . GLY A 1 242 ? 2.575 -23.509 -12.406 1.00 84.31 242 GLY A N 1
ATOM 1878 C CA . GLY A 1 242 ? 3.820 -23.025 -11.800 1.00 84.31 242 GLY A CA 1
ATOM 1879 C C . GLY A 1 242 ? 3.907 -21.508 -11.597 1.00 84.31 242 GLY A C 1
ATOM 1880 O O . GLY A 1 242 ? 4.712 -21.078 -10.775 1.00 84.31 242 GLY A O 1
ATOM 1881 N N . ILE A 1 243 ? 3.046 -20.700 -12.234 1.00 88.25 243 ILE A N 1
ATOM 1882 C CA . ILE A 1 243 ? 3.041 -19.239 -12.025 1.00 88.25 243 ILE A CA 1
ATOM 1883 C C . ILE A 1 243 ? 2.626 -18.851 -10.601 1.00 88.25 243 ILE A C 1
ATOM 1885 O O . ILE A 1 243 ? 3.059 -17.818 -10.109 1.00 88.25 243 ILE A O 1
ATOM 1889 N N . GLY A 1 244 ? 1.847 -19.695 -9.912 1.00 86.88 244 GLY A N 1
ATOM 1890 C CA . GLY A 1 244 ? 1.409 -19.434 -8.538 1.00 86.88 244 GLY A CA 1
ATOM 1891 C C . GLY A 1 244 ? 2.575 -19.234 -7.573 1.00 86.88 244 GLY A C 1
ATOM 1892 O O . GLY A 1 244 ? 2.553 -18.280 -6.809 1.00 86.88 244 GLY A O 1
ATOM 1893 N N . ARG A 1 245 ? 3.636 -20.049 -7.687 1.00 87.75 245 ARG A N 1
ATOM 1894 C CA . ARG A 1 245 ? 4.853 -19.907 -6.866 1.00 87.75 245 ARG A CA 1
ATOM 1895 C C . ARG A 1 245 ? 5.615 -18.626 -7.180 1.00 87.75 245 ARG A C 1
ATOM 1897 O O . ARG A 1 245 ? 6.142 -17.997 -6.276 1.00 87.75 245 ARG A O 1
ATOM 1904 N N . LEU A 1 246 ? 5.670 -18.250 -8.458 1.00 87.12 246 LEU A N 1
ATOM 1905 C CA . LEU A 1 246 ? 6.311 -17.008 -8.881 1.00 87.12 246 LEU A CA 1
ATOM 1906 C C . LEU A 1 246 ? 5.544 -15.792 -8.354 1.00 87.12 246 LEU A C 1
ATOM 1908 O O . LEU A 1 246 ? 6.155 -14.870 -7.836 1.00 87.12 246 LEU A O 1
ATOM 1912 N N . LEU A 1 247 ? 4.215 -15.785 -8.479 1.00 87.56 247 LEU A N 1
ATOM 1913 C CA . LEU A 1 247 ? 3.382 -14.698 -7.967 1.00 87.56 247 LEU A CA 1
ATOM 1914 C C . LEU A 1 247 ? 3.428 -14.633 -6.439 1.00 87.56 247 LEU A C 1
ATOM 1916 O O . LEU A 1 247 ? 3.511 -13.543 -5.896 1.00 87.56 247 LEU A O 1
ATOM 1920 N N . GLU A 1 248 ? 3.424 -15.775 -5.752 1.00 86.06 248 GLU A N 1
ATOM 1921 C CA . GLU A 1 248 ? 3.613 -15.840 -4.301 1.00 86.06 248 GLU A CA 1
ATOM 1922 C C . GLU A 1 248 ? 4.970 -15.255 -3.890 1.00 86.06 248 GLU A C 1
ATOM 1924 O O . GLU A 1 248 ? 5.022 -14.418 -2.996 1.00 86.06 248 GLU A O 1
ATOM 1929 N N . GLU A 1 249 ? 6.059 -15.618 -4.574 1.00 87.88 249 GLU A N 1
ATOM 1930 C CA . GLU A 1 249 ? 7.384 -15.038 -4.323 1.00 87.88 249 GLU A CA 1
ATOM 1931 C C . GLU A 1 249 ? 7.386 -13.520 -4.566 1.00 87.88 249 GLU A C 1
ATOM 1933 O O . GLU A 1 249 ? 7.789 -12.768 -3.690 1.00 87.88 249 GLU A O 1
ATOM 1938 N N . LEU A 1 250 ? 6.855 -13.054 -5.702 1.00 85.88 250 LEU A N 1
ATOM 1939 C CA . LEU A 1 250 ? 6.865 -11.632 -6.072 1.00 85.88 250 LEU A CA 1
ATOM 1940 C C . LEU A 1 250 ? 5.949 -10.746 -5.212 1.00 85.88 250 LEU A C 1
ATOM 1942 O O . LEU A 1 250 ? 6.206 -9.547 -5.101 1.00 85.88 250 LEU A O 1
ATOM 1946 N N . LEU A 1 251 ? 4.866 -11.303 -4.660 1.00 82.31 251 LEU A N 1
ATOM 1947 C CA . LEU A 1 251 ? 3.904 -10.585 -3.814 1.00 82.31 251 LEU A CA 1
ATOM 1948 C C . LEU A 1 251 ? 4.230 -10.688 -2.317 1.00 82.31 251 LEU A C 1
ATOM 1950 O O . LEU A 1 251 ? 3.622 -9.983 -1.512 1.00 82.31 251 LEU A O 1
ATOM 1954 N N . THR A 1 252 ? 5.183 -11.539 -1.934 1.00 80.75 252 THR A N 1
ATOM 1955 C CA . THR A 1 252 ? 5.680 -11.643 -0.558 1.00 80.75 252 THR A CA 1
ATOM 1956 C C . THR A 1 252 ? 7.057 -11.003 -0.437 1.00 80.75 252 THR A C 1
ATOM 1958 O O . THR A 1 252 ? 7.765 -10.783 -1.415 1.00 80.75 252 THR A O 1
ATOM 1961 N N . SER A 1 253 ? 7.483 -10.689 0.786 1.00 75.75 253 SER A N 1
ATOM 1962 C CA . SER A 1 253 ? 8.829 -10.163 1.025 1.00 75.75 253 SER A CA 1
ATOM 1963 C C . SER A 1 253 ? 9.847 -11.308 1.109 1.00 75.75 253 SER A C 1
ATOM 1965 O O . SER A 1 253 ? 10.623 -11.402 2.073 1.00 75.75 253 SER A O 1
ATOM 1967 N N . HIS A 1 254 ? 9.874 -12.211 0.127 1.00 80.75 254 HIS A N 1
ATOM 1968 C CA . HIS A 1 254 ? 10.788 -13.353 0.089 1.00 80.75 254 HIS A CA 1
ATOM 1969 C C . HIS A 1 254 ? 11.381 -13.580 -1.306 1.00 80.75 254 HIS A C 1
ATOM 1971 O O . HIS A 1 254 ? 10.702 -13.434 -2.305 1.00 80.75 254 HIS A O 1
ATOM 1977 N N . GLY A 1 255 ? 12.657 -13.977 -1.368 1.00 85.62 255 GLY A N 1
ATOM 1978 C CA . GLY A 1 255 ? 13.316 -14.280 -2.639 1.00 85.62 255 GLY A CA 1
ATOM 1979 C C . GLY A 1 255 ? 13.504 -13.041 -3.514 1.00 85.62 255 GLY A C 1
ATOM 1980 O O . GLY A 1 255 ? 14.197 -12.102 -3.111 1.00 85.62 255 GLY A O 1
ATOM 1981 N N . HIS A 1 256 ? 12.948 -13.076 -4.722 1.00 87.56 256 HIS A N 1
ATOM 1982 C CA . HIS A 1 256 ? 12.958 -11.966 -5.666 1.00 87.56 256 HIS A CA 1
ATOM 1983 C C . HIS A 1 256 ? 11.738 -11.068 -5.483 1.00 87.56 256 HIS A C 1
ATOM 1985 O O . HIS A 1 256 ? 10.610 -11.536 -5.421 1.00 87.56 256 HIS A O 1
ATOM 1991 N N . GLU A 1 257 ? 11.972 -9.762 -5.487 1.00 87.12 257 GLU A N 1
ATOM 1992 C CA . GLU A 1 257 ? 10.942 -8.751 -5.278 1.00 87.12 257 GLU A CA 1
ATOM 1993 C C . GLU A 1 257 ? 10.824 -7.847 -6.498 1.00 87.12 257 GLU A C 1
ATOM 1995 O O . GLU A 1 257 ? 11.795 -7.621 -7.231 1.00 87.12 257 GLU A O 1
ATOM 2000 N N . LEU A 1 258 ? 9.625 -7.302 -6.687 1.00 88.75 258 LEU A N 1
ATOM 2001 C CA . LEU A 1 258 ? 9.346 -6.291 -7.691 1.00 88.75 258 LEU A CA 1
ATOM 2002 C C . LEU A 1 258 ? 9.641 -4.903 -7.115 1.00 88.75 258 LEU A C 1
ATOM 2004 O O . LEU A 1 258 ? 9.072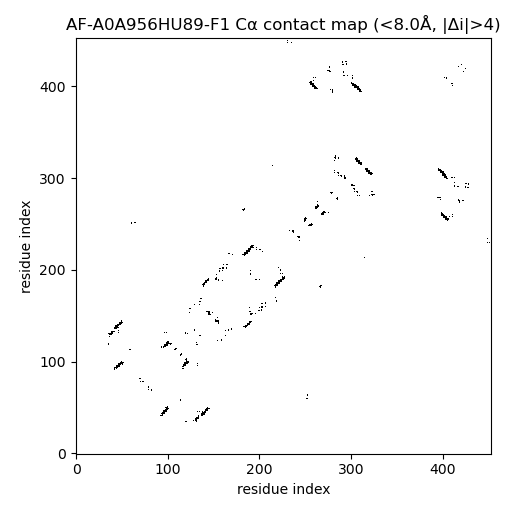 -4.489 -6.106 1.00 88.75 258 LEU A O 1
ATOM 2008 N N . TYR A 1 259 ? 10.533 -4.174 -7.776 1.00 86.94 259 TYR A N 1
ATOM 2009 C CA . TYR A 1 259 ? 10.924 -2.829 -7.388 1.00 86.94 259 TYR A CA 1
ATOM 2010 C C . TYR A 1 259 ? 10.556 -1.829 -8.468 1.00 86.94 259 TYR A C 1
ATOM 2012 O O . TYR A 1 259 ? 10.843 -2.030 -9.647 1.00 86.94 259 TYR A O 1
ATOM 2020 N N . THR A 1 260 ? 10.006 -0.707 -8.024 1.00 87.81 260 THR A N 1
ATOM 2021 C CA . THR A 1 260 ? 9.724 0.461 -8.852 1.00 87.81 260 THR A CA 1
ATOM 2022 C C . THR A 1 260 ? 10.752 1.535 -8.530 1.00 87.81 260 THR A C 1
ATOM 2024 O O . THR A 1 260 ? 10.901 1.920 -7.368 1.00 87.81 260 THR A O 1
ATOM 2027 N N . LEU A 1 261 ? 11.466 2.025 -9.542 1.00 86.56 261 LEU A N 1
ATOM 2028 C CA . LEU A 1 261 ? 12.415 3.124 -9.400 1.00 86.56 261 LEU A CA 1
ATOM 2029 C C . LEU A 1 261 ? 11.975 4.294 -10.269 1.00 86.56 261 LEU A C 1
ATOM 2031 O O . LEU A 1 261 ? 11.814 4.138 -11.474 1.00 86.56 261 LEU A O 1
ATOM 2035 N N . PHE A 1 262 ? 11.833 5.468 -9.656 1.00 84.62 262 PHE A N 1
ATOM 2036 C CA . PHE A 1 262 ? 11.558 6.722 -10.355 1.00 84.62 262 PHE A CA 1
ATOM 2037 C C . PHE A 1 262 ? 12.827 7.574 -10.441 1.00 84.62 262 PHE A C 1
ATOM 2039 O O . PHE A 1 262 ? 13.550 7.691 -9.452 1.00 84.62 262 PHE A O 1
ATOM 2046 N N . PHE A 1 263 ? 13.082 8.209 -11.583 1.00 82.00 263 PHE A N 1
ATOM 2047 C CA . PHE A 1 263 ? 14.265 9.055 -11.782 1.00 82.00 263 PHE A CA 1
ATOM 2048 C C . PHE A 1 263 ? 14.100 10.461 -11.198 1.00 82.00 263 PHE A C 1
ATOM 2050 O O . PHE A 1 263 ? 15.041 11.025 -10.648 1.00 82.00 263 PHE A O 1
ATOM 2057 N N . SER A 1 264 ? 12.903 11.041 -11.301 1.00 67.88 264 SER A N 1
ATOM 2058 C CA . SER A 1 264 ? 12.683 12.458 -10.969 1.00 67.88 264 SER A CA 1
ATOM 2059 C C . SER A 1 264 ? 11.421 12.720 -10.148 1.00 67.88 264 SER A C 1
ATOM 2061 O O . SER A 1 264 ? 10.939 13.848 -10.107 1.00 67.88 264 SER A O 1
ATOM 2063 N N . MET A 1 265 ? 10.859 11.693 -9.508 1.00 66.94 265 MET A N 1
ATOM 2064 C CA . MET A 1 265 ? 9.644 11.841 -8.707 1.00 66.94 265 MET A CA 1
ATOM 2065 C C . MET A 1 265 ? 9.983 12.256 -7.271 1.00 66.94 265 MET A C 1
ATOM 2067 O O . MET A 1 265 ? 10.711 11.556 -6.565 1.00 66.94 265 MET A O 1
ATOM 2071 N N . GLU A 1 266 ? 9.454 13.391 -6.819 1.00 57.03 266 GLU A N 1
ATOM 2072 C CA . GLU A 1 266 ? 9.708 13.895 -5.468 1.00 57.03 266 GLU A CA 1
ATOM 2073 C C . GLU A 1 266 ? 9.210 12.906 -4.396 1.00 57.03 266 GLU A C 1
ATOM 2075 O O . GLU A 1 266 ? 8.149 12.296 -4.515 1.00 57.03 266 GLU A O 1
ATOM 2080 N N . GLY A 1 267 ? 10.014 12.686 -3.351 1.00 52.81 267 GLY A N 1
ATOM 2081 C CA . GLY A 1 267 ? 9.665 11.812 -2.223 1.00 52.81 267 GLY A CA 1
ATOM 2082 C C . GLY A 1 267 ? 9.712 10.297 -2.488 1.00 52.81 267 GLY A C 1
ATOM 2083 O O . GLY A 1 267 ? 9.688 9.534 -1.520 1.00 52.81 267 GLY A O 1
ATOM 2084 N N . LEU A 1 268 ? 9.823 9.862 -3.749 1.00 56.16 268 LEU A N 1
ATOM 2085 C CA . LEU A 1 268 ? 9.840 8.447 -4.165 1.00 56.16 268 LEU A CA 1
ATOM 2086 C C . LEU A 1 268 ? 10.991 8.090 -5.117 1.00 56.16 268 LEU A C 1
ATOM 2088 O O . LEU A 1 268 ? 11.266 6.912 -5.335 1.00 56.16 268 LEU A O 1
ATOM 2092 N N . GLY A 1 269 ? 11.653 9.094 -5.688 1.00 57.12 269 GLY A N 1
ATOM 2093 C CA . GLY A 1 269 ? 12.675 8.918 -6.703 1.00 57.12 269 GLY A CA 1
ATOM 2094 C C . GLY A 1 269 ? 14.073 8.670 -6.157 1.00 57.12 269 GLY A C 1
ATOM 2095 O O . GLY A 1 269 ? 14.466 9.135 -5.082 1.00 57.12 269 GLY A O 1
ATOM 2096 N N . TYR A 1 270 ? 14.851 7.965 -6.967 1.00 65.94 270 TYR A N 1
ATOM 2097 C CA . TYR A 1 270 ? 16.297 7.974 -6.896 1.00 65.94 270 TYR A CA 1
ATOM 2098 C C . TYR A 1 270 ? 16.800 9.303 -7.467 1.00 65.94 270 TYR A C 1
ATOM 2100 O O . TYR A 1 270 ? 16.991 9.435 -8.670 1.00 65.94 270 TYR A O 1
ATOM 2108 N N . TYR A 1 271 ? 16.948 10.317 -6.610 1.00 63.75 271 TYR A N 1
ATOM 2109 C CA . TYR A 1 271 ? 17.306 11.653 -7.080 1.00 63.75 271 TYR A CA 1
ATOM 2110 C C . TYR A 1 271 ? 18.779 11.724 -7.496 1.00 63.75 271 TYR A C 1
ATOM 2112 O O . TYR A 1 271 ? 19.680 11.695 -6.651 1.00 63.75 271 TYR A O 1
ATOM 2120 N N . GLN A 1 272 ? 18.997 11.889 -8.796 1.00 68.38 272 GLN A N 1
ATOM 2121 C CA . GLN A 1 272 ? 20.229 12.416 -9.367 1.00 68.38 272 GLN A CA 1
ATOM 2122 C C . GLN A 1 272 ? 19.931 13.754 -10.070 1.00 68.38 272 GLN A C 1
ATOM 2124 O O . GLN A 1 272 ? 18.826 13.941 -10.575 1.00 68.38 272 GLN A O 1
ATOM 2129 N N . PRO A 1 273 ? 20.882 14.709 -10.080 1.00 68.19 273 PRO A N 1
ATOM 2130 C CA . PRO A 1 273 ? 20.645 16.059 -10.601 1.00 68.19 273 PRO A CA 1
ATOM 2131 C C . PRO A 1 273 ? 20.385 16.095 -12.112 1.00 68.19 273 PRO A C 1
ATOM 2133 O O . PRO A 1 273 ? 19.708 16.998 -12.591 1.00 68.19 273 PRO A O 1
ATOM 2136 N N . ASN A 1 274 ? 20.905 15.115 -12.849 1.00 76.81 274 ASN A N 1
ATOM 2137 C CA . ASN A 1 274 ? 20.701 14.981 -14.286 1.00 76.81 274 ASN A CA 1
ATOM 2138 C C . ASN A 1 274 ? 19.715 13.842 -14.551 1.00 76.81 274 ASN A C 1
ATOM 2140 O O . ASN A 1 274 ? 19.575 12.957 -13.712 1.00 76.81 274 ASN A O 1
ATOM 2144 N N . ARG A 1 275 ? 19.047 13.844 -15.709 1.00 75.38 275 ARG A N 1
ATOM 2145 C CA . ARG A 1 275 ? 18.280 12.682 -16.188 1.00 75.38 275 ARG A CA 1
ATOM 2146 C C . ARG A 1 275 ? 19.227 11.651 -16.814 1.00 75.38 275 ARG A C 1
ATOM 2148 O O . ARG A 1 275 ? 20.247 12.051 -17.378 1.00 75.38 275 ARG A O 1
ATOM 2155 N N . PRO A 1 276 ? 18.922 10.344 -16.715 1.00 84.38 276 PRO A N 1
ATOM 2156 C CA . PRO A 1 276 ? 19.726 9.340 -17.392 1.00 84.38 276 PRO A CA 1
ATOM 2157 C C . PRO A 1 276 ? 19.541 9.507 -18.903 1.00 84.38 276 PRO A C 1
ATOM 2159 O O . PRO A 1 276 ? 18.451 9.846 -19.366 1.00 84.38 276 PRO A O 1
ATOM 2162 N N . SER A 1 277 ? 20.606 9.283 -19.672 1.00 83.25 277 SER A N 1
ATOM 2163 C CA . SER A 1 277 ? 20.529 9.321 -21.133 1.00 83.25 277 SER A CA 1
ATOM 2164 C C . SER A 1 277 ? 19.850 8.042 -21.617 1.00 83.25 277 SER A C 1
ATOM 2166 O O . SER A 1 277 ? 20.484 6.995 -21.756 1.00 83.25 277 SER A O 1
ATOM 2168 N N . LEU A 1 278 ? 18.535 8.127 -21.799 1.00 87.81 278 LEU A N 1
ATOM 2169 C CA . LEU A 1 278 ? 17.691 7.056 -22.306 1.00 87.81 278 LEU A CA 1
ATOM 2170 C C . LEU A 1 278 ? 17.129 7.433 -23.685 1.00 87.81 278 LEU A C 1
ATOM 2172 O O . LEU A 1 278 ? 16.965 8.624 -23.952 1.00 87.81 278 LEU A O 1
ATOM 2176 N N . PRO A 1 279 ? 16.850 6.443 -24.551 1.00 88.94 279 PRO A N 1
ATOM 2177 C CA . PRO A 1 279 ? 16.090 6.654 -25.782 1.00 88.94 279 PRO A CA 1
ATOM 2178 C C . PRO A 1 279 ? 14.671 7.169 -25.505 1.00 88.94 279 PRO A C 1
ATOM 2180 O O . PRO A 1 279 ? 14.197 7.110 -24.371 1.00 88.94 279 PRO A O 1
ATOM 2183 N N . ASP A 1 280 ? 13.983 7.618 -26.554 1.00 85.62 280 ASP A N 1
ATOM 2184 C CA . ASP A 1 280 ? 12.629 8.177 -26.439 1.00 85.62 280 ASP A CA 1
ATOM 2185 C C . ASP A 1 280 ? 11.529 7.109 -26.529 1.00 85.62 280 ASP A C 1
ATOM 2187 O O . ASP A 1 280 ? 10.444 7.291 -25.980 1.00 85.62 280 ASP A O 1
ATOM 2191 N N . SER A 1 281 ? 11.785 5.989 -27.216 1.00 89.94 281 SER A N 1
ATOM 2192 C CA . SER A 1 281 ? 10.773 4.949 -27.413 1.00 89.94 281 SER A CA 1
ATOM 2193 C C . SER A 1 281 ? 10.769 3.918 -26.268 1.00 89.94 281 SER A C 1
ATOM 2195 O O . SER A 1 281 ? 11.838 3.498 -25.811 1.00 89.94 281 SER A O 1
ATOM 2197 N N . PRO A 1 282 ? 9.589 3.447 -25.808 1.00 90.00 282 PRO A N 1
ATOM 2198 C CA . PRO A 1 282 ? 9.497 2.453 -24.733 1.00 90.00 282 PRO A CA 1
ATOM 2199 C C . PRO A 1 282 ? 10.296 1.173 -25.029 1.00 90.00 282 PRO A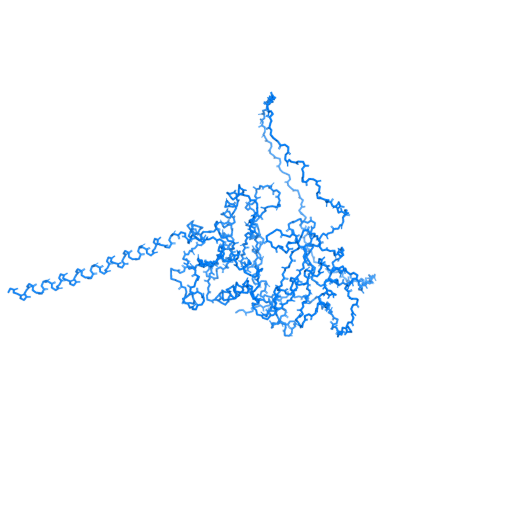 C 1
ATOM 2201 O O . PRO A 1 282 ? 10.923 0.601 -24.136 1.00 90.00 282 PRO A O 1
ATOM 2204 N N . GLU A 1 283 ? 10.295 0.744 -26.291 1.00 90.75 283 GLU A N 1
ATOM 2205 C CA . GLU A 1 283 ? 10.963 -0.462 -26.790 1.00 90.75 283 GLU A CA 1
ATOM 2206 C C . GLU A 1 283 ? 12.495 -0.342 -26.711 1.00 90.75 283 GLU A C 1
ATOM 2208 O O . GLU A 1 283 ? 13.186 -1.249 -26.230 1.00 90.75 283 GLU A O 1
ATOM 2213 N N . GLU A 1 284 ? 13.046 0.801 -27.131 1.00 91.31 284 GLU A N 1
ATOM 2214 C CA . GLU A 1 284 ? 14.483 1.075 -27.048 1.00 91.31 284 GLU A CA 1
ATOM 2215 C C . GLU A 1 284 ? 14.925 1.290 -25.598 1.00 91.31 284 GLU A C 1
ATOM 2217 O O . GLU A 1 284 ? 15.992 0.807 -25.213 1.00 91.31 284 GLU A O 1
ATOM 2222 N N . ILE A 1 285 ? 14.099 1.945 -24.769 1.00 92.56 285 ILE A N 1
ATOM 2223 C CA . ILE A 1 285 ? 14.356 2.077 -23.329 1.00 92.56 285 ILE A CA 1
ATOM 2224 C C . ILE A 1 285 ? 14.435 0.691 -22.687 1.00 92.56 285 ILE A C 1
ATOM 2226 O O . ILE A 1 285 ? 15.396 0.398 -21.974 1.00 92.56 285 ILE A O 1
ATOM 2230 N N . MET A 1 286 ? 13.459 -0.183 -22.947 1.00 92.56 286 MET A N 1
ATOM 2231 C CA . MET A 1 286 ? 13.458 -1.540 -22.400 1.00 92.56 286 MET A CA 1
ATOM 2232 C C . MET A 1 286 ? 14.677 -2.337 -22.878 1.00 92.56 286 MET A C 1
ATOM 2234 O O . MET A 1 286 ? 15.348 -2.990 -22.075 1.00 92.56 286 MET A O 1
ATOM 2238 N N . SER A 1 287 ? 15.017 -2.236 -24.163 1.00 90.25 287 SER A N 1
ATOM 2239 C CA . SER A 1 287 ? 16.206 -2.875 -24.735 1.00 90.25 287 SER A CA 1
ATOM 2240 C C . SER A 1 287 ? 17.488 -2.402 -24.047 1.00 90.25 287 SER A C 1
ATOM 2242 O O . SER A 1 287 ? 18.341 -3.218 -23.689 1.00 90.25 287 SER A O 1
ATOM 2244 N N . GLU A 1 288 ? 17.602 -1.100 -23.787 1.00 91.19 288 GLU A N 1
ATOM 2245 C CA . GLU A 1 288 ? 18.734 -0.506 -23.081 1.00 91.19 288 GLU A CA 1
ATOM 2246 C C . GLU A 1 288 ? 18.819 -0.976 -21.622 1.00 91.19 288 GLU A C 1
ATOM 2248 O O . GLU A 1 288 ? 19.898 -1.357 -21.154 1.00 91.19 288 GLU A O 1
ATOM 2253 N N . LEU A 1 289 ? 17.686 -1.026 -20.915 1.00 91.75 289 LEU A N 1
ATOM 2254 C CA . LEU A 1 289 ? 17.603 -1.547 -19.549 1.00 91.75 289 LEU A CA 1
ATOM 2255 C C . LEU A 1 289 ? 18.048 -3.011 -19.482 1.00 91.75 289 LEU A C 1
ATOM 2257 O O . LEU A 1 289 ? 18.856 -3.370 -18.624 1.00 91.75 289 LEU A O 1
ATOM 2261 N N . ILE A 1 290 ? 17.560 -3.856 -20.395 1.00 90.19 290 ILE A N 1
ATOM 2262 C CA . ILE A 1 290 ? 17.923 -5.278 -20.467 1.00 90.19 290 ILE A CA 1
ATOM 2263 C C . ILE A 1 290 ? 19.419 -5.428 -20.745 1.00 90.19 290 ILE A C 1
ATOM 2265 O O . ILE A 1 290 ? 20.109 -6.193 -20.062 1.00 90.19 290 ILE A O 1
ATOM 2269 N N . ARG A 1 291 ? 19.938 -4.681 -21.721 1.00 88.31 291 ARG A N 1
ATOM 2270 C CA . ARG A 1 291 ? 21.349 -4.701 -22.116 1.00 88.31 291 ARG A CA 1
ATOM 2271 C C . ARG A 1 291 ? 22.264 -4.311 -20.957 1.00 88.31 291 ARG A C 1
ATOM 2273 O O . ARG A 1 291 ? 23.239 -5.011 -20.672 1.00 88.31 291 ARG A O 1
ATOM 2280 N N . ARG A 1 292 ? 21.920 -3.249 -20.225 1.00 90.62 292 ARG A N 1
ATOM 2281 C CA . ARG A 1 292 ? 22.669 -2.815 -19.038 1.00 90.62 292 ARG A CA 1
ATOM 2282 C C . ARG A 1 292 ? 22.567 -3.817 -17.902 1.00 90.62 292 ARG A C 1
ATOM 2284 O O . ARG A 1 292 ? 23.609 -4.219 -17.387 1.00 90.62 292 ARG A O 1
ATOM 2291 N N . ALA A 1 293 ? 21.368 -4.304 -17.588 1.00 90.19 293 ALA A N 1
ATOM 2292 C CA . ALA A 1 293 ? 21.153 -5.308 -16.549 1.00 90.19 293 ALA A CA 1
ATOM 2293 C C . ALA A 1 293 ? 21.981 -6.585 -16.786 1.00 90.19 293 ALA A C 1
ATOM 2295 O O . ALA A 1 293 ? 22.555 -7.130 -15.843 1.00 90.19 293 ALA A O 1
ATOM 2296 N N . ARG A 1 294 ? 22.111 -7.033 -18.043 1.00 87.12 294 ARG A N 1
ATOM 2297 C CA . ARG A 1 294 ? 22.953 -8.184 -18.427 1.00 87.12 294 ARG A CA 1
ATOM 2298 C C . ARG A 1 294 ? 24.450 -7.925 -18.291 1.00 87.12 294 ARG A C 1
ATOM 2300 O O . ARG A 1 294 ? 25.205 -8.858 -18.040 1.00 87.12 294 ARG A O 1
ATOM 2307 N N . SER A 1 295 ? 24.880 -6.681 -18.480 1.00 86.94 295 SER A N 1
ATOM 2308 C CA . SER A 1 295 ? 26.293 -6.297 -18.410 1.00 86.94 295 SER A CA 1
ATOM 2309 C C . SER A 1 295 ? 26.816 -6.081 -16.982 1.00 86.94 295 SER A C 1
ATOM 2311 O O . SER A 1 295 ? 28.020 -5.893 -16.800 1.00 86.94 295 SER A O 1
ATOM 2313 N N . LEU A 1 296 ? 25.937 -6.087 -15.973 1.00 86.19 296 LEU A N 1
ATOM 2314 C CA . LEU A 1 296 ? 26.338 -5.965 -14.573 1.00 86.19 296 LEU A CA 1
ATOM 2315 C C . LEU A 1 296 ? 27.151 -7.197 -14.142 1.00 86.19 296 LEU A C 1
ATOM 2317 O O . LEU A 1 296 ? 26.795 -8.338 -14.419 1.00 86.19 296 LEU A O 1
ATOM 2321 N N . SER A 1 297 ? 28.245 -6.966 -13.413 1.00 73.69 297 SER A N 1
ATOM 2322 C CA . SER A 1 297 ? 29.214 -8.004 -12.998 1.00 73.69 297 SER A CA 1
ATOM 2323 C C . SER A 1 297 ? 28.694 -8.999 -11.942 1.00 73.69 297 SER A C 1
ATOM 2325 O O . SER A 1 297 ? 29.371 -9.962 -11.570 1.00 73.69 297 SER A O 1
ATOM 2327 N N . SER A 1 298 ? 27.491 -8.757 -11.427 1.00 67.62 298 SER A N 1
ATOM 2328 C CA . SER A 1 298 ? 26.875 -9.469 -10.314 1.00 67.62 298 SER A CA 1
ATOM 2329 C C . SER A 1 298 ? 26.399 -10.878 -10.706 1.00 67.62 298 SER A C 1
ATOM 2331 O O . SER A 1 298 ? 25.690 -11.066 -11.690 1.00 67.62 298 SER A O 1
ATOM 2333 N N . ARG A 1 299 ? 26.692 -11.888 -9.865 1.00 66.06 299 ARG A N 1
ATOM 2334 C CA . ARG A 1 299 ? 26.080 -13.236 -9.969 1.00 66.06 299 ARG A CA 1
ATOM 2335 C C . ARG A 1 299 ? 24.556 -13.220 -9.770 1.00 66.06 299 ARG A C 1
ATOM 2337 O O . ARG A 1 299 ? 23.887 -14.179 -10.142 1.00 66.06 299 ARG A O 1
ATOM 2344 N N . GLN A 1 300 ? 24.020 -12.166 -9.158 1.00 70.50 300 GLN A N 1
ATOM 2345 C CA . GLN A 1 300 ? 22.589 -11.957 -8.945 1.00 70.50 300 GLN A CA 1
ATOM 2346 C C . GLN A 1 300 ? 22.036 -11.070 -10.058 1.00 70.50 300 GLN A C 1
ATOM 2348 O O . GLN A 1 300 ? 22.569 -9.988 -10.312 1.00 70.50 300 GLN A O 1
ATOM 2353 N N . ARG A 1 301 ? 20.979 -11.538 -10.721 1.00 83.88 301 ARG A N 1
ATOM 2354 C CA . ARG A 1 301 ? 20.415 -10.889 -11.906 1.00 83.88 301 ARG A CA 1
ATOM 2355 C C . ARG A 1 301 ? 19.386 -9.828 -11.518 1.00 83.88 301 ARG A C 1
ATOM 2357 O O . ARG A 1 301 ? 18.631 -10.018 -10.568 1.00 83.88 301 ARG A O 1
ATOM 2364 N N . VAL A 1 302 ? 19.357 -8.744 -12.290 1.00 89.94 302 VAL A N 1
ATOM 2365 C CA . VAL A 1 302 ? 18.237 -7.797 -12.347 1.00 89.94 302 VAL A CA 1
ATOM 2366 C C . VAL A 1 302 ? 17.459 -8.102 -13.618 1.00 89.94 302 VAL A C 1
ATOM 2368 O O . VAL A 1 302 ? 18.064 -8.284 -14.675 1.00 89.94 302 VAL A O 1
ATOM 2371 N N . VAL A 1 303 ? 16.137 -8.185 -13.517 1.00 91.88 303 VAL A N 1
ATOM 2372 C CA . VAL A 1 303 ? 15.258 -8.445 -14.661 1.00 91.88 303 VAL A CA 1
ATOM 2373 C C . VAL A 1 303 ? 14.324 -7.251 -14.828 1.00 91.88 303 VAL A C 1
ATOM 2375 O O . VAL A 1 303 ? 13.369 -7.137 -14.063 1.00 91.88 303 VAL A O 1
ATOM 2378 N N . PRO A 1 304 ? 14.591 -6.338 -15.777 1.00 93.25 304 PRO A N 1
ATOM 2379 C CA . PRO A 1 304 ? 13.636 -5.298 -16.148 1.00 93.25 304 PRO A CA 1
ATOM 2380 C C . PRO A 1 304 ? 12.314 -5.920 -16.613 1.00 93.25 304 PRO A C 1
ATOM 2382 O O . PRO A 1 304 ? 12.322 -6.922 -17.327 1.00 93.25 304 PRO A O 1
ATOM 2385 N N . VAL A 1 305 ? 11.192 -5.347 -16.178 1.00 92.12 305 VAL A N 1
ATOM 2386 C CA . VAL A 1 305 ? 9.835 -5.847 -16.461 1.00 92.12 305 VAL A CA 1
ATOM 2387 C C . VAL A 1 305 ? 8.990 -4.794 -17.162 1.00 92.12 305 VAL A C 1
ATOM 2389 O O . VAL A 1 305 ? 8.274 -5.119 -18.106 1.00 92.12 305 VAL A O 1
ATOM 2392 N N . ALA A 1 306 ? 9.064 -3.540 -16.714 1.00 92.31 306 ALA A N 1
ATOM 2393 C CA . ALA A 1 306 ? 8.279 -2.460 -17.300 1.00 92.31 306 ALA A CA 1
ATOM 2394 C C . ALA A 1 306 ? 9.034 -1.129 -17.319 1.00 92.31 306 ALA A C 1
ATOM 2396 O O . ALA A 1 306 ? 9.937 -0.902 -16.510 1.00 92.31 306 ALA A O 1
ATOM 2397 N N . VAL A 1 307 ? 8.625 -0.248 -18.227 1.00 92.38 307 VAL A N 1
ATOM 2398 C CA . VAL A 1 307 ? 9.041 1.159 -18.279 1.00 92.38 307 VAL A CA 1
ATOM 2399 C C . VAL A 1 307 ? 7.869 2.025 -17.830 1.00 92.38 307 VAL A C 1
ATOM 2401 O O . VAL A 1 307 ? 6.716 1.716 -18.131 1.00 92.38 307 VAL A O 1
ATOM 2404 N N . LEU A 1 308 ? 8.166 3.084 -17.081 1.00 90.88 308 LEU A N 1
ATOM 2405 C CA . LEU A 1 308 ? 7.187 4.055 -16.603 1.00 90.88 308 LEU A CA 1
ATOM 2406 C C . LEU A 1 308 ? 7.351 5.332 -17.414 1.00 90.88 308 LEU A C 1
ATOM 2408 O O . LEU A 1 308 ? 8.401 5.973 -17.339 1.00 90.88 308 LEU A O 1
ATOM 2412 N N . LEU A 1 309 ? 6.325 5.707 -18.161 1.00 89.38 309 LEU A N 1
ATOM 2413 C CA . LEU A 1 309 ? 6.305 6.906 -18.988 1.00 89.38 309 LEU A CA 1
ATOM 2414 C C . LEU A 1 309 ? 5.276 7.893 -18.436 1.00 89.38 309 LEU A C 1
ATOM 2416 O O . LEU A 1 309 ? 4.318 7.501 -17.769 1.00 89.38 309 LEU A O 1
ATOM 2420 N N . ALA A 1 310 ? 5.499 9.186 -18.654 1.00 85.25 310 ALA A N 1
ATOM 2421 C CA . ALA A 1 310 ? 4.457 10.168 -18.377 1.00 85.25 310 ALA A CA 1
ATOM 2422 C C . ALA A 1 310 ? 3.297 9.976 -19.361 1.00 85.25 310 ALA A C 1
ATOM 2424 O O . ALA A 1 310 ? 3.530 9.705 -20.530 1.00 85.25 310 ALA A O 1
ATOM 2425 N N . SER A 1 311 ? 2.059 10.109 -18.902 1.00 81.62 311 SER A N 1
ATOM 2426 C CA . SER A 1 311 ? 0.914 10.207 -19.810 1.00 81.62 311 SER A CA 1
ATOM 2427 C C . SER A 1 311 ? 0.738 11.658 -20.283 1.00 81.62 311 SER A C 1
ATOM 2429 O O . SER A 1 311 ? 1.320 12.587 -19.712 1.00 81.62 311 SER A O 1
ATOM 2431 N N . ASP A 1 312 ? -0.102 11.861 -21.300 1.00 76.50 312 ASP A N 1
ATOM 2432 C CA . ASP A 1 312 ? -0.622 13.187 -21.662 1.00 76.50 312 ASP A CA 1
ATOM 2433 C C . ASP A 1 312 ? -1.375 13.823 -20.482 1.00 76.50 312 ASP A C 1
ATOM 2435 O O . ASP A 1 312 ? -1.369 15.044 -20.305 1.00 76.50 312 ASP A O 1
ATOM 2439 N N . ASN A 1 313 ? -1.983 12.983 -19.636 1.00 71.44 313 ASN A N 1
ATOM 2440 C CA . ASN A 1 313 ? -2.483 13.394 -18.336 1.00 71.44 313 ASN A CA 1
ATOM 2441 C C . ASN A 1 313 ? -1.317 13.419 -17.324 1.00 71.44 313 ASN A C 1
ATOM 2443 O O . ASN A 1 313 ? -0.787 12.359 -16.986 1.00 71.44 313 ASN A O 1
ATOM 2447 N N . PRO A 1 314 ? -0.923 14.589 -16.783 1.00 63.75 314 PRO A N 1
ATOM 2448 C CA . PRO A 1 314 ? 0.183 14.685 -15.828 1.00 63.75 314 PRO A CA 1
ATOM 2449 C C . PRO A 1 314 ? -0.066 13.929 -14.512 1.00 63.75 314 PRO A C 1
ATOM 2451 O O . PRO A 1 314 ? 0.888 13.700 -13.764 1.00 63.75 314 PRO A O 1
ATOM 2454 N N . GLU A 1 315 ? -1.316 13.553 -14.222 1.00 60.94 315 GLU A N 1
ATOM 2455 C CA . GLU A 1 315 ? -1.682 12.748 -13.051 1.00 60.94 315 GLU A CA 1
ATOM 2456 C C . GLU A 1 315 ? -1.491 11.236 -13.286 1.00 60.94 315 GLU A C 1
ATOM 2458 O O . GLU A 1 315 ? -1.459 10.450 -12.334 1.00 60.94 315 GLU A O 1
ATOM 2463 N N . GLU A 1 316 ? -1.324 10.814 -14.541 1.00 71.12 316 GLU A N 1
ATOM 2464 C CA . GLU A 1 316 ? -1.231 9.411 -14.927 1.00 71.12 316 GLU A CA 1
ATOM 2465 C C . GLU A 1 316 ? 0.192 9.013 -15.326 1.00 71.12 316 GLU A C 1
ATOM 2467 O O . GLU A 1 316 ? 0.933 9.727 -16.005 1.00 71.12 316 GLU A O 1
ATOM 2472 N N . VAL A 1 317 ? 0.572 7.811 -14.898 1.00 80.44 317 VAL A N 1
ATOM 2473 C CA . VAL A 1 317 ? 1.814 7.155 -15.302 1.00 80.44 317 VAL A CA 1
ATOM 2474 C C . VAL A 1 317 ? 1.435 5.978 -16.177 1.00 80.44 317 VAL A C 1
ATOM 2476 O O . VAL A 1 317 ? 0.755 5.059 -15.719 1.00 80.44 317 VAL A O 1
ATOM 2479 N N . GLU A 1 318 ? 1.898 5.991 -17.419 1.00 86.00 318 GLU A N 1
ATOM 2480 C CA . GLU A 1 318 ? 1.711 4.872 -18.325 1.00 86.00 318 GLU A CA 1
ATOM 2481 C C . GLU A 1 318 ? 2.767 3.799 -18.035 1.00 86.00 318 GLU A C 1
ATOM 2483 O O . GLU A 1 318 ? 3.963 4.083 -17.907 1.00 86.00 318 GLU A O 1
ATOM 2488 N N . VAL A 1 319 ? 2.325 2.549 -17.898 1.00 88.19 319 VAL A N 1
ATOM 2489 C CA . VAL A 1 319 ? 3.198 1.411 -17.596 1.00 88.19 319 VAL A CA 1
ATOM 2490 C C . VAL A 1 319 ? 3.261 0.496 -18.809 1.00 88.19 319 VAL A C 1
ATOM 2492 O O . VAL A 1 319 ? 2.322 -0.244 -19.093 1.00 88.19 319 VAL A O 1
ATOM 2495 N N . HIS A 1 320 ? 4.406 0.496 -19.486 1.00 88.94 320 HIS A N 1
ATOM 2496 C CA . HIS A 1 320 ? 4.670 -0.384 -20.622 1.00 88.94 320 HIS A CA 1
ATOM 2497 C C . HIS A 1 320 ? 5.357 -1.654 -20.132 1.00 88.94 320 HIS A C 1
ATOM 2499 O O . HIS A 1 320 ? 6.546 -1.635 -19.802 1.00 88.94 320 HIS A O 1
ATOM 2505 N N . ILE A 1 321 ? 4.611 -2.757 -20.043 1.00 89.75 321 ILE A N 1
ATOM 2506 C CA . ILE A 1 321 ? 5.136 -4.059 -19.609 1.00 89.75 321 ILE A CA 1
ATOM 2507 C C . ILE A 1 321 ? 5.753 -4.769 -20.811 1.00 89.75 321 ILE A C 1
ATOM 2509 O O . ILE A 1 321 ? 5.034 -5.135 -21.734 1.00 89.75 321 ILE A O 1
ATOM 2513 N N . ASN A 1 322 ? 7.069 -5.000 -20.763 1.00 88.19 322 ASN A N 1
ATOM 2514 C CA . ASN A 1 322 ? 7.841 -5.647 -21.827 1.00 88.19 322 ASN A CA 1
ATOM 2515 C C . ASN A 1 322 ? 7.447 -5.165 -23.244 1.00 88.19 322 ASN A C 1
ATOM 2517 O O . ASN A 1 322 ? 6.987 -5.985 -24.043 1.00 88.19 322 ASN A O 1
ATOM 2521 N N . PRO A 1 323 ? 7.578 -3.858 -23.551 1.00 85.69 323 PRO A N 1
ATOM 2522 C CA . PRO A 1 323 ? 7.270 -3.348 -24.881 1.00 85.69 323 PRO A CA 1
ATOM 2523 C C . PRO A 1 323 ? 8.158 -4.069 -25.906 1.00 85.69 323 PRO A C 1
ATOM 2525 O O . PRO A 1 323 ? 9.387 -4.044 -25.800 1.00 85.69 323 PRO A O 1
ATOM 2528 N N . GLU A 1 324 ? 7.536 -4.794 -26.835 1.00 78.31 324 GLU A N 1
ATOM 2529 C CA . GLU A 1 324 ? 8.241 -5.523 -27.891 1.00 78.31 324 GLU A CA 1
ATOM 2530 C C . GLU A 1 324 ? 8.749 -4.539 -28.935 1.00 78.31 324 GLU A C 1
ATOM 2532 O O . GLU A 1 324 ? 8.009 -3.642 -29.311 1.00 78.31 324 GLU A O 1
ATOM 2537 N N . THR A 1 325 ? 9.963 -4.732 -29.456 1.00 60.28 325 THR A N 1
ATOM 2538 C CA . THR A 1 325 ? 10.409 -3.979 -30.629 1.00 60.28 325 THR A CA 1
ATOM 2539 C C . THR A 1 325 ? 9.528 -4.339 -31.817 1.00 60.28 325 THR A C 1
ATOM 2541 O O . THR A 1 325 ? 9.545 -5.495 -32.253 1.00 60.28 325 THR A O 1
ATOM 2544 N N . GLY A 1 326 ? 8.749 -3.382 -32.326 1.00 48.62 326 GLY A N 1
ATOM 2545 C CA . GLY A 1 326 ? 7.802 -3.578 -33.423 1.00 48.62 326 GLY A CA 1
ATOM 2546 C C . GLY A 1 326 ? 8.419 -4.335 -34.606 1.00 48.62 326 GLY A C 1
ATOM 2547 O O . GLY A 1 326 ? 9.064 -3.761 -35.477 1.00 48.62 326 GLY A O 1
ATOM 2548 N N . SER A 1 327 ? 8.232 -5.654 -34.630 1.00 36.31 327 SER A N 1
ATOM 2549 C CA . SER A 1 327 ? 8.665 -6.558 -35.705 1.00 36.31 327 SER A CA 1
ATOM 2550 C C . SER A 1 327 ? 7.638 -7.657 -35.985 1.00 36.31 327 SER A C 1
ATOM 2552 O O . SER A 1 327 ? 7.918 -8.619 -36.696 1.00 36.31 327 SER A O 1
ATOM 2554 N N . LEU A 1 328 ? 6.408 -7.474 -35.503 1.00 38.09 328 LEU A N 1
ATOM 2555 C CA . LEU A 1 328 ? 5.232 -8.128 -36.056 1.00 38.09 328 LEU A CA 1
ATOM 2556 C C . LEU A 1 328 ? 4.433 -7.073 -36.810 1.00 38.09 328 LEU A C 1
ATOM 2558 O O . LEU A 1 328 ? 3.492 -6.475 -36.295 1.00 38.09 328 LEU A O 1
ATOM 2562 N N . GLY A 1 329 ? 4.836 -6.853 -38.062 1.00 32.09 329 GLY A N 1
ATOM 2563 C CA . GLY A 1 329 ? 3.891 -6.403 -39.065 1.00 32.09 329 GLY A CA 1
ATOM 2564 C C . GLY A 1 329 ? 2.770 -7.433 -39.115 1.00 32.09 329 GLY A C 1
ATOM 2565 O O . GLY A 1 329 ? 2.923 -8.491 -39.718 1.00 32.09 329 GLY A O 1
ATOM 2566 N N . PHE A 1 330 ? 1.654 -7.140 -38.455 1.00 34.47 330 PHE A N 1
ATOM 2567 C CA . PHE A 1 330 ? 0.386 -7.622 -38.960 1.00 34.47 330 PHE A CA 1
ATOM 2568 C C . PHE A 1 330 ? 0.213 -6.907 -40.293 1.00 34.47 330 PHE A C 1
ATOM 2570 O O . PHE A 1 330 ? -0.171 -5.738 -40.339 1.00 34.47 330 PHE A O 1
ATOM 2577 N N . GLU A 1 331 ? 0.586 -7.591 -41.377 1.00 33.12 331 GLU A N 1
ATOM 2578 C CA . GLU A 1 331 ? -0.033 -7.312 -42.659 1.00 33.12 331 GLU A CA 1
ATOM 2579 C C . GLU A 1 331 ? -1.532 -7.258 -42.386 1.00 33.12 331 GLU A C 1
ATOM 2581 O O . GLU A 1 331 ? -2.139 -8.198 -41.871 1.00 33.12 331 GLU A O 1
ATOM 2586 N N . GLN A 1 332 ? -2.084 -6.078 -42.616 1.00 34.06 332 GLN A N 1
ATOM 2587 C CA . GLN A 1 332 ? -3.502 -5.832 -42.644 1.00 34.06 332 GLN A CA 1
ATOM 2588 C C . GLN A 1 332 ? -4.055 -6.738 -43.749 1.00 34.06 332 GLN A C 1
ATOM 2590 O O . GLN A 1 332 ? -4.028 -6.370 -44.922 1.00 34.06 332 GLN A O 1
ATOM 2595 N N . GLU A 1 333 ? -4.465 -7.959 -43.392 1.00 33.28 333 GLU A N 1
ATOM 2596 C CA . GLU A 1 333 ? -5.260 -8.819 -44.262 1.00 33.28 333 GLU A CA 1
ATOM 2597 C C . GLU A 1 333 ? -6.552 -8.058 -44.554 1.00 33.28 333 GLU A C 1
ATOM 2599 O O . GLU A 1 333 ? -7.472 -7.969 -43.739 1.00 33.28 333 GLU A O 1
ATOM 2604 N N . ALA A 1 334 ? -6.556 -7.424 -45.721 1.00 39.38 334 ALA A N 1
ATOM 2605 C CA . ALA A 1 334 ? -7.749 -6.955 -46.378 1.00 39.38 334 ALA A CA 1
ATOM 2606 C C . ALA A 1 334 ? -8.674 -8.151 -46.656 1.00 39.38 334 ALA A C 1
ATOM 2608 O O . ALA A 1 334 ? -8.225 -9.210 -47.091 1.00 39.38 334 ALA A O 1
ATOM 2609 N N . ASP A 1 335 ? -9.965 -7.917 -46.435 1.00 39.06 335 ASP A N 1
ATOM 2610 C CA . ASP A 1 335 ? -11.104 -8.668 -46.960 1.00 39.06 335 ASP A CA 1
ATOM 2611 C C . ASP A 1 335 ? -11.221 -10.156 -46.594 1.00 39.06 335 ASP A C 1
ATOM 2613 O O . ASP A 1 335 ? -10.963 -11.050 -47.398 1.00 39.06 335 ASP A O 1
ATOM 2617 N N . VAL A 1 336 ? -11.830 -10.420 -45.433 1.00 35.50 336 VAL A N 1
ATOM 2618 C CA . VAL A 1 336 ? -12.753 -11.557 -45.295 1.00 35.50 336 VAL A CA 1
ATOM 2619 C C . VAL A 1 336 ? -14.037 -11.075 -44.618 1.00 35.50 336 VAL A C 1
ATOM 2621 O O . VAL A 1 336 ? -14.101 -10.906 -43.400 1.00 35.50 336 VAL A O 1
ATOM 2624 N N . GLU A 1 337 ? -15.071 -10.844 -45.429 1.00 39.03 337 GLU A N 1
ATOM 2625 C CA . GLU A 1 337 ? -16.451 -10.664 -44.974 1.00 39.03 337 GLU A CA 1
ATOM 2626 C C . GLU A 1 337 ? -16.893 -11.872 -44.130 1.00 39.03 337 GLU A C 1
ATOM 2628 O O . GLU A 1 337 ? -16.888 -13.015 -44.590 1.00 39.03 337 GLU A O 1
ATOM 2633 N N . ALA A 1 338 ? -17.338 -11.611 -42.901 1.00 30.77 338 ALA A N 1
ATOM 2634 C CA . ALA A 1 338 ? -18.079 -12.564 -42.083 1.00 30.77 338 ALA A CA 1
ATOM 2635 C C . ALA A 1 338 ? -19.337 -11.882 -41.505 1.00 30.77 338 ALA A C 1
ATOM 2637 O O . ALA A 1 338 ? -19.354 -10.666 -41.307 1.00 30.77 338 ALA A O 1
ATOM 2638 N N . PRO A 1 339 ? -20.426 -12.643 -41.304 1.00 30.95 339 PRO A N 1
ATOM 2639 C CA . PRO A 1 339 ? -21.788 -12.168 -41.513 1.00 30.95 339 PRO A CA 1
ATOM 2640 C C . PRO A 1 339 ? -22.345 -11.349 -40.346 1.00 30.95 339 PRO A C 1
ATOM 2642 O O . PRO A 1 339 ? -22.115 -11.643 -39.173 1.00 30.95 339 PRO A O 1
ATOM 2645 N N . GLN A 1 340 ? -23.164 -10.361 -40.705 1.00 28.28 340 GLN A N 1
ATOM 2646 C CA . GLN A 1 340 ? -23.971 -9.556 -39.795 1.00 28.28 340 GLN A CA 1
ATOM 2647 C C . GLN A 1 340 ? -24.938 -10.442 -38.996 1.00 28.28 340 GLN A C 1
ATOM 2649 O O . GLN A 1 340 ? -25.882 -11.011 -39.542 1.00 28.28 340 GLN A O 1
ATOM 2654 N N . LEU A 1 341 ? -24.733 -10.504 -37.682 1.00 29.42 341 LEU A N 1
ATOM 2655 C CA . LEU A 1 341 ? -25.761 -10.869 -36.714 1.00 29.42 341 LEU A CA 1
ATOM 2656 C C . LEU A 1 341 ? -26.002 -9.647 -35.833 1.00 29.42 341 LEU A C 1
ATOM 2658 O O . LEU A 1 341 ? -25.199 -9.305 -34.968 1.00 29.42 341 LEU A O 1
ATOM 2662 N N . ALA A 1 342 ? -27.102 -8.964 -36.138 1.00 27.17 342 ALA A N 1
ATOM 2663 C CA . ALA A 1 342 ? -27.608 -7.826 -35.400 1.00 27.17 342 ALA A CA 1
ATOM 2664 C C . ALA A 1 342 ? -27.961 -8.236 -33.964 1.00 27.17 342 ALA A C 1
ATOM 2666 O O . ALA A 1 342 ? -28.789 -9.120 -33.747 1.00 27.17 342 ALA A O 1
ATOM 2667 N N . VAL A 1 343 ? -27.359 -7.551 -32.997 1.00 29.31 343 VAL A N 1
ATOM 2668 C CA . VAL A 1 343 ? -27.906 -7.388 -31.652 1.00 29.31 343 VAL A CA 1
ATOM 2669 C C . VAL A 1 343 ? -27.799 -5.900 -31.345 1.00 29.31 343 VAL A C 1
ATOM 2671 O O . VAL A 1 343 ? -26.704 -5.341 -31.328 1.00 29.31 343 VAL A O 1
ATOM 2674 N N . GLU A 1 344 ? -28.956 -5.260 -31.204 1.00 29.66 344 GLU A N 1
ATOM 2675 C CA . GLU A 1 344 ? -29.109 -3.851 -30.851 1.00 29.66 344 GLU A CA 1
ATOM 2676 C C . GLU A 1 344 ? -28.416 -3.560 -29.515 1.00 29.66 344 GLU A C 1
ATOM 2678 O O . GLU A 1 344 ? -28.780 -4.104 -28.474 1.00 29.66 344 GLU A O 1
ATOM 2683 N N . GLY A 1 345 ? -27.405 -2.693 -29.562 1.00 25.58 345 GLY A N 1
ATOM 2684 C CA . GLY A 1 345 ? -26.734 -2.123 -28.403 1.00 25.58 345 GLY A CA 1
ATOM 2685 C C . GLY A 1 345 ? -26.786 -0.607 -28.506 1.00 25.58 345 GLY A C 1
ATOM 2686 O O . GLY A 1 345 ? -26.095 -0.001 -29.321 1.00 25.58 345 GLY A O 1
ATOM 2687 N N . THR A 1 346 ? -27.663 -0.020 -27.703 1.00 24.20 346 THR A N 1
ATOM 2688 C CA . THR A 1 346 ? -27.904 1.411 -27.540 1.00 24.20 346 THR A CA 1
ATOM 2689 C C . THR A 1 346 ? -26.606 2.156 -27.224 1.00 24.20 346 THR A C 1
ATOM 2691 O O . THR A 1 346 ? -25.968 1.917 -26.203 1.00 24.20 346 THR A O 1
ATOM 2694 N N . VAL A 1 347 ? -26.227 3.082 -28.103 1.00 22.34 347 VAL A N 1
ATOM 2695 C CA . VAL A 1 347 ? -25.154 4.054 -27.878 1.00 22.34 347 VAL A CA 1
ATOM 2696 C C . VAL A 1 347 ? -25.732 5.188 -27.035 1.00 22.34 347 VAL A C 1
ATOM 2698 O O . VAL A 1 347 ? -26.537 5.970 -27.536 1.00 22.34 347 VAL A O 1
ATOM 2701 N N . ILE A 1 348 ? -25.331 5.294 -25.768 1.00 23.80 348 ILE A N 1
ATOM 2702 C CA . ILE A 1 348 ? -25.525 6.525 -24.995 1.00 23.80 348 ILE A CA 1
ATOM 2703 C C . ILE A 1 348 ? -24.317 7.411 -25.296 1.00 23.80 348 ILE A C 1
ATOM 2705 O O . ILE A 1 348 ? -23.212 7.171 -24.818 1.00 23.80 348 ILE A O 1
ATOM 2709 N N . ARG A 1 349 ? -24.531 8.394 -26.173 1.00 24.50 349 ARG A N 1
ATOM 2710 C CA . ARG A 1 349 ? -23.652 9.552 -26.339 1.00 24.50 349 ARG A CA 1
ATOM 2711 C C . ARG A 1 349 ? -24.041 10.573 -25.279 1.00 24.50 349 ARG A C 1
ATOM 2713 O O . ARG A 1 349 ? -25.193 10.996 -25.244 1.00 24.50 349 ARG A O 1
ATOM 2720 N N . GLU A 1 350 ? -23.083 10.969 -24.454 1.00 29.91 350 GLU A N 1
ATOM 2721 C CA . GLU A 1 350 ? -23.185 12.180 -23.648 1.00 29.91 350 GLU A CA 1
ATOM 2722 C C . GLU A 1 350 ? -23.207 13.383 -24.593 1.00 29.91 350 GLU A C 1
ATOM 2724 O O . GLU A 1 350 ? -22.257 13.650 -25.333 1.00 29.91 350 GLU A O 1
ATOM 2729 N N . SER A 1 351 ? -24.338 14.074 -24.642 1.00 27.72 351 SER A N 1
ATOM 2730 C CA . SER A 1 351 ? -24.465 15.388 -25.258 1.00 27.72 351 SER A CA 1
ATOM 2731 C C . SER A 1 351 ? -25.560 16.145 -24.522 1.00 27.72 351 SER A C 1
ATOM 2733 O O . SER A 1 351 ? -26.692 15.678 -24.456 1.00 27.72 351 SER A O 1
ATOM 2735 N N . GLU A 1 352 ? -25.165 17.310 -24.015 1.00 25.23 352 GLU A N 1
ATOM 2736 C CA . GLU A 1 352 ? -25.995 18.486 -23.751 1.00 25.23 352 GLU A CA 1
ATOM 2737 C C . GLU A 1 352 ? -27.055 18.382 -22.650 1.00 25.23 352 GLU A C 1
ATOM 2739 O O . GLU A 1 352 ? -28.109 17.778 -22.807 1.00 25.23 352 GLU A O 1
ATOM 2744 N N . LEU A 1 353 ? -26.810 19.133 -21.575 1.00 27.00 353 LEU A N 1
ATOM 2745 C CA . LEU A 1 353 ? -27.847 19.866 -20.855 1.00 27.00 353 LEU A CA 1
ATOM 2746 C C . LEU A 1 353 ? -27.231 21.178 -20.349 1.00 27.00 353 LEU A C 1
ATOM 2748 O O . LEU A 1 353 ? -26.737 21.278 -19.229 1.00 27.00 353 LEU A O 1
ATOM 2752 N N . GLU A 1 354 ? -27.245 22.182 -21.225 1.00 25.02 354 GLU A N 1
ATOM 2753 C CA . GLU A 1 354 ? -27.317 23.578 -20.805 1.00 25.02 354 GLU A CA 1
ATOM 2754 C C . GLU A 1 354 ? -28.692 23.798 -20.168 1.00 25.02 354 GLU A C 1
ATOM 2756 O O . GLU A 1 354 ? -29.724 23.511 -20.779 1.00 25.02 354 GLU A O 1
ATOM 2761 N N . LEU A 1 355 ? -28.716 24.316 -18.941 1.00 30.05 355 LEU A N 1
ATOM 2762 C CA . LEU A 1 355 ? -29.909 24.930 -18.377 1.00 30.05 355 LEU A CA 1
ATOM 2763 C C . LEU A 1 355 ? -29.532 26.250 -17.713 1.00 30.05 355 LEU A C 1
ATOM 2765 O O . LEU A 1 355 ? -28.856 26.321 -16.690 1.00 30.05 355 LEU A O 1
ATOM 2769 N N . ASP A 1 356 ? -29.999 27.270 -18.412 1.00 23.89 356 ASP A N 1
ATOM 2770 C CA . ASP A 1 356 ? -30.068 28.685 -18.122 1.00 23.89 356 ASP A CA 1
ATOM 2771 C C . ASP A 1 356 ? -30.845 28.963 -16.821 1.00 23.89 356 ASP A C 1
ATOM 2773 O O . ASP A 1 356 ? -31.961 28.472 -16.629 1.00 23.89 356 ASP A O 1
ATOM 2777 N N . ALA A 1 357 ? -30.267 29.777 -15.937 1.00 27.94 357 ALA A N 1
ATOM 2778 C CA . ALA A 1 357 ? -30.987 30.495 -14.889 1.00 27.94 357 ALA A CA 1
ATOM 2779 C C . ALA A 1 357 ? -30.168 31.722 -14.464 1.00 27.94 357 ALA A C 1
ATOM 2781 O O . ALA A 1 357 ? -29.280 31.655 -13.614 1.00 27.94 357 ALA A O 1
ATOM 2782 N N . GLY A 1 358 ? -30.466 32.855 -15.098 1.00 23.41 358 GLY A N 1
ATOM 2783 C CA . GLY A 1 358 ? -29.929 34.158 -14.732 1.00 23.41 358 GLY A CA 1
ATOM 2784 C C . GLY A 1 358 ? -30.547 34.759 -13.466 1.00 23.41 358 GLY A C 1
ATOM 2785 O O . GLY A 1 358 ? -31.695 34.491 -13.136 1.00 23.41 358 GLY A O 1
ATOM 2786 N N . THR A 1 359 ? -29.748 35.611 -12.818 1.00 27.69 359 THR A N 1
ATOM 2787 C CA . THR A 1 359 ? -30.035 36.860 -12.067 1.00 27.69 359 THR A CA 1
ATOM 2788 C C . THR A 1 359 ? -28.666 37.254 -11.488 1.00 27.69 359 THR A C 1
ATOM 2790 O O . THR A 1 359 ? -28.069 36.435 -10.805 1.00 27.69 359 THR A O 1
ATOM 2793 N N . GLY A 1 360 ? -28.010 38.371 -11.804 1.00 24.62 360 GLY A N 1
ATOM 2794 C CA . GLY A 1 360 ? -28.483 39.753 -11.849 1.00 24.62 360 GLY A CA 1
ATOM 2795 C C . GLY A 1 360 ? -27.950 40.487 -10.604 1.00 24.62 360 GLY A C 1
ATOM 2796 O O . GLY A 1 360 ? -28.050 39.929 -9.518 1.00 24.62 360 GLY A O 1
ATOM 2797 N N . VAL A 1 361 ? -27.476 41.731 -10.782 1.00 29.48 361 VAL A N 1
ATOM 2798 C CA . VAL A 1 361 ? -26.940 42.701 -9.785 1.00 29.48 361 VAL A CA 1
ATOM 2799 C C . VAL A 1 361 ? -25.404 42.633 -9.628 1.00 29.48 361 VAL A C 1
ATOM 2801 O O . VAL A 1 361 ? -24.880 41.665 -9.096 1.00 29.48 361 VAL A O 1
ATOM 2804 N N . ASP A 1 362 ? -24.622 43.460 -10.334 1.00 26.59 362 ASP A N 1
ATOM 2805 C CA . ASP A 1 362 ? -24.337 44.907 -10.151 1.00 26.59 362 ASP A CA 1
ATOM 2806 C C . ASP A 1 362 ? -23.284 45.139 -9.055 1.00 26.59 362 ASP A C 1
ATOM 2808 O O . ASP A 1 362 ? -23.572 44.918 -7.887 1.00 26.59 362 ASP A O 1
ATOM 2812 N N . GLU A 1 363 ? -22.071 45.552 -9.446 1.00 30.38 363 GLU A N 1
ATOM 2813 C CA . GLU A 1 363 ? -21.269 46.526 -8.695 1.00 30.38 363 GLU A CA 1
ATOM 2814 C C . GLU A 1 363 ? -20.074 47.033 -9.525 1.00 30.38 363 GLU A C 1
ATOM 2816 O O . GLU A 1 363 ? -19.226 46.295 -10.031 1.00 30.38 363 GLU A O 1
ATOM 2821 N N . THR A 1 364 ? -20.077 48.349 -9.691 1.00 27.11 364 THR A N 1
ATOM 2822 C CA . THR A 1 364 ? -19.074 49.217 -10.306 1.00 27.11 364 THR A CA 1
ATOM 2823 C C . THR A 1 364 ? -18.070 49.754 -9.276 1.00 27.11 364 THR A C 1
ATOM 2825 O O . THR A 1 364 ? -18.435 49.901 -8.115 1.00 27.11 364 THR A O 1
ATOM 2828 N N . HIS A 1 365 ? -16.914 50.236 -9.769 1.00 27.94 365 HIS A N 1
ATOM 2829 C CA . HIS A 1 365 ? -15.914 51.099 -9.098 1.00 27.94 365 HIS A CA 1
ATOM 2830 C C . HIS A 1 365 ? -15.023 50.388 -8.045 1.00 27.94 365 HIS A C 1
ATOM 2832 O O . HIS A 1 365 ? -15.471 49.498 -7.347 1.00 27.94 365 HIS A O 1
ATOM 2838 N N . GLU A 1 366 ? -13.723 50.660 -7.885 1.00 28.81 366 GLU A N 1
ATOM 2839 C CA . GLU A 1 366 ? -12.980 51.907 -8.078 1.00 28.81 366 GLU A CA 1
ATOM 2840 C C . GLU A 1 366 ? -11.456 51.637 -8.163 1.00 28.81 366 GLU A C 1
ATOM 2842 O O . GLU A 1 366 ? -10.925 50.736 -7.511 1.00 28.81 366 GLU A O 1
ATOM 2847 N N . GLU A 1 367 ? -10.756 52.438 -8.969 1.00 29.23 367 GLU A N 1
ATOM 2848 C CA . GLU A 1 367 ? -9.296 52.573 -8.990 1.00 29.23 367 GLU A CA 1
ATOM 2849 C C . GLU A 1 367 ? -8.784 53.211 -7.691 1.00 29.23 367 GLU A C 1
ATOM 2851 O O . GLU A 1 367 ? -9.245 54.297 -7.360 1.00 29.23 367 GLU A O 1
ATOM 2856 N N . VAL A 1 368 ? -7.746 52.650 -7.054 1.00 30.53 368 VAL A N 1
ATOM 2857 C CA . VAL A 1 368 ? -6.715 53.422 -6.325 1.00 30.53 368 VAL A CA 1
ATOM 2858 C C . VAL A 1 368 ? -5.396 52.628 -6.318 1.00 30.53 368 VAL A C 1
ATOM 2860 O O . VAL A 1 368 ? -5.286 51.591 -5.670 1.00 30.53 368 VAL A O 1
ATOM 2863 N N . GLY A 1 369 ? -4.374 53.128 -7.015 1.00 27.11 369 GLY A N 1
ATOM 2864 C CA . GLY A 1 369 ? -2.970 52.994 -6.583 1.00 27.11 369 GLY A CA 1
ATOM 2865 C C . GLY A 1 369 ? -2.512 54.309 -5.921 1.00 27.11 369 GLY A C 1
ATOM 2866 O O . GLY A 1 369 ? -3.337 55.220 -5.826 1.00 27.11 369 GLY A O 1
ATOM 2867 N N . PRO A 1 370 ? -1.228 54.509 -5.554 1.00 48.66 370 PRO A N 1
ATOM 2868 C CA . PRO A 1 370 ? -0.070 53.619 -5.689 1.00 48.66 370 PRO A CA 1
ATOM 2869 C C . PRO A 1 370 ? 0.843 53.581 -4.427 1.00 48.66 370 PRO A C 1
ATOM 2871 O O . PRO A 1 370 ? 0.497 54.108 -3.375 1.00 48.66 370 PRO A O 1
ATOM 2874 N N . ASP A 1 371 ? 2.032 52.994 -4.617 1.00 27.72 371 ASP A N 1
ATOM 2875 C CA . ASP A 1 371 ? 3.279 53.133 -3.844 1.00 27.72 371 ASP A CA 1
ATOM 2876 C C . ASP A 1 371 ? 3.388 52.432 -2.474 1.00 27.72 371 ASP A C 1
ATOM 2878 O O . ASP A 1 371 ? 2.758 52.796 -1.493 1.00 27.72 371 ASP A O 1
ATOM 2882 N N . GLU A 1 372 ? 4.302 51.461 -2.361 1.00 31.75 372 GLU A N 1
ATOM 2883 C CA . GLU A 1 372 ? 5.666 51.783 -1.927 1.00 31.75 372 GLU A CA 1
ATOM 2884 C C . GLU A 1 372 ? 6.643 50.607 -2.092 1.00 31.75 372 GLU A C 1
ATOM 2886 O O . GLU A 1 372 ? 6.329 49.419 -2.046 1.00 31.75 372 GLU A O 1
ATOM 2891 N N . SER A 1 373 ? 7.872 51.028 -2.341 1.00 30.67 373 SER A N 1
ATOM 2892 C CA . SER A 1 373 ? 9.099 50.318 -2.645 1.00 30.67 373 SER A CA 1
ATOM 2893 C C . SER A 1 373 ? 9.680 49.463 -1.516 1.00 30.67 373 SER A C 1
ATOM 2895 O O . SER A 1 373 ? 9.694 49.878 -0.361 1.00 30.67 373 SER A O 1
ATOM 2897 N N . GLY A 1 374 ? 10.408 48.412 -1.906 1.00 28.05 374 GLY A N 1
ATOM 2898 C CA . GLY A 1 374 ? 11.669 48.053 -1.249 1.00 28.05 374 GLY A CA 1
ATOM 2899 C C . GLY A 1 374 ? 11.815 46.582 -0.871 1.00 28.05 374 GLY A C 1
ATOM 2900 O O . GLY A 1 374 ? 10.945 46.026 -0.219 1.00 28.05 374 GLY A O 1
ATOM 2901 N N . LEU A 1 375 ? 12.999 46.031 -1.183 1.00 32.06 375 LEU A N 1
ATOM 2902 C CA . LEU A 1 375 ? 13.531 44.693 -0.850 1.00 32.06 375 LEU A CA 1
ATOM 2903 C C . LEU A 1 375 ? 13.154 43.616 -1.889 1.00 32.06 375 LEU A C 1
ATOM 2905 O O . LEU A 1 375 ? 11.998 43.276 -2.063 1.00 32.06 375 LEU A O 1
ATOM 2909 N N . GLY A 1 376 ? 14.061 42.991 -2.632 1.00 29.56 376 GLY A N 1
ATOM 2910 C CA . GLY A 1 376 ? 15.516 42.996 -2.595 1.00 29.56 376 GLY A CA 1
ATOM 2911 C C . GLY A 1 376 ? 16.024 41.804 -3.412 1.00 29.56 376 GLY A C 1
ATOM 2912 O O . GLY A 1 376 ? 15.937 40.668 -2.966 1.00 29.56 376 GLY A O 1
ATOM 2913 N N . ASP A 1 377 ? 16.474 42.077 -4.634 1.00 29.95 377 ASP A N 1
ATOM 2914 C CA . ASP A 1 377 ? 17.600 41.502 -5.399 1.00 29.95 377 ASP A CA 1
ATOM 2915 C C . ASP A 1 377 ? 18.057 40.023 -5.243 1.00 29.95 377 ASP A C 1
ATOM 2917 O O . ASP A 1 377 ? 19.177 39.677 -5.610 1.00 29.95 377 ASP A O 1
ATOM 2921 N N . SER A 1 378 ? 17.211 39.106 -4.763 1.00 32.19 378 SER A N 1
ATOM 2922 C CA . SER A 1 378 ? 17.551 37.674 -4.605 1.00 32.19 378 SER A CA 1
ATOM 2923 C C . SER A 1 378 ? 16.832 36.749 -5.598 1.00 32.19 378 SER A C 1
ATOM 2925 O O . SER A 1 378 ? 17.113 35.554 -5.644 1.00 32.19 378 SER A O 1
ATOM 2927 N N . ALA A 1 379 ? 15.941 37.291 -6.434 1.00 28.78 379 ALA A N 1
ATOM 2928 C CA . ALA A 1 379 ? 15.104 36.518 -7.359 1.00 28.78 379 ALA A CA 1
ATOM 2929 C C . ALA A 1 379 ? 15.699 36.335 -8.772 1.00 28.78 379 ALA A C 1
ATOM 2931 O O . ALA A 1 379 ? 15.113 35.643 -9.594 1.00 28.78 379 ALA A O 1
ATOM 2932 N N . ARG A 1 380 ? 16.872 36.908 -9.079 1.00 28.16 380 ARG A N 1
ATOM 2933 C CA . ARG A 1 380 ? 17.456 36.889 -10.441 1.00 28.16 380 ARG A CA 1
ATOM 2934 C C . ARG A 1 380 ? 18.619 35.917 -10.656 1.00 28.16 380 ARG A C 1
ATOM 2936 O O . ARG A 1 380 ? 19.322 36.014 -11.656 1.00 28.16 380 ARG A O 1
ATOM 2943 N N . ARG A 1 381 ? 18.841 34.962 -9.744 1.00 28.11 381 ARG A N 1
ATOM 2944 C CA . ARG A 1 381 ? 19.971 34.010 -9.842 1.00 28.11 381 ARG A CA 1
ATOM 2945 C C . ARG A 1 381 ? 19.599 32.527 -9.929 1.00 28.11 381 ARG A C 1
ATOM 2947 O O . ARG A 1 381 ? 20.487 31.691 -9.807 1.00 28.11 381 ARG A O 1
ATOM 2954 N N . LEU A 1 382 ? 18.329 32.206 -10.187 1.00 31.50 382 LEU A N 1
ATOM 2955 C CA . LEU A 1 382 ? 17.854 30.828 -10.401 1.00 31.50 382 LEU A CA 1
ATOM 2956 C C . LEU A 1 382 ? 17.329 30.544 -11.821 1.00 31.50 382 LEU A C 1
ATOM 2958 O O . LEU A 1 382 ? 17.031 29.397 -12.126 1.00 31.50 382 LEU A O 1
ATOM 2962 N N . GLU A 1 383 ? 17.320 31.521 -12.731 1.00 28.06 383 GLU A N 1
ATOM 2963 C CA . GLU A 1 383 ? 16.920 31.320 -14.140 1.00 28.06 383 GLU A CA 1
ATOM 2964 C C . GLU A 1 383 ? 18.074 30.855 -15.054 1.00 28.06 383 GLU A C 1
ATOM 2966 O O . GLU A 1 383 ? 18.060 31.072 -16.261 1.00 28.06 383 GLU A O 1
ATOM 2971 N N . ALA A 1 384 ? 19.096 30.204 -14.490 1.00 29.00 384 ALA A N 1
ATOM 2972 C CA . ALA A 1 384 ? 20.249 29.697 -15.241 1.00 29.00 384 ALA A CA 1
ATOM 2973 C C . ALA A 1 384 ? 20.549 28.211 -14.966 1.00 29.00 384 ALA A C 1
ATOM 2975 O O . ALA A 1 384 ? 21.707 27.799 -15.000 1.00 29.00 384 ALA A O 1
ATOM 2976 N N . SER A 1 385 ? 19.525 27.388 -14.711 1.00 30.81 385 SER A N 1
ATOM 2977 C CA . SER A 1 385 ? 19.619 25.955 -15.017 1.00 30.81 385 SER A CA 1
ATOM 2978 C C . SER A 1 385 ? 18.906 25.732 -16.341 1.00 30.81 385 SER A C 1
ATOM 2980 O O . SER A 1 385 ? 17.697 25.942 -16.415 1.00 30.81 385 SER A O 1
ATOM 2982 N N . GLY A 1 386 ? 19.660 25.376 -17.380 1.00 30.38 386 GLY A N 1
ATOM 2983 C CA . GLY A 1 386 ? 19.136 25.115 -18.714 1.00 30.38 386 GLY A CA 1
ATOM 2984 C C . GLY A 1 386 ? 17.977 24.127 -18.662 1.00 30.38 386 GLY A C 1
ATOM 2985 O O . GLY A 1 386 ? 18.179 22.924 -18.535 1.00 30.38 386 GLY A O 1
ATOM 2986 N N . VAL A 1 387 ? 16.761 24.655 -18.757 1.00 34.94 387 VAL A N 1
ATOM 2987 C CA . VAL A 1 387 ? 15.611 23.894 -19.216 1.00 34.94 387 VAL A CA 1
ATOM 2988 C C . VAL A 1 387 ? 15.847 23.758 -20.710 1.00 34.94 387 VAL A C 1
ATOM 2990 O O . VAL A 1 387 ? 15.547 24.672 -21.479 1.00 34.94 387 VAL A O 1
ATOM 2993 N N . GLU A 1 388 ? 16.486 22.660 -21.113 1.00 35.75 388 GLU A N 1
ATOM 2994 C CA . GLU A 1 388 ? 16.387 22.212 -22.496 1.00 35.75 388 GLU A CA 1
ATOM 2995 C C . GLU A 1 388 ? 14.897 22.162 -22.818 1.00 35.75 388 GLU A C 1
ATOM 2997 O O . GLU A 1 388 ? 14.111 21.466 -22.170 1.00 35.75 388 GLU A O 1
ATOM 3002 N N . THR A 1 389 ? 14.495 23.012 -23.754 1.00 35.78 389 THR A N 1
ATOM 3003 C CA . THR A 1 389 ? 13.151 23.035 -24.304 1.00 35.78 389 THR A CA 1
ATOM 3004 C C . THR A 1 389 ? 12.983 21.699 -25.008 1.00 35.78 389 THR A C 1
ATOM 3006 O O . THR A 1 389 ? 13.481 21.509 -26.114 1.00 35.78 389 THR A O 1
ATOM 3009 N N . MET A 1 390 ? 12.374 20.738 -24.306 1.00 41.72 390 MET A N 1
ATOM 3010 C CA . MET A 1 390 ? 12.060 19.427 -24.861 1.00 41.72 390 MET A CA 1
ATOM 3011 C C . MET A 1 390 ? 11.303 19.646 -26.170 1.00 41.72 390 MET A C 1
ATOM 3013 O O . MET A 1 390 ? 10.369 20.452 -26.224 1.00 41.72 390 MET A O 1
ATOM 3017 N N . GLY A 1 391 ? 11.742 18.967 -27.230 1.00 42.50 391 GLY A N 1
ATOM 3018 C CA . GLY A 1 391 ? 11.024 18.976 -28.496 1.00 42.50 391 GLY A CA 1
ATOM 3019 C C . GLY A 1 391 ? 9.576 18.567 -28.244 1.00 42.50 391 GLY A C 1
ATOM 3020 O O . GLY A 1 391 ? 9.317 17.620 -27.499 1.00 42.50 391 GLY A O 1
ATOM 3021 N N . ALA A 1 392 ? 8.632 19.309 -28.819 1.00 41.66 392 ALA A N 1
ATOM 3022 C CA . ALA A 1 392 ? 7.217 18.979 -28.742 1.00 41.66 392 ALA A CA 1
ATOM 3023 C C . ALA A 1 392 ? 7.010 17.547 -29.275 1.00 41.66 392 ALA A C 1
ATOM 3025 O O . ALA A 1 392 ? 7.142 17.321 -30.475 1.00 41.66 392 ALA A O 1
ATOM 3026 N N . GLY A 1 393 ? 6.764 16.584 -28.378 1.00 55.62 393 GLY A N 1
ATOM 3027 C CA . GLY A 1 393 ? 6.503 15.180 -28.723 1.00 55.62 393 GLY A CA 1
ATOM 3028 C C . GLY A 1 393 ? 7.280 14.118 -27.934 1.00 55.62 393 GLY A C 1
ATOM 3029 O O . GLY A 1 393 ? 6.970 12.942 -28.083 1.00 55.62 393 GLY A O 1
ATOM 3030 N N . GLN A 1 394 ? 8.260 14.474 -27.096 1.00 64.69 394 GLN A N 1
ATOM 3031 C CA . GLN A 1 394 ? 8.961 13.476 -26.272 1.00 64.69 394 GLN A CA 1
ATOM 3032 C C . GLN A 1 394 ? 8.225 13.217 -24.956 1.00 64.69 394 GLN A C 1
ATOM 3034 O O . GLN A 1 394 ? 8.160 14.091 -24.089 1.00 64.69 394 GLN A O 1
ATOM 3039 N N . ILE A 1 395 ? 7.715 11.996 -24.792 1.00 72.00 395 ILE A N 1
ATOM 3040 C CA . ILE A 1 395 ? 7.147 11.527 -23.530 1.00 72.00 395 ILE A CA 1
ATOM 3041 C C . ILE A 1 395 ? 8.301 11.171 -22.579 1.00 72.00 395 ILE A C 1
ATOM 3043 O O . ILE A 1 395 ? 9.060 10.239 -22.851 1.00 72.00 395 ILE A O 1
ATOM 3047 N N . PRO A 1 396 ? 8.482 11.885 -21.453 1.00 85.19 396 PRO A N 1
ATOM 3048 C CA . PRO A 1 396 ? 9.608 11.633 -20.569 1.00 85.19 396 PRO A CA 1
ATOM 3049 C C . PRO A 1 396 ? 9.463 10.291 -19.844 1.00 85.19 396 PRO A C 1
ATOM 3051 O O . PRO A 1 396 ? 8.450 10.013 -19.199 1.00 85.19 396 PRO A O 1
ATOM 3054 N N . CYS A 1 397 ? 10.533 9.494 -19.869 1.00 88.56 397 CYS A N 1
ATOM 3055 C CA . CYS A 1 397 ? 10.655 8.314 -19.023 1.00 88.56 397 CYS A CA 1
ATOM 3056 C C . CYS A 1 397 ? 10.765 8.724 -17.549 1.00 88.56 397 CYS A C 1
ATOM 3058 O O . CYS A 1 397 ? 11.704 9.409 -17.131 1.00 88.56 397 CYS A O 1
ATOM 3060 N N . LEU A 1 398 ? 9.785 8.301 -16.754 1.00 88.06 398 LEU A N 1
ATOM 3061 C CA . LEU A 1 398 ? 9.693 8.585 -15.326 1.00 88.06 398 LEU A CA 1
ATOM 3062 C C . LEU A 1 398 ? 10.488 7.583 -14.490 1.00 88.06 398 LEU A C 1
ATOM 3064 O O . LEU A 1 398 ? 10.878 7.907 -13.364 1.00 88.06 398 LEU A O 1
ATOM 3068 N N . GLY A 1 399 ? 10.719 6.377 -15.009 1.00 90.94 399 GLY A N 1
ATOM 3069 C CA . GLY A 1 399 ? 11.336 5.296 -14.255 1.00 90.94 399 GLY A CA 1
ATOM 3070 C C . GLY A 1 399 ? 11.189 3.922 -14.897 1.00 90.94 399 GLY A C 1
ATOM 3071 O O . GLY A 1 399 ? 10.794 3.785 -16.053 1.00 90.94 399 GLY A O 1
ATOM 3072 N N . PHE A 1 400 ? 11.483 2.884 -14.119 1.00 92.94 400 PHE A N 1
ATOM 3073 C CA . PHE A 1 400 ? 11.317 1.496 -14.540 1.00 92.94 400 PHE A CA 1
ATOM 3074 C C . PHE A 1 400 ? 10.901 0.590 -13.380 1.00 92.94 400 PHE A C 1
ATOM 3076 O O . PHE A 1 400 ? 11.069 0.917 -12.201 1.00 92.94 400 PHE A O 1
ATOM 3083 N N . VAL A 1 401 ? 10.377 -0.577 -13.741 1.00 92.81 401 VAL A N 1
ATOM 3084 C CA . VAL A 1 401 ? 10.056 -1.677 -12.834 1.00 92.81 401 VAL A CA 1
ATOM 3085 C C . VAL A 1 401 ? 10.973 -2.845 -13.148 1.00 92.81 401 VAL A C 1
ATOM 3087 O O . VAL A 1 401 ? 11.121 -3.231 -14.310 1.00 92.81 401 VAL A O 1
ATOM 3090 N N . ALA A 1 402 ? 11.581 -3.426 -12.122 1.00 92.31 402 ALA A N 1
ATOM 3091 C CA . ALA A 1 402 ? 12.465 -4.570 -12.278 1.00 92.31 402 ALA A CA 1
ATOM 3092 C C . ALA A 1 402 ? 12.368 -5.535 -11.096 1.00 92.31 402 ALA A C 1
ATOM 3094 O O . ALA A 1 402 ? 12.076 -5.144 -9.968 1.00 92.31 402 ALA A O 1
ATOM 3095 N N . ILE A 1 403 ? 12.657 -6.803 -11.371 1.00 91.75 403 ILE A N 1
ATOM 3096 C CA . ILE A 1 403 ? 12.734 -7.870 -10.381 1.00 91.75 403 ILE A CA 1
ATOM 3097 C C . ILE A 1 403 ? 14.191 -8.053 -9.956 1.00 91.75 403 ILE A C 1
ATOM 3099 O O . ILE A 1 403 ? 15.086 -8.173 -10.800 1.00 91.75 403 ILE A O 1
ATOM 3103 N N . ALA A 1 404 ? 14.436 -8.096 -8.648 1.00 90.00 404 ALA A N 1
ATOM 3104 C CA . ALA A 1 404 ? 15.750 -8.384 -8.080 1.00 90.00 404 ALA A CA 1
ATOM 3105 C C . ALA A 1 404 ? 15.635 -9.001 -6.681 1.00 90.00 404 ALA A C 1
ATOM 3107 O O . ALA A 1 404 ? 14.625 -8.858 -6.006 1.00 90.00 404 ALA A O 1
ATOM 3108 N N . ALA A 1 405 ? 16.702 -9.644 -6.206 1.00 86.56 405 ALA A N 1
ATOM 3109 C CA . ALA A 1 405 ? 16.748 -10.206 -4.850 1.00 86.56 405 ALA A CA 1
ATOM 3110 C C . ALA A 1 405 ? 16.839 -9.140 -3.736 1.00 86.56 405 ALA A C 1
ATOM 3112 O O . ALA A 1 405 ? 16.637 -9.447 -2.565 1.00 86.56 405 ALA A O 1
ATOM 3113 N N . ASN A 1 406 ? 17.231 -7.907 -4.076 1.00 84.19 406 ASN A N 1
ATOM 3114 C CA . ASN A 1 406 ? 17.247 -6.771 -3.158 1.00 84.19 406 ASN A CA 1
ATOM 3115 C C . ASN A 1 406 ? 17.338 -5.439 -3.926 1.00 84.19 406 ASN A C 1
ATOM 3117 O O . ASN A 1 406 ? 17.800 -5.384 -5.072 1.00 84.19 406 ASN A O 1
ATOM 3121 N N . PHE A 1 407 ? 16.990 -4.344 -3.249 1.00 83.88 407 PHE A N 1
ATOM 3122 C CA . PHE A 1 407 ? 17.006 -2.996 -3.821 1.00 83.88 407 PHE A CA 1
ATOM 3123 C C . PHE A 1 407 ? 18.405 -2.491 -4.221 1.00 83.88 407 PHE A C 1
ATOM 3125 O O . PHE A 1 407 ? 18.530 -1.659 -5.119 1.00 83.88 407 PHE A O 1
ATOM 3132 N N . SER A 1 408 ? 19.482 -2.989 -3.598 1.00 83.50 408 SER A N 1
ATOM 3133 C CA . SER A 1 408 ? 20.844 -2.520 -3.907 1.00 8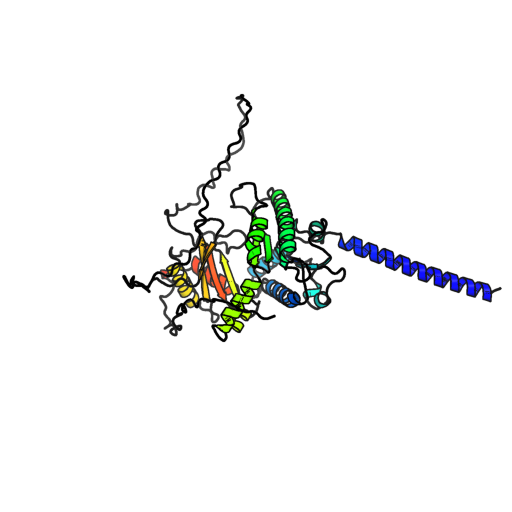3.50 408 SER A CA 1
ATOM 3134 C C . SER A 1 408 ? 21.238 -2.795 -5.361 1.00 83.50 408 SER A C 1
ATOM 3136 O O . SER A 1 408 ? 21.960 -2.003 -5.960 1.00 83.50 408 SER A O 1
ATOM 3138 N N . ARG A 1 409 ? 20.682 -3.855 -5.961 1.00 86.19 409 ARG A N 1
ATOM 3139 C CA . ARG A 1 409 ? 20.882 -4.193 -7.377 1.00 86.19 409 ARG A CA 1
ATOM 3140 C C . ARG A 1 409 ? 20.126 -3.279 -8.327 1.00 86.19 409 ARG A C 1
ATOM 3142 O O . ARG A 1 409 ? 20.646 -2.917 -9.375 1.00 86.19 409 ARG A O 1
ATOM 3149 N N . ILE A 1 410 ? 18.921 -2.874 -7.943 1.00 88.44 410 ILE A N 1
ATOM 3150 C CA . ILE A 1 410 ? 18.138 -1.894 -8.701 1.00 88.44 410 ILE A CA 1
ATOM 3151 C C . ILE A 1 410 ? 18.864 -0.552 -8.721 1.00 88.44 410 ILE A C 1
ATOM 3153 O O . ILE A 1 410 ? 18.960 0.090 -9.763 1.00 88.44 410 ILE A O 1
ATOM 3157 N N . ARG A 1 411 ? 19.447 -0.173 -7.581 1.00 86.94 411 ARG A N 1
ATOM 3158 C CA . ARG A 1 411 ? 20.296 1.010 -7.480 1.00 86.94 411 ARG A CA 1
ATOM 3159 C C . ARG A 1 411 ? 21.554 0.902 -8.342 1.00 86.94 411 ARG A C 1
ATOM 3161 O O . ARG A 1 411 ? 21.882 1.870 -9.002 1.00 86.94 411 ARG A O 1
ATOM 3168 N N . GLU A 1 412 ? 22.229 -0.246 -8.356 1.00 88.19 412 GLU A N 1
ATOM 3169 C CA . GLU A 1 412 ? 23.408 -0.474 -9.208 1.00 88.19 412 GLU A CA 1
ATOM 3170 C C . GLU A 1 412 ? 23.073 -0.289 -10.698 1.00 88.19 412 GLU A C 1
ATOM 3172 O O . GLU A 1 412 ? 23.813 0.381 -11.412 1.00 88.19 412 GLU A O 1
ATOM 3177 N N . LEU A 1 413 ? 21.926 -0.810 -11.153 1.00 91.00 413 LEU A N 1
ATOM 3178 C CA . LEU A 1 413 ? 21.432 -0.575 -12.514 1.00 91.00 413 LEU A CA 1
ATOM 3179 C C . LEU A 1 413 ? 21.115 0.907 -12.765 1.00 91.00 413 LEU A C 1
ATOM 3181 O O . LEU A 1 413 ? 21.435 1.428 -13.829 1.00 91.00 413 LEU A O 1
ATOM 3185 N N . ALA A 1 414 ? 20.495 1.586 -11.797 1.00 90.06 414 ALA A N 1
ATOM 3186 C CA . ALA A 1 414 ? 20.213 3.012 -11.905 1.00 90.06 414 ALA A CA 1
ATOM 3187 C C . ALA A 1 414 ? 21.501 3.841 -11.985 1.00 90.06 414 ALA A C 1
ATOM 3189 O O . ALA A 1 414 ? 21.626 4.656 -12.886 1.00 90.06 414 ALA A O 1
ATOM 3190 N N . ASP A 1 415 ? 22.472 3.602 -11.105 1.00 87.94 415 ASP A N 1
ATOM 3191 C CA . ASP A 1 415 ? 23.777 4.271 -11.126 1.00 87.94 415 ASP A CA 1
ATOM 3192 C C . ASP A 1 415 ? 24.495 4.045 -12.459 1.00 87.94 415 ASP A C 1
ATOM 3194 O O . ASP A 1 415 ? 25.003 4.991 -13.054 1.00 87.94 415 ASP A O 1
ATOM 3198 N N . ASP A 1 416 ? 24.440 2.826 -12.998 1.00 89.50 416 ASP A N 1
ATOM 3199 C CA . ASP A 1 416 ? 24.999 2.531 -14.312 1.00 89.50 416 ASP A CA 1
ATOM 3200 C C . ASP A 1 416 ? 24.371 3.368 -15.437 1.00 89.50 416 ASP A C 1
ATOM 3202 O O . ASP A 1 416 ? 25.100 3.873 -16.295 1.00 89.50 416 ASP A O 1
ATOM 3206 N N . LEU A 1 417 ? 23.041 3.545 -15.423 1.00 90.75 417 LEU A N 1
ATOM 3207 C CA . LEU A 1 417 ? 22.312 4.381 -16.389 1.00 90.75 417 LEU A CA 1
ATOM 3208 C C . LEU A 1 417 ? 22.788 5.839 -16.393 1.00 90.75 417 LEU A C 1
ATOM 3210 O O . LEU A 1 417 ? 22.750 6.482 -17.443 1.00 90.75 417 LEU A O 1
ATOM 3214 N N . TYR A 1 418 ? 23.233 6.354 -15.246 1.00 87.19 418 TYR A N 1
ATOM 3215 C CA . TYR A 1 418 ? 23.759 7.713 -15.124 1.00 87.19 418 TYR A CA 1
ATOM 3216 C C . TYR A 1 418 ? 25.248 7.805 -15.461 1.00 87.19 418 TYR A C 1
ATOM 3218 O O . TYR A 1 418 ? 25.666 8.720 -16.169 1.00 87.19 418 TYR A O 1
ATOM 3226 N N . ASP A 1 419 ? 26.046 6.865 -14.957 1.00 87.56 419 ASP A N 1
ATOM 3227 C CA . ASP A 1 419 ? 27.502 6.991 -14.935 1.00 87.56 419 ASP A CA 1
ATOM 3228 C C . ASP A 1 419 ? 28.165 6.463 -16.214 1.00 87.56 419 ASP A C 1
ATOM 3230 O O . ASP A 1 419 ? 29.203 6.978 -16.643 1.00 87.56 419 ASP A O 1
ATOM 3234 N N . ARG A 1 420 ? 27.595 5.421 -16.836 1.00 87.12 420 ARG A N 1
ATOM 3235 C CA . ARG A 1 420 ? 28.192 4.767 -18.006 1.00 87.12 420 ARG A CA 1
ATOM 3236 C C . ARG A 1 420 ? 27.479 5.197 -19.293 1.00 87.12 420 ARG A C 1
ATOM 3238 O O . ARG A 1 420 ? 26.287 4.921 -19.447 1.00 87.12 420 ARG A O 1
ATOM 3245 N N . PRO A 1 421 ? 28.186 5.805 -20.265 1.00 87.81 421 PRO A N 1
ATOM 3246 C CA . PRO A 1 421 ? 27.584 6.171 -21.543 1.00 87.81 421 PRO A CA 1
ATOM 3247 C C . PRO A 1 421 ? 27.152 4.919 -22.312 1.00 87.81 421 PRO A C 1
ATOM 3249 O O . PRO A 1 421 ? 27.858 3.907 -22.308 1.00 87.81 421 PRO A O 1
ATOM 3252 N N . SER A 1 422 ? 26.023 4.994 -23.020 1.00 84.50 422 SER A N 1
ATOM 3253 C CA . SER A 1 422 ? 25.410 3.836 -23.691 1.00 84.50 422 SER A CA 1
ATOM 3254 C C . SER A 1 422 ? 26.357 3.138 -24.677 1.00 84.50 422 SER A C 1
ATOM 3256 O O . SER A 1 422 ? 26.352 1.911 -24.761 1.00 84.50 422 SER A O 1
ATOM 3258 N N . ALA A 1 423 ? 27.247 3.883 -25.343 1.00 84.19 423 ALA A N 1
ATOM 3259 C CA . ALA A 1 423 ? 28.256 3.337 -26.258 1.00 84.19 423 ALA A CA 1
ATOM 3260 C C . ALA A 1 423 ? 29.337 2.468 -25.577 1.00 84.19 423 ALA A C 1
ATOM 3262 O O . ALA A 1 423 ? 29.969 1.650 -26.241 1.00 84.19 423 ALA A O 1
ATOM 3263 N N . ALA A 1 424 ? 29.570 2.638 -24.270 1.00 84.38 424 ALA A N 1
ATOM 3264 C CA . ALA A 1 424 ? 30.570 1.877 -23.511 1.00 84.38 424 ALA A CA 1
ATOM 3265 C C . ALA A 1 424 ? 30.014 0.572 -22.917 1.00 84.38 424 ALA A C 1
ATOM 3267 O O . ALA A 1 424 ? 30.768 -0.271 -22.429 1.00 84.38 424 ALA A O 1
ATOM 3268 N N . VAL A 1 425 ? 28.694 0.404 -22.928 1.00 82.38 425 VAL A N 1
ATOM 3269 C CA . VAL A 1 425 ? 28.044 -0.842 -22.531 1.00 82.38 425 VAL A CA 1
ATOM 3270 C C . VAL A 1 425 ? 28.219 -1.831 -23.699 1.00 82.38 425 VAL A C 1
ATOM 3272 O O . VAL A 1 425 ? 27.876 -1.480 -24.831 1.00 82.38 425 VAL A O 1
ATOM 3275 N N . PRO A 1 426 ? 28.747 -3.047 -23.480 1.00 81.12 426 PRO A N 1
ATOM 3276 C CA . PRO A 1 426 ? 28.949 -4.014 -24.555 1.00 81.12 426 PRO A CA 1
ATOM 3277 C C . PRO A 1 426 ? 27.648 -4.319 -25.309 1.00 81.12 426 PRO A C 1
ATOM 3279 O O . PRO A 1 426 ? 26.596 -4.520 -24.699 1.00 81.12 426 PRO A O 1
ATOM 3282 N N . SER A 1 427 ? 27.715 -4.380 -26.637 1.00 68.88 427 SER A N 1
ATOM 3283 C CA . SER A 1 427 ? 26.677 -4.993 -27.464 1.00 68.88 427 SER A CA 1
ATOM 3284 C C . SER A 1 427 ? 26.674 -6.498 -27.178 1.00 68.88 427 SER A C 1
ATOM 3286 O O . SER A 1 427 ? 27.609 -7.192 -27.558 1.00 68.88 427 SER A O 1
ATOM 3288 N N . ASP A 1 428 ? 25.683 -6.943 -26.395 1.00 61.25 428 ASP A N 1
ATOM 3289 C CA . ASP A 1 428 ? 25.325 -8.329 -26.031 1.00 61.25 428 ASP A CA 1
ATOM 3290 C C . ASP A 1 428 ? 26.444 -9.374 -26.297 1.00 61.25 428 ASP A C 1
ATOM 3292 O O . ASP A 1 428 ? 26.414 -10.141 -27.255 1.00 61.25 428 ASP A O 1
ATOM 3296 N N . GLN A 1 429 ? 27.494 -9.374 -25.462 1.00 48.94 429 GLN A N 1
ATOM 3297 C CA . GLN A 1 429 ? 28.689 -10.220 -25.658 1.00 48.94 429 GLN A CA 1
ATOM 3298 C C . GLN A 1 429 ? 28.533 -11.674 -25.194 1.00 48.94 429 GLN A C 1
ATOM 3300 O O . GLN A 1 429 ? 29.411 -12.501 -25.443 1.00 48.94 429 GLN A O 1
ATOM 3305 N N . ALA A 1 430 ? 27.447 -12.020 -24.515 1.00 47.91 430 ALA A N 1
ATOM 3306 C CA . ALA A 1 430 ? 27.185 -13.398 -24.138 1.00 47.91 430 ALA A CA 1
ATOM 3307 C C . ALA A 1 430 ? 26.127 -13.930 -25.089 1.00 47.91 430 ALA A C 1
ATOM 3309 O O . ALA A 1 430 ? 25.046 -13.355 -25.142 1.00 47.91 430 ALA A O 1
ATOM 3310 N N . GLY A 1 431 ? 26.427 -15.017 -25.807 1.00 49.34 431 GLY A N 1
ATOM 3311 C CA . GLY A 1 431 ? 25.418 -15.813 -26.498 1.00 49.34 431 GLY A CA 1
ATOM 3312 C C . GLY A 1 431 ? 24.289 -16.108 -25.522 1.00 49.34 431 GLY A C 1
ATOM 3313 O O . GLY A 1 431 ? 24.404 -17.008 -24.688 1.00 49.34 431 GLY A O 1
ATOM 3314 N N . SER A 1 432 ? 23.253 -15.269 -25.572 1.00 47.38 432 SER A N 1
ATOM 3315 C CA . SER A 1 432 ? 22.089 -15.367 -24.717 1.00 47.38 432 SER A CA 1
ATOM 3316 C C . SER A 1 432 ? 21.623 -16.806 -24.862 1.00 47.38 432 SER A C 1
ATOM 3318 O O . SER A 1 432 ? 21.433 -17.239 -26.002 1.00 47.38 432 SER A O 1
ATOM 3320 N N . PRO A 1 433 ? 21.440 -17.582 -23.775 1.00 47.66 433 PRO A N 1
ATOM 3321 C CA . PRO A 1 433 ? 20.579 -18.744 -23.911 1.00 47.66 433 PRO A CA 1
ATOM 3322 C C . PRO A 1 433 ? 19.312 -18.195 -24.558 1.00 47.66 433 PRO A C 1
ATOM 3324 O O . PRO A 1 433 ? 18.806 -17.181 -24.069 1.00 47.66 433 PRO A O 1
ATOM 3327 N N . ASN A 1 434 ? 18.921 -18.732 -25.718 1.00 44.00 434 ASN A N 1
ATOM 3328 C CA . ASN A 1 434 ? 17.714 -18.298 -26.410 1.00 44.00 434 ASN A CA 1
ATOM 3329 C C . ASN A 1 434 ? 16.613 -18.322 -25.358 1.00 44.00 434 ASN A C 1
ATOM 3331 O O . ASN A 1 434 ? 16.189 -19.400 -24.931 1.00 44.00 434 ASN A O 1
ATOM 3335 N N . LEU A 1 435 ? 16.245 -17.144 -24.848 1.00 45.56 435 LEU A N 1
ATOM 3336 C CA . LEU A 1 435 ? 15.109 -17.055 -23.961 1.00 45.56 435 LEU A CA 1
ATOM 3337 C C . LEU A 1 435 ? 13.958 -17.557 -24.826 1.00 45.56 435 LEU A C 1
ATOM 3339 O O . LEU A 1 435 ? 13.885 -17.160 -25.996 1.00 45.56 435 LEU A O 1
ATOM 3343 N N . PRO A 1 436 ? 13.134 -18.492 -24.328 1.00 45.56 436 PRO A N 1
ATOM 3344 C CA . PRO A 1 436 ? 11.974 -18.914 -25.087 1.00 45.56 436 PRO A CA 1
ATOM 3345 C C . PRO A 1 436 ? 11.238 -17.645 -25.497 1.00 45.56 436 PRO A C 1
ATOM 3347 O O . PRO A 1 436 ? 11.025 -16.764 -24.660 1.00 45.56 436 PRO A O 1
ATOM 3350 N N . GLN A 1 437 ? 10.959 -17.519 -26.794 1.00 42.97 437 GLN A N 1
ATOM 3351 C CA . GLN A 1 437 ? 10.265 -16.361 -27.327 1.00 42.97 437 GLN A CA 1
ATOM 3352 C C . GLN A 1 437 ? 9.003 -16.185 -26.485 1.00 42.97 437 GLN A C 1
ATOM 3354 O O . GLN A 1 437 ? 8.195 -17.113 -26.376 1.00 42.97 437 GLN A O 1
ATOM 3359 N N . PHE A 1 438 ? 8.892 -15.044 -25.803 1.00 44.09 438 PHE A N 1
ATOM 3360 C CA . PHE A 1 438 ? 7.696 -14.716 -25.048 1.00 44.09 438 PHE A CA 1
ATOM 3361 C C . PHE A 1 438 ? 6.600 -14.495 -26.079 1.00 44.09 438 PHE A C 1
ATOM 3363 O O . PHE A 1 438 ? 6.435 -13.409 -26.607 1.00 44.09 438 PHE A O 1
ATOM 3370 N N . CYS A 1 439 ? 5.892 -15.557 -26.439 1.00 39.03 439 CYS A N 1
ATOM 3371 C CA . CYS A 1 439 ? 4.725 -15.434 -27.280 1.00 39.03 439 CYS A CA 1
ATOM 3372 C C . CYS A 1 439 ? 3.636 -14.765 -26.444 1.00 39.03 439 CYS A C 1
ATOM 3374 O O . CYS A 1 439 ? 3.235 -15.278 -25.387 1.00 39.03 439 CYS A O 1
ATOM 3376 N N . CYS A 1 440 ? 3.172 -13.608 -26.917 1.00 39.50 440 CYS A N 1
ATOM 3377 C CA . CYS A 1 440 ? 1.942 -13.005 -26.444 1.00 39.50 440 CYS A CA 1
ATOM 3378 C C . CYS A 1 440 ? 0.837 -14.047 -26.654 1.00 39.50 440 CYS A C 1
ATOM 3380 O O . CYS A 1 440 ? 0.418 -14.348 -27.771 1.00 39.50 440 CYS A O 1
ATOM 3382 N N . ALA A 1 441 ? 0.484 -14.750 -25.580 1.00 42.66 441 ALA A N 1
ATOM 3383 C CA . ALA A 1 441 ? -0.399 -15.892 -25.689 1.00 42.66 441 ALA A CA 1
ATOM 3384 C C . ALA A 1 441 ? -1.790 -15.359 -26.029 1.00 42.66 441 ALA A C 1
ATOM 3386 O O . ALA A 1 441 ? -2.302 -14.535 -25.266 1.00 42.66 441 ALA A O 1
ATOM 3387 N N . ALA A 1 442 ? -2.369 -15.849 -27.134 1.00 40.16 442 ALA A N 1
ATOM 3388 C CA . ALA A 1 442 ? -3.654 -15.405 -27.674 1.00 40.16 442 ALA A CA 1
ATOM 3389 C C . ALA A 1 442 ? -4.639 -15.083 -26.547 1.00 40.16 442 ALA A C 1
ATOM 3391 O O . ALA A 1 442 ? -4.850 -15.914 -25.649 1.00 40.16 442 ALA A O 1
ATOM 3392 N N . THR A 1 443 ? -5.168 -13.858 -26.565 1.00 42.94 443 THR A N 1
ATOM 3393 C CA . THR A 1 443 ? -6.109 -13.335 -25.577 1.00 42.94 443 THR A CA 1
ATOM 3394 C C . THR A 1 443 ? -7.248 -14.331 -25.453 1.00 42.94 443 THR A C 1
ATOM 3396 O O . THR A 1 443 ? -8.077 -14.468 -26.347 1.00 42.94 443 THR A O 1
ATOM 3399 N N . THR A 1 444 ? -7.242 -15.121 -24.383 1.00 39.94 444 THR A N 1
ATOM 3400 C CA . THR A 1 444 ? -8.296 -16.101 -24.154 1.00 39.94 444 THR A CA 1
ATOM 3401 C C . THR A 1 444 ? -9.451 -15.306 -23.562 1.00 39.94 444 THR A C 1
ATOM 3403 O O . THR A 1 444 ? -9.277 -14.773 -22.465 1.00 39.94 444 THR A O 1
ATOM 3406 N N . PRO A 1 445 ? -10.593 -15.144 -24.256 1.00 37.75 445 PRO A N 1
ATOM 3407 C CA . PRO A 1 445 ? -11.712 -14.410 -23.693 1.00 37.75 445 PRO A CA 1
ATOM 3408 C C . PRO A 1 445 ? -12.212 -15.197 -22.480 1.00 37.75 445 PRO A C 1
ATOM 3410 O O . PRO A 1 445 ? -12.858 -16.237 -22.619 1.00 37.75 445 PRO A O 1
ATOM 3413 N N . LEU A 1 446 ? -11.873 -14.727 -21.282 1.00 35.12 446 LEU A N 1
ATOM 3414 C CA . LEU A 1 446 ? -12.428 -15.216 -20.026 1.00 35.12 446 LEU A CA 1
ATOM 3415 C C . LEU A 1 446 ? -13.897 -14.806 -19.999 1.00 35.12 446 LEU A C 1
ATOM 3417 O O . LEU A 1 446 ? -14.248 -13.722 -19.555 1.00 35.12 446 LEU A O 1
ATOM 3421 N N . ARG A 1 447 ? -14.760 -15.652 -20.569 1.00 43.53 447 ARG A N 1
ATOM 3422 C CA . ARG A 1 447 ? -16.188 -15.338 -20.694 1.00 43.53 447 ARG A CA 1
ATOM 3423 C C . ARG A 1 447 ? -16.897 -15.378 -19.342 1.00 43.53 447 ARG A C 1
ATOM 3425 O O . ARG A 1 447 ? -17.832 -14.609 -19.160 1.00 43.53 447 ARG A O 1
ATOM 3432 N N . ARG A 1 448 ? -16.481 -16.272 -18.429 1.00 35.34 448 ARG A N 1
ATOM 3433 C CA . ARG A 1 448 ? -16.988 -16.418 -17.049 1.00 35.34 448 ARG A CA 1
ATOM 3434 C C . ARG A 1 448 ? -15.936 -17.102 -16.169 1.00 35.34 448 ARG A C 1
ATOM 3436 O O . ARG A 1 448 ? -15.383 -18.119 -16.583 1.00 35.34 448 ARG A O 1
ATOM 3443 N N . VAL A 1 449 ? -15.706 -16.585 -14.964 1.00 37.56 449 VAL A N 1
ATOM 3444 C CA . VAL A 1 449 ? -15.025 -17.297 -13.872 1.00 37.56 449 VAL A CA 1
ATOM 3445 C C . VAL A 1 449 ? -16.098 -17.593 -12.832 1.00 37.56 449 VAL A C 1
ATOM 3447 O O . VAL A 1 449 ? -16.683 -16.669 -12.281 1.00 37.56 449 VAL A O 1
ATOM 3450 N N . LEU A 1 450 ? -16.416 -18.870 -12.623 1.00 32.19 450 LEU A N 1
ATOM 3451 C CA . LEU A 1 450 ? -17.306 -19.288 -11.542 1.00 32.19 450 LEU A CA 1
ATOM 3452 C C . LEU A 1 450 ? -16.428 -19.589 -10.328 1.00 32.19 450 LEU A C 1
ATOM 3454 O O . LEU A 1 450 ? -15.727 -20.601 -10.314 1.00 32.19 450 LEU A O 1
ATOM 3458 N N . ILE A 1 451 ? -16.439 -18.697 -9.344 1.00 37.03 451 ILE A N 1
ATOM 3459 C CA . ILE A 1 451 ? -15.823 -18.936 -8.040 1.00 37.03 451 ILE A CA 1
ATOM 3460 C C . ILE A 1 451 ? -16.931 -19.498 -7.149 1.00 37.03 451 ILE A C 1
ATOM 3462 O O . ILE A 1 451 ? -17.878 -18.793 -6.817 1.00 37.03 451 ILE A O 1
ATOM 3466 N N . CYS A 1 452 ? -16.862 -20.788 -6.830 1.00 25.12 452 CYS A N 1
ATOM 3467 C CA . CYS A 1 452 ? -17.740 -21.390 -5.830 1.00 25.12 452 CYS A CA 1
ATOM 3468 C C . CYS A 1 452 ? -17.040 -21.292 -4.472 1.00 25.12 452 CYS A C 1
ATOM 3470 O O . CYS A 1 452 ? -16.021 -21.959 -4.279 1.00 25.12 452 CYS A O 1
ATOM 3472 N N . GLY A 1 453 ? -17.567 -20.436 -3.594 1.00 28.38 453 GLY A N 1
ATOM 3473 C CA . GLY A 1 453 ? -17.255 -20.409 -2.163 1.00 28.38 453 GLY A CA 1
ATOM 3474 C C . GLY A 1 453 ? -18.104 -21.408 -1.396 1.00 28.38 453 GLY A C 1
ATOM 3475 O O . GLY A 1 453 ? -19.303 -21.525 -1.743 1.00 28.38 453 GLY A O 1
#

pLDDT: mean 70.65, std 22.74, range [22.34, 96.31]

Mean predicted aligned error: 15.87 Å

Foldseek 3Di:
DVVVVVVVCVVVVVVVVVVVVVVVVVVVVVVLVVVLLAAPPDAAAEEEEQDDPVCLVVVVLVVVVVVQVQDDDDDDPVSVVVCVVVVVRDDDAQRYEYEHQDCDDDPSCVDDPSVRYHYHYDQLPDPSRCRSHVLLRYQEYEAEFNPPDPASQVSQLSSLLVSLLSNVVSLVVCVPDDPPPQAAGEYEYEDADPVCVVSSVCSNPVSPPDDDDDPDNSYDYYYHHPNVVVLVLVVVCVVDPPVNVVVVCAVGLHFKYKDWEFDDDPNGHPDDPDGFPFDQDQQRRQVLLQLLQVLDPDPWGKFFFWWWWQDPPNVDIDIGGNDHDPPPPPPPPPDDDDDDDDDDDDDDDDDDDDDDDDDDDDDDDDDDDDDDDDDDDPPPPPPPPDPPPPPPPRTDTGTTMIMTRGCVSVVVSVVCSHPPDSVRRDDCPDPPPPDPPPPPPPDDPCVDDDDDD

Radius of gyration: 30.01 Å; Cα contacts (8 Å, |Δi|>4): 488; chains: 1; bounding box: 62×78×121 Å

Secondary structure (DSSP, 8-state):
-HHHHHHHHHHHHHHHHHHHHHHHHHHHHHHHHHHHTS----SSPEEEES--GGGHHHHHHHHHHHHHTS--S---HHHHHHHHHHHTTTSSS-SEEEEESSSSPPGGGGSGGGGGSEEEE--TT-TTHHHHHTGGG-SEEEE---TTSSSHHHHHHHHHHHHHHHHHHHHHHHTTS-STT-PPEEEEEEES-GGGHHHHHHHHHGGG-S---STT--EEEEEEEHHHHHHHHHHHHHHSTTHHHHHHHHHTTSSSEEEEEESS-TTTB---SS-----SSHHHHHHHHHHHHHHS--SSPPEEEEEEEE-SSTT-EEEEES---S----------------------------------------------------SSSSTTS------TT---EEEEEEEESSHHHHHHHHHHHHHS-GGGS-S--S----PPP----------------

Solvent-accessible surface area (backbone atoms only — not comparable to full-atom values): 27964 Å² total; per-residue (Å²): 108,70,69,60,52,52,52,51,51,50,53,52,49,53,51,51,52,53,50,51,50,52,54,49,53,51,53,50,50,52,50,51,57,54,57,60,62,45,52,76,86,52,74,58,21,33,40,37,34,52,66,48,82,85,46,50,62,54,54,53,40,53,53,52,46,60,58,66,72,50,86,86,72,76,95,38,77,66,51,52,50,51,47,49,66,51,44,81,71,63,80,82,74,54,55,37,39,38,27,24,83,50,87,65,76,62,73,72,46,73,40,83,82,42,50,53,46,44,73,41,62,43,54,80,86,44,85,58,35,54,52,36,66,31,52,64,40,38,34,30,41,38,39,44,45,36,88,85,49,98,52,27,49,61,54,37,37,54,36,44,36,56,50,50,51,47,40,49,55,41,50,61,72,46,61,86,53,81,77,90,77,71,62,60,25,41,38,38,35,40,29,52,56,67,87,51,47,62,60,44,48,42,32,68,51,63,78,52,88,65,94,66,80,74,92,70,69,55,64,46,76,46,81,41,44,48,50,59,50,51,52,51,50,52,53,47,34,72,74,37,82,70,46,52,61,53,51,51,31,44,74,38,82,44,72,45,34,72,44,78,47,26,47,78,43,85,75,68,31,60,80,53,98,64,81,58,87,65,64,77,48,68,32,55,35,48,51,51,49,46,49,52,39,68,68,49,91,56,96,69,65,55,43,70,46,30,41,28,28,50,38,97,50,88,92,41,72,42,74,43,66,65,52,68,70,93,75,76,79,73,73,79,79,75,86,79,91,76,82,91,76,91,72,96,72,87,80,85,73,92,73,88,82,88,78,91,80,92,80,85,86,89,88,80,88,80,92,80,84,82,88,86,87,82,89,75,99,71,84,83,79,71,89,78,67,87,73,74,79,71,64,93,82,70,58,55,74,41,32,38,30,31,38,24,72,48,68,69,58,57,49,50,52,50,50,44,47,63,74,50,60,76,89,77,52,71,80,78,82,62,86,65,75,79,67,76,78,82,68,83,68,75,86,70,81,80,85,74,83,87,82,85,129

Sequence (453 aa):
AAVIVSLALTIVGLFMVSFLIGLGTDVVRELMELSQLRPPELRGHTIVVNIDLSTQQLLHELLRYSQKLFPEGALSRRWVQQLLSNTKRGIAGARYLVVGRSPDPPDFLRQGELARIVYRQGQLDDETFLIRTDVAEAQRVVLFADLHAEDPDAETIQALLTITESLREADAKRRDLPLGGRRARLLIAEILDESNVPAAREAIIGAGVGGLPDKAKPTRAFVVPSERLIALYMACVTRRPGIGRLLEELLTSHGHELYTLFFSMEGLGYYQPNRPSLPDSPEEIMSELIRRARSLSSRQRVVPVAVLLASDNPEEVEVHINPETGSLGFEQEADVEAPQLAVEGTVIRESELELDAGTGVDETHEEVGPDESGLGDSARRLEASGVETMGAGQIPCLGFVAIAANFSRIRELADDLYDRPSAAVPSDQAGSPNLPQFCCAATTPLRRVLICG

Nearest PDB structures (foldseek):
  1k6j-assembly1_A  TM=4.812E-01  e=2.692E-02  Aspergillus nidulans
  2vus-assembly1_A  TM=4.593E-01  e=2.692E-02  Aspergillus nidulans FGSC A4
  1ti7-assembly1_A  TM=4.842E-01  e=5.287E-02  Aspergillus nidulans